Protein AF-0000000077145760 (afdb_homodimer)

Organism: Bacillus cereus (strain ATCC 14579 / DSM 31 / CCUG 7414 / JCM 2152 / NBRC 15305 / NCIMB 9373 / NCTC 2599 / NRRL B-3711) (NCBI:txid226900)

Solvent-accessible surface area (backbone atoms only — not comparable to full-atom values): 31202 Å² total; per-residue (Å²): 108,42,80,25,25,24,35,54,22,40,29,47,29,52,50,52,47,39,70,75,32,86,46,41,29,39,34,20,52,48,27,14,87,69,0,26,94,83,40,43,35,53,60,45,19,82,73,65,30,62,89,35,19,26,61,45,71,98,39,53,44,56,54,32,48,49,41,54,54,41,20,72,70,71,30,30,26,34,39,40,44,79,29,44,41,52,43,36,54,24,30,36,37,49,62,68,37,38,23,36,34,30,68,76,50,72,60,75,40,53,22,23,30,24,42,33,22,34,22,38,60,86,72,66,55,61,91,54,41,28,40,59,59,64,31,59,56,42,37,34,42,53,42,32,28,35,26,37,68,44,22,49,46,31,18,16,38,48,39,36,32,56,70,31,57,46,25,22,41,38,41,41,40,55,57,50,34,70,69,52,68,33,74,27,74,68,79,88,61,70,38,69,82,37,44,53,43,75,80,34,85,48,55,51,29,26,37,40,19,38,24,68,40,36,56,28,48,51,52,26,33,59,59,35,43,76,75,71,43,38,39,17,34,36,29,32,36,13,73,18,52,62,30,57,68,62,54,50,55,42,37,60,63,24,18,21,42,36,35,41,40,68,20,27,63,70,26,40,57,55,32,51,53,45,32,52,38,37,68,74,41,52,87,46,43,72,29,60,60,41,77,45,42,12,62,74,52,66,81,61,56,56,89,47,36,77,77,46,44,61,45,30,68,58,51,43,54,49,51,51,50,43,71,70,92,106,41,80,25,25,24,35,54,23,39,30,47,27,51,50,52,47,42,71,73,32,87,45,40,30,38,32,20,54,48,27,14,87,70,0,25,94,82,40,44,35,52,60,46,18,80,73,65,30,62,90,34,21,27,61,46,70,100,38,52,43,55,54,31,48,49,41,55,55,41,19,73,72,70,29,31,28,34,39,40,44,82,28,43,42,52,43,37,54,24,30,36,36,49,62,67,36,39,22,36,33,30,71,75,50,73,60,75,40,54,23,23,31,24,40,32,23,33,20,38,62,87,72,67,54,63,92,54,42,28,42,56,59,63,32,58,54,42,37,35,43,53,42,32,29,35,27,37,68,44,22,48,48,31,18,17,39,48,39,37,33,56,70,32,56,45,25,22,40,39,41,39,38,54,58,49,33,72,68,52,69,32,73,27,72,69,80,88,60,69,37,70,83,39,46,53,43,76,79,34,82,47,55,50,30,27,38,40,19,38,24,69,40,36,56,29,48,52,52,26,32,59,59,35,44,77,74,72,42,38,41,15,35,35,30,33,37,14,75,18,52,63,31,56,67,61,54,50,55,43,36,62,64,24,19,21,42,36,36,40,41,69,20,28,62,70,27,42,58,56,30,52,54,46,30,52,39,36,68,75,40,52,86,44,43,71,30,61,61,40,76,46,41,13,62,73,52,64,82,62,56,55,88,46,37,76,76,44,45,61,46,29,67,57,49,44,54,51,51,49,52,42,71,69,91

Secondary structure (DSSP, 8-state):
-EEE-HHHHHHHHHHHHHHH-TTEEEEETT-SSS--TT-TTTTHHHHH-TTTEEE--S-HHHHHHHHHHHHHTT-EEEEE-SSGGGGGGTHIIIIIIGGGHHHHTTTS-----EEEEEE-SSS---TTSS---HHHHHTSTT-EEE---SHHHHHHHHHHHHH-SS-EEEEEEGGGSSS--EEE-SS-----TT--EEEE--SSEEEEE-THHHHHHHHHHHHHHTTT--EEEEE-SEEES--HHHHHHHHHHHS-EEEEEEEETTSSSHHHHHHHHHHHHGGG-SSPPEEEEE-SSSPPPGGGHHHHS--HHHHHHHHHHHHT-/-EEE-HHHHHHHHHHHHHHH-TTEEEEETT-SSS--TT-TTTTHHHHH-TTTEEE--S-HHHHHHHHHHHHHTT-EEEEE-SSGGGGGGTHIIIIIIGGGHHHHTTTS-----EEEEEE-SSS---TTSS---HHHHHTSTT-EEE---SHHHHHHHHHHHHH-SS-EEEEEEGGGSSS--EEE-SS-----TT--EEEE--SSEEEEE-THHHHHHHHHHHHHHTTT--EEEEE-SEEES--HHHHHHHHHHHS-EEEEEEEETTSSSHHHHHHHHHHHHGGG-SSPPEEEEE-SSSPPPGGGHHHHS--HHHHHHHHHHHHT-

Radius of gyration: 24.62 Å; Cα contacts (8 Å, |Δi|>4): 1654; chains: 2; bounding box: 56×68×52 Å

Foldseek 3Di:
DDWDFLLRLLLQLLQQVCVVDVQEAEEEACCADNNAPLNSNHPVCVVNHCVRYHYDPPQLCVQLVVLLVSQQVPGQYEYEDNACLCVVRNVCSQQVGQLCPCVVVVNPGFRLYEYEHEEADDPQDDASRHADAQQVNLVRHQEWEFFAAGSQLSSQAVNVSSVDRTYYYYYYYPCRRGVGIDDHDRHDHHDDGQDKDFPFDWAAEEEEEEHNVLVLQVVLQVVCVVVVHTYTYIYQRILPPGNLVVLQVNCLRHLHYEYEDAHAPVGDRRVVSLVSCVVRPPVSHPFRYHYHYFHPDRQDGSVCNVVRGDGSVSVNVRSVVSNVD/DDWDFLLRLLLQLLVQVCVVDVLEAEEEACCADNNAPLNSNHPVCVVNHCVRYHYDPPQLCVQLVVLLVSQQVPGQYEYEDNACLCVVRNCCSQQVGQLCPCVVVVNPGFRNYEYEHEEADDPQDDASRHADAQQVNLVRHQEWEFFAAGSQLSSQAVNVSSPDRTYYYYYYYPCRRGVGIDDHDRHDHHDDGQDKDFPFDFAAEEEEEEYNVLVLQVVLQVVCVVVVHTYTYIYQRILPPGNLVVLQVNCLRHLHYEYEDAHAPVGDRRVVSLVSCVVRPPVSHPFRYHYHYFHPDRQDGSVCNVVRGDGSVSVNVRSVVSNVD

Structure (mmCIF, N/CA/C/O backbone):
data_AF-0000000077145760-model_v1
#
loop_
_entity.id
_entity.type
_entity.pdbx_description
1 polymer 'Pyruvate dehydrogenase E1 component beta subunit'
#
loop_
_atom_site.group_PDB
_atom_site.id
_atom_site.type_symbol
_atom_site.label_atom_id
_atom_site.label_alt_id
_atom_site.label_comp_id
_atom_site.label_asym_id
_atom_site.label_entity_id
_atom_site.label_seq_id
_atom_site.pdbx_PDB_ins_code
_atom_site.Cartn_x
_atom_site.Cartn_y
_atom_site.Cartn_z
_atom_site.occupancy
_atom_site.B_iso_or_equiv
_atom_site.auth_seq_id
_atom_site.auth_comp_id
_atom_site.auth_asym_id
_atom_site.auth_atom_id
_atom_site.pdbx_PDB_model_num
ATOM 1 N N . MET A 1 1 ? -1.389 34.188 20.297 1 87.06 1 MET A N 1
ATOM 2 C CA . MET A 1 1 ? -1.578 33.438 19.047 1 87.06 1 MET A CA 1
ATOM 3 C C . MET A 1 1 ? -1.08 34.25 17.859 1 87.06 1 MET A C 1
ATOM 5 O O . MET A 1 1 ? -1.128 35.469 17.859 1 87.06 1 MET A O 1
ATOM 9 N N . ALA A 1 2 ? -0.425 33.625 17.047 1 91.88 2 ALA A N 1
ATOM 10 C CA . ALA A 1 2 ? 0.147 34.281 15.883 1 91.88 2 ALA A CA 1
ATOM 11 C C . ALA A 1 2 ? -0.49 33.781 14.594 1 91.88 2 ALA A C 1
ATOM 13 O O . ALA A 1 2 ? -0.958 32.625 14.531 1 91.88 2 ALA A O 1
ATOM 14 N N . GLN A 1 3 ? -0.621 34.625 13.664 1 97 3 GLN A N 1
ATOM 15 C CA . GLN A 1 3 ? -1.021 34.219 12.32 1 97 3 GLN A CA 1
ATOM 16 C C . GLN A 1 3 ? 0.14 33.562 11.57 1 97 3 GLN A C 1
ATOM 18 O O . GLN A 1 3 ? 1.167 34.188 11.336 1 97 3 GLN A O 1
ATOM 23 N N . MET A 1 4 ? -0.047 32.281 11.211 1 97.88 4 MET A N 1
ATOM 24 C CA . MET A 1 4 ? 1.034 31.547 10.562 1 97.88 4 MET A CA 1
ATOM 25 C C . MET A 1 4 ? 0.525 30.812 9.328 1 97.88 4 MET A C 1
ATOM 27 O O . MET A 1 4 ? -0.613 30.344 9.312 1 97.88 4 MET A O 1
ATOM 31 N N . THR A 1 5 ? 1.319 30.781 8.336 1 98.31 5 THR A N 1
ATOM 32 C CA . THR A 1 5 ? 1.124 29.781 7.293 1 98.31 5 THR A CA 1
ATOM 33 C C . THR A 1 5 ? 1.493 28.391 7.801 1 98.31 5 THR A C 1
ATOM 35 O O . THR A 1 5 ? 2.053 28.25 8.891 1 98.31 5 THR A O 1
ATOM 38 N N . MET A 1 6 ? 1.133 27.391 7.082 1 98.5 6 MET A N 1
ATOM 39 C CA . MET A 1 6 ? 1.461 26.031 7.512 1 98.5 6 MET A CA 1
ATOM 40 C C . MET A 1 6 ? 2.971 25.844 7.617 1 98.5 6 MET A C 1
ATOM 42 O O . MET A 1 6 ? 3.459 25.219 8.555 1 98.5 6 MET A O 1
ATOM 46 N N . ILE A 1 7 ? 3.729 26.438 6.645 1 98.38 7 ILE A N 1
ATOM 47 C CA . ILE A 1 7 ? 5.18 26.281 6.656 1 98.38 7 ILE A CA 1
ATOM 48 C C . ILE A 1 7 ? 5.766 26.969 7.887 1 98.38 7 ILE A C 1
ATOM 50 O O . ILE A 1 7 ? 6.688 26.438 8.516 1 98.38 7 ILE A O 1
ATOM 54 N N . GLN A 1 8 ? 5.246 28.094 8.227 1 98 8 GLN A N 1
ATOM 55 C CA . GLN A 1 8 ? 5.707 28.812 9.414 1 98 8 GLN A CA 1
ATOM 56 C C . GLN A 1 8 ? 5.371 28.031 10.688 1 98 8 GLN A C 1
ATOM 58 O O . GLN A 1 8 ? 6.156 28.016 11.633 1 98 8 GLN A O 1
ATOM 63 N N . ALA A 1 9 ? 4.16 27.438 10.719 1 98.5 9 ALA A N 1
ATOM 64 C CA . ALA A 1 9 ? 3.75 26.625 11.859 1 98.5 9 ALA A CA 1
ATOM 65 C C . ALA A 1 9 ? 4.676 25.422 12.039 1 98.5 9 ALA A C 1
ATOM 67 O O . ALA A 1 9 ? 5.02 25.062 13.172 1 98.5 9 ALA A O 1
ATOM 68 N N . ILE A 1 10 ? 5.078 24.828 10.977 1 98.69 10 ILE A N 1
ATOM 69 C CA . ILE A 1 10 ? 5.996 23.688 10.992 1 98.69 10 ILE A CA 1
ATOM 70 C C . ILE A 1 10 ? 7.352 24.141 11.531 1 98.69 10 ILE A C 1
ATOM 72 O O . ILE A 1 10 ? 7.93 23.484 12.406 1 98.69 10 ILE A O 1
ATOM 76 N N . THR A 1 11 ? 7.844 25.266 11.023 1 98.38 11 THR A N 1
ATOM 77 C CA . THR A 1 11 ? 9.102 25.812 11.516 1 98.38 11 THR A CA 1
ATOM 78 C C . THR A 1 11 ? 9.023 26.062 13.023 1 98.38 11 THR A C 1
ATOM 80 O O . THR A 1 11 ? 9.961 25.734 13.758 1 98.38 11 THR A O 1
ATOM 83 N N . ASP A 1 12 ? 7.969 26.625 13.383 1 98.31 12 ASP A N 1
ATOM 84 C CA . ASP A 1 12 ? 7.789 26.953 14.797 1 98.31 12 ASP A CA 1
ATOM 85 C C . ASP A 1 12 ? 7.727 25.688 15.648 1 98.31 12 ASP A C 1
ATOM 87 O O . ASP A 1 12 ? 8.242 25.656 16.766 1 98.31 12 ASP A O 1
ATOM 91 N N . ALA A 1 13 ? 7.031 24.641 15.188 1 98.69 13 ALA A N 1
ATOM 92 C CA . ALA A 1 13 ? 6.992 23.359 15.898 1 98.69 13 ALA A CA 1
ATOM 93 C C . ALA A 1 13 ? 8.398 22.812 16.094 1 98.69 13 ALA A C 1
ATOM 95 O O . ALA A 1 13 ? 8.734 22.359 17.203 1 98.69 13 ALA A O 1
ATOM 96 N N . LEU A 1 14 ? 9.188 22.812 15.047 1 98.69 14 LEU A N 1
ATOM 97 C CA . LEU A 1 14 ? 10.57 22.344 15.133 1 98.69 14 LEU A CA 1
ATOM 98 C C . LEU A 1 14 ? 11.352 23.156 16.156 1 98.69 14 LEU A C 1
ATOM 100 O O . LEU A 1 14 ? 12.055 22.578 17 1 98.69 14 LEU A O 1
ATOM 104 N N . ARG A 1 15 ? 11.203 24.469 16.094 1 98.19 15 ARG A N 1
ATOM 105 C CA . ARG A 1 15 ? 11.891 25.359 17.016 1 98.19 15 ARG A CA 1
ATOM 106 C C . ARG A 1 15 ? 11.523 25.016 18.469 1 98.19 15 ARG A C 1
ATOM 108 O O . ARG A 1 15 ? 12.398 24.906 19.328 1 98.19 15 ARG A O 1
ATOM 115 N N . VAL A 1 16 ? 10.266 24.891 18.703 1 98.06 16 VAL A N 1
ATOM 116 C CA . VAL A 1 16 ? 9.758 24.594 20.047 1 98.06 16 VAL A CA 1
ATOM 117 C C . VAL A 1 16 ? 10.391 23.297 20.562 1 98.06 16 VAL A C 1
ATOM 119 O O . VAL A 1 16 ? 10.898 23.266 21.688 1 98.06 16 VAL A O 1
ATOM 122 N N . GLU A 1 17 ? 10.406 22.25 19.734 1 98.5 17 GLU A N 1
ATOM 123 C CA . GLU A 1 17 ? 10.906 20.953 20.188 1 98.5 17 GLU A CA 1
ATOM 124 C C . GLU A 1 17 ? 12.422 20.969 20.328 1 98.5 17 GLU A C 1
ATOM 126 O O . GLU A 1 17 ? 12.977 20.312 21.234 1 98.5 17 GLU A O 1
ATOM 131 N N . MET A 1 18 ? 13.086 21.688 19.469 1 98.5 18 MET A N 1
ATOM 132 C CA . MET A 1 18 ? 14.539 21.781 19.562 1 98.5 18 MET A CA 1
ATOM 133 C C . MET A 1 18 ? 14.945 22.562 20.812 1 98.5 18 MET A C 1
ATOM 135 O O . MET A 1 18 ? 15.992 22.281 21.406 1 98.5 18 MET A O 1
ATOM 139 N N . LYS A 1 19 ? 14.141 23.516 21.219 1 98.06 19 LYS A N 1
ATOM 140 C CA . LYS A 1 19 ? 14.383 24.219 22.469 1 98.06 19 LYS A CA 1
ATOM 141 C C . LYS A 1 19 ? 14.133 23.328 23.672 1 98.06 19 LYS A C 1
ATOM 143 O O . LYS A 1 19 ? 14.883 23.359 24.656 1 98.06 19 LYS A O 1
ATOM 148 N N . ASN A 1 20 ? 13.195 22.562 23.578 1 97.62 20 ASN A N 1
ATOM 149 C CA . ASN A 1 20 ? 12.734 21.75 24.703 1 97.62 20 ASN A CA 1
ATOM 150 C C . ASN A 1 20 ? 13.641 20.531 24.922 1 97.62 20 ASN A C 1
ATOM 152 O O . ASN A 1 20 ? 13.742 20.031 26.031 1 97.62 20 ASN A O 1
ATOM 156 N N . ASP A 1 21 ? 14.219 20.047 23.891 1 98.12 21 ASP A N 1
ATOM 157 C CA . ASP A 1 21 ? 14.977 18.797 23.938 1 98.12 21 ASP A CA 1
ATOM 158 C C . ASP A 1 21 ? 16.25 18.891 23.109 1 98.12 21 ASP A C 1
ATOM 160 O O . ASP A 1 21 ? 16.219 18.922 21.891 1 98.12 21 ASP A O 1
ATOM 164 N N 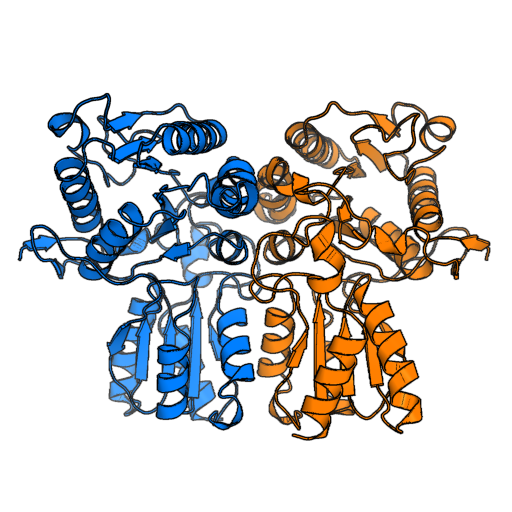. PRO A 1 22 ? 17.375 18.906 23.781 1 98.12 22 PRO A N 1
ATOM 165 C CA . PRO A 1 22 ? 18.641 19.047 23.062 1 98.12 22 PRO A CA 1
ATOM 166 C C . PRO A 1 22 ? 18.953 17.844 22.172 1 98.12 22 PRO A C 1
ATOM 168 O O . PRO A 1 22 ? 19.875 17.891 21.344 1 98.12 22 PRO A O 1
ATOM 171 N N . ASN A 1 23 ? 18.219 16.781 22.266 1 98.25 23 ASN A N 1
ATOM 172 C CA . ASN A 1 23 ? 18.469 15.578 21.469 1 98.25 23 ASN A CA 1
ATOM 173 C C . ASN A 1 23 ? 17.719 15.602 20.156 1 98.25 23 ASN A C 1
ATOM 175 O O . ASN A 1 23 ? 17.891 14.727 19.312 1 98.25 23 ASN A O 1
ATOM 179 N N . VAL A 1 24 ? 16.859 16.562 19.922 1 98.81 24 VAL A N 1
ATOM 180 C CA . VAL A 1 24 ? 16.141 16.703 18.656 1 98.81 24 VAL A CA 1
ATOM 181 C C . VAL A 1 24 ? 17.094 17.25 17.594 1 98.81 24 VAL A C 1
ATOM 183 O O . VAL A 1 24 ? 17.641 18.344 17.75 1 98.81 24 VAL A O 1
ATOM 186 N N . LEU A 1 25 ? 17.328 16.484 16.531 1 98.75 25 LEU A N 1
ATOM 187 C CA . LEU A 1 25 ? 18.203 16.859 15.43 1 98.75 25 LEU A CA 1
ATOM 188 C C . LEU 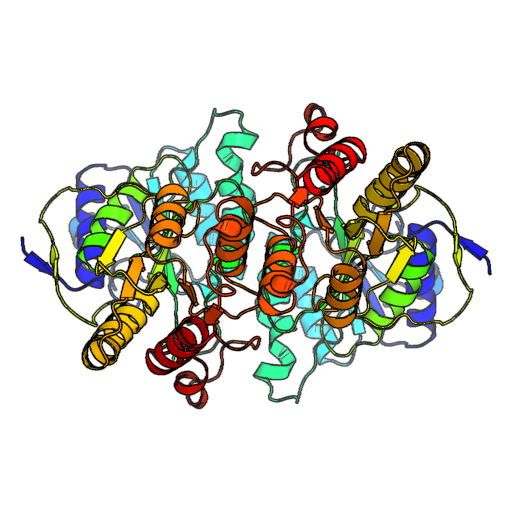A 1 25 ? 17.438 16.938 14.117 1 98.75 25 LEU A C 1
ATOM 190 O O . LEU A 1 25 ? 16.688 16.016 13.789 1 98.75 25 LEU A O 1
ATOM 194 N N . VAL A 1 26 ? 17.656 18 13.406 1 98.75 26 VAL A N 1
ATOM 195 C CA . VAL A 1 26 ? 17.031 18.188 12.094 1 98.75 26 VAL A CA 1
ATOM 196 C C . VAL A 1 26 ? 18.094 18.078 11.008 1 98.75 26 VAL A C 1
ATOM 198 O O . VAL A 1 26 ? 19.156 18.719 11.094 1 98.75 26 VAL A O 1
ATOM 201 N N . PHE A 1 27 ? 17.859 17.219 10.008 1 98.44 27 PHE A N 1
ATOM 202 C CA . PHE A 1 27 ? 18.859 17.125 8.938 1 98.44 27 PHE A CA 1
ATOM 203 C C . PHE A 1 27 ? 18.203 16.688 7.633 1 98.44 27 PHE A C 1
ATOM 205 O O . PHE A 1 27 ? 17.125 16.094 7.648 1 98.44 27 PHE A O 1
ATOM 212 N N . GLY A 1 28 ? 18.734 16.891 6.523 1 97.56 28 GLY A N 1
ATOM 213 C CA . GLY A 1 28 ? 18.281 16.609 5.172 1 97.56 28 GLY A CA 1
ATOM 214 C C . GLY A 1 28 ? 18.969 17.453 4.125 1 97.56 28 GLY A C 1
ATOM 215 O O . GLY A 1 28 ? 19.938 18.172 4.426 1 97.56 28 GLY A O 1
ATOM 216 N N . GLU A 1 29 ? 18.5 17.359 2.932 1 96.38 29 GLU A N 1
ATOM 217 C CA . GLU A 1 29 ? 19.109 18.109 1.83 1 96.38 29 GLU A CA 1
ATOM 218 C C . GLU A 1 29 ? 18.719 19.578 1.894 1 96.38 29 GLU A C 1
ATOM 220 O O . GLU A 1 29 ? 17.531 19.922 1.823 1 96.38 29 GLU A O 1
ATOM 225 N N . ASP A 1 30 ? 19.688 20.422 2.07 1 95.88 30 ASP A N 1
ATOM 226 C CA . ASP A 1 30 ? 19.562 21.875 2.043 1 95.88 30 ASP A CA 1
ATOM 227 C C . ASP A 1 30 ? 18.75 22.391 3.236 1 95.88 30 ASP A C 1
ATOM 229 O O . ASP A 1 30 ? 18.141 23.453 3.172 1 95.88 30 ASP A O 1
ATOM 233 N N . VAL A 1 31 ? 18.75 21.688 4.367 1 96.62 31 VAL A N 1
ATOM 234 C CA . VAL A 1 31 ? 17.906 22.078 5.488 1 96.62 31 VAL A CA 1
ATOM 235 C C . VAL A 1 31 ? 18.656 23.047 6.395 1 96.62 31 VAL A C 1
ATOM 237 O O . VAL A 1 31 ? 18.062 23.688 7.258 1 96.62 31 VAL A O 1
ATOM 240 N N . GLY A 1 32 ? 19.953 23.172 6.254 1 96.69 32 GLY A N 1
ATOM 241 C CA . GLY A 1 32 ? 20.781 24 7.125 1 96.69 32 GLY A CA 1
ATOM 242 C C . GLY A 1 32 ? 20.625 25.484 6.867 1 96.69 32 GLY A C 1
ATOM 243 O O . GLY A 1 32 ? 19.625 26.078 7.289 1 96.69 32 GLY A O 1
ATOM 244 N N . VAL A 1 33 ? 21.531 26.031 6.098 1 95.88 33 VAL A N 1
ATOM 245 C CA . VAL A 1 33 ? 21.547 27.469 5.887 1 95.88 33 VAL A CA 1
ATOM 246 C C . VAL A 1 33 ? 20.359 27.891 5.02 1 95.88 33 VAL A C 1
ATOM 248 O O . VAL A 1 33 ? 19.703 28.891 5.305 1 95.88 33 VAL A O 1
ATOM 251 N N . ASN A 1 34 ? 20.109 27.094 4.047 1 95.94 34 ASN A N 1
ATOM 252 C CA . ASN A 1 34 ? 19.047 27.422 3.102 1 95.94 34 ASN A CA 1
ATOM 253 C C . ASN A 1 34 ? 17.656 27.312 3.744 1 95.94 34 ASN A C 1
ATOM 255 O O . ASN A 1 34 ? 16.719 27.984 3.328 1 95.94 34 ASN A O 1
ATOM 259 N N . GLY A 1 35 ? 17.578 26.391 4.754 1 96.25 35 GLY A N 1
ATOM 260 C CA . GLY A 1 35 ? 16.312 26.203 5.445 1 96.25 35 GLY A CA 1
ATOM 261 C C . GLY A 1 35 ? 15.383 25.234 4.738 1 96.25 35 GLY A C 1
ATOM 262 O O . GLY A 1 35 ? 14.164 25.281 4.93 1 96.25 35 GLY A O 1
ATOM 263 N N . GLY A 1 36 ? 15.898 24.422 3.797 1 94.31 36 GLY A N 1
ATOM 264 C CA . GLY A 1 36 ? 15.094 23.5 3.021 1 94.31 36 GLY A CA 1
ATOM 265 C C . GLY A 1 36 ? 14.57 24.094 1.729 1 94.31 36 GLY A C 1
ATOM 266 O O . GLY A 1 36 ? 14.555 25.312 1.569 1 94.31 36 GLY A O 1
ATOM 267 N N . VAL A 1 37 ? 14.07 23.25 0.874 1 92.31 37 VAL A N 1
ATOM 268 C CA . VAL A 1 37 ? 13.617 23.688 -0.442 1 92.31 37 VAL A CA 1
ATOM 269 C C . VAL A 1 37 ? 12.383 24.578 -0.295 1 92.31 37 VAL A C 1
ATOM 271 O O . VAL A 1 37 ? 12.18 25.516 -1.072 1 92.31 37 VAL A O 1
ATOM 274 N N . PHE A 1 38 ? 11.633 24.344 0.743 1 95.25 38 PHE A N 1
ATOM 275 C CA . PHE A 1 38 ? 10.43 25.141 0.966 1 95.25 38 PHE A CA 1
ATOM 276 C C . PHE A 1 38 ? 10.602 26.031 2.189 1 95.25 38 PHE A C 1
ATOM 278 O O . PHE A 1 38 ? 9.633 26.641 2.662 1 95.25 38 PHE A O 1
ATOM 285 N N . ARG A 1 39 ? 11.781 25.969 2.789 1 96.75 39 ARG A N 1
ATOM 286 C CA . ARG A 1 39 ? 12.172 26.859 3.871 1 96.75 39 ARG A CA 1
ATOM 287 C C . ARG A 1 39 ? 11.484 26.484 5.18 1 96.75 39 ARG A C 1
ATOM 289 O O . ARG A 1 39 ? 11.203 27.328 6.016 1 96.75 39 ARG A O 1
ATOM 296 N N . ALA A 1 40 ? 11.172 25.219 5.309 1 97.44 40 ALA A N 1
ATOM 297 C CA . ALA A 1 40 ? 10.523 24.703 6.516 1 97.44 40 ALA A CA 1
ATOM 298 C C . ALA A 1 40 ? 11.461 24.812 7.723 1 97.44 40 ALA A C 1
ATOM 300 O O . ALA A 1 40 ? 11 24.812 8.867 1 97.44 40 ALA A O 1
ATOM 301 N N . THR A 1 41 ? 12.766 24.922 7.531 1 98.38 41 THR A N 1
ATOM 302 C CA . THR A 1 41 ? 13.734 24.953 8.625 1 98.38 41 THR A CA 1
ATOM 303 C C . THR A 1 41 ? 14.492 26.266 8.648 1 98.38 41 THR A C 1
ATOM 305 O O . THR A 1 41 ? 15.57 26.359 9.242 1 98.38 41 THR A O 1
ATOM 308 N N . GLU A 1 42 ? 13.953 27.234 8.031 1 97.44 42 GLU A N 1
ATOM 309 C CA . GLU A 1 42 ? 14.586 28.547 7.922 1 97.44 42 GLU A CA 1
ATOM 310 C C . GLU A 1 42 ? 14.938 29.109 9.297 1 97.44 42 GLU A C 1
ATOM 312 O O . GLU A 1 42 ? 14.086 29.156 10.188 1 97.44 42 GLU A O 1
ATOM 317 N N . GLY A 1 43 ? 16.156 29.5 9.352 1 97.88 43 GLY A N 1
ATOM 318 C CA . GLY A 1 43 ? 16.609 30.188 10.547 1 97.88 43 GLY A CA 1
ATOM 319 C C . GLY A 1 43 ? 16.984 29.266 11.68 1 97.88 43 GLY A C 1
ATOM 320 O O . GLY A 1 43 ? 17.594 29.688 12.664 1 97.88 43 GLY A O 1
ATOM 321 N N . LEU A 1 44 ? 16.688 28.016 11.594 1 98.56 44 LEU A N 1
ATOM 322 C CA . LEU A 1 44 ? 16.891 27.094 12.711 1 98.56 44 LEU A CA 1
ATOM 323 C C . LEU A 1 44 ? 18.375 26.828 12.938 1 98.56 44 LEU A C 1
ATOM 325 O O . LEU A 1 44 ? 18.828 26.766 14.078 1 98.56 44 LEU A O 1
ATOM 329 N N . GLN A 1 45 ? 19.078 26.672 11.836 1 98.44 45 GLN A N 1
ATOM 330 C CA . GLN A 1 45 ? 20.516 26.422 12.016 1 98.44 45 GLN A CA 1
ATOM 331 C C . GLN A 1 45 ? 21.203 27.609 12.68 1 98.44 45 GLN A C 1
ATOM 333 O O . GLN A 1 45 ? 22.109 27.438 13.492 1 98.44 45 GLN A O 1
ATOM 338 N N . ALA A 1 46 ? 20.844 28.812 12.297 1 98.19 46 ALA A N 1
ATOM 339 C CA . ALA A 1 46 ? 21.391 30.016 12.922 1 98.19 46 ALA A CA 1
ATOM 340 C C . ALA A 1 46 ? 21.109 30.016 14.422 1 98.19 46 ALA A C 1
ATOM 342 O O . ALA A 1 46 ? 21.953 30.469 15.211 1 98.19 46 ALA A O 1
ATOM 343 N N . GLU A 1 47 ? 20 29.531 14.773 1 98.31 47 GLU A N 1
ATOM 344 C CA . GLU A 1 47 ? 19.562 29.578 16.156 1 98.31 47 GLU A CA 1
ATOM 345 C C . GLU A 1 47 ? 20.172 28.438 16.969 1 98.31 47 GLU A C 1
ATOM 347 O O . GLU A 1 47 ? 20.578 28.609 18.125 1 98.31 47 GLU A O 1
ATOM 352 N N . PHE A 1 48 ? 20.328 27.266 16.391 1 98.5 48 PHE A N 1
ATOM 353 C CA . PHE A 1 48 ? 20.656 26.078 17.188 1 98.5 48 PHE A CA 1
ATOM 354 C C . PHE A 1 48 ? 22.031 25.547 16.812 1 98.5 48 PHE A C 1
ATOM 356 O O . PHE A 1 48 ? 22.578 24.703 17.516 1 98.5 48 PHE A O 1
ATOM 363 N N . GLY A 1 49 ? 22.562 25.969 15.648 1 98.06 49 GLY A N 1
ATOM 364 C CA . GLY A 1 49 ? 23.891 25.562 15.242 1 98.06 49 GLY A CA 1
ATOM 365 C C . GLY A 1 49 ? 23.906 24.438 14.234 1 98.06 49 GLY A C 1
ATOM 366 O O . GLY A 1 49 ? 22.891 23.75 14.047 1 98.06 49 GLY A O 1
ATOM 367 N N . GLU A 1 50 ? 25.031 24.141 13.648 1 97.12 50 GLU A N 1
ATOM 368 C CA . GLU A 1 50 ? 25.203 23.203 12.555 1 97.12 50 GLU A CA 1
ATOM 369 C C . GLU A 1 50 ? 25.125 21.75 13.039 1 97.12 50 GLU A C 1
ATOM 371 O O . GLU A 1 50 ? 24.797 20.844 12.273 1 97.12 50 GLU A O 1
ATOM 376 N N . ASP A 1 51 ? 25.359 21.609 14.297 1 97.12 51 ASP A N 1
ATOM 377 C CA . ASP A 1 51 ? 25.344 20.25 14.836 1 97.12 51 ASP A CA 1
ATOM 378 C C . ASP A 1 51 ? 23.906 19.766 15.062 1 97.12 51 ASP A C 1
ATOM 380 O O . ASP A 1 51 ? 23.656 18.562 15.109 1 97.12 51 ASP A O 1
ATOM 384 N N . ARG A 1 52 ? 22.969 20.688 15.188 1 98.19 52 ARG A N 1
ATOM 385 C CA . ARG A 1 52 ? 21.594 20.359 15.484 1 98.19 52 ARG A CA 1
ATOM 386 C C . ARG A 1 52 ? 20.719 20.422 14.227 1 98.19 52 ARG A C 1
ATOM 388 O O . ARG A 1 52 ? 19.656 19.828 14.172 1 98.19 52 ARG A O 1
ATOM 395 N N . VAL A 1 53 ? 21.156 21.266 13.328 1 98.5 53 VAL A N 1
ATOM 396 C CA . VAL A 1 53 ? 20.516 21.406 12.023 1 98.5 53 VAL A CA 1
ATOM 397 C C . VAL A 1 53 ? 21.562 21.234 10.914 1 98.5 53 VAL A C 1
ATOM 399 O O . VAL A 1 53 ? 22.344 22.156 10.648 1 98.5 53 VAL A O 1
ATOM 402 N N . MET A 1 54 ? 21.531 20.094 10.156 1 96.81 54 MET A N 1
ATOM 403 C CA . MET A 1 54 ? 22.656 19.688 9.312 1 96.81 54 MET A CA 1
ATOM 404 C C . MET A 1 54 ? 22.203 19.453 7.879 1 96.81 54 MET A C 1
ATOM 406 O O . MET A 1 54 ? 21.172 18.812 7.648 1 96.81 54 MET A O 1
ATOM 410 N N . ASP A 1 55 ? 22.969 19.891 6.965 1 96.69 55 ASP A N 1
ATOM 411 C CA . ASP A 1 55 ? 22.812 19.469 5.574 1 96.69 55 ASP A CA 1
ATOM 412 C C . ASP A 1 55 ? 23.375 18.078 5.352 1 96.69 55 ASP A C 1
ATOM 414 O O . ASP A 1 55 ? 24.422 17.719 5.914 1 96.69 55 ASP A O 1
ATOM 418 N N . THR A 1 56 ? 22.688 17.344 4.562 1 95.12 56 THR A N 1
ATOM 419 C CA . THR A 1 56 ? 23.172 16.016 4.184 1 95.12 56 THR A CA 1
ATOM 420 C C . THR A 1 56 ? 23.531 15.977 2.701 1 95.12 56 THR A C 1
ATOM 422 O O . THR A 1 56 ? 23.156 16.875 1.94 1 95.12 56 THR A O 1
ATOM 425 N N . PRO A 1 57 ? 24.344 14.953 2.316 1 91.31 57 PRO A N 1
ATOM 426 C CA . PRO A 1 57 ? 24.469 14.719 0.876 1 91.31 57 PRO A CA 1
ATOM 427 C C . PRO A 1 57 ? 23.141 14.336 0.224 1 91.31 57 PRO A C 1
ATOM 429 O O . PRO A 1 57 ? 22.172 14.047 0.923 1 91.31 57 PRO A O 1
ATOM 432 N N . LEU A 1 58 ? 23.188 14.398 -1.091 1 88.06 58 LEU A N 1
ATOM 433 C CA . LEU A 1 58 ? 22.031 13.961 -1.87 1 88.06 58 LEU A CA 1
ATOM 434 C C . LEU A 1 58 ? 21.938 12.438 -1.897 1 88.06 58 LEU A C 1
ATOM 436 O O . LEU A 1 58 ? 22.25 11.812 -2.912 1 88.06 58 LEU A O 1
ATOM 440 N N . ALA A 1 59 ? 21.609 11.859 -0.841 1 90.31 59 ALA A N 1
ATOM 441 C CA . ALA A 1 59 ? 21.516 10.414 -0.648 1 90.31 59 ALA A CA 1
ATOM 442 C C . ALA A 1 59 ? 20.469 10.062 0.403 1 90.31 59 ALA A C 1
ATOM 444 O O . ALA A 1 59 ? 20.781 9.969 1.594 1 90.31 59 ALA A O 1
ATOM 445 N N . GLU A 1 60 ? 19.344 9.805 -0.076 1 91.88 60 GLU A N 1
ATOM 446 C CA . GLU A 1 60 ? 18.234 9.539 0.836 1 91.88 60 GLU A CA 1
ATOM 447 C C . GLU A 1 60 ? 18.516 8.312 1.706 1 91.88 60 GLU A C 1
ATOM 449 O O . GLU A 1 60 ? 18.141 8.281 2.881 1 91.88 60 GLU A O 1
ATOM 454 N N . SER A 1 61 ? 19.141 7.301 1.087 1 92.5 61 SER A N 1
ATOM 455 C CA . SER A 1 61 ? 19.5 6.125 1.869 1 92.5 61 SER A CA 1
ATOM 456 C C . SER A 1 61 ? 20.438 6.488 3.018 1 92.5 61 SER A C 1
ATOM 458 O O . SER A 1 61 ? 20.328 5.926 4.109 1 92.5 61 SER A O 1
ATOM 460 N N . GLY A 1 62 ? 21.328 7.414 2.756 1 94.69 62 GLY A N 1
ATOM 461 C CA . GLY A 1 62 ? 22.203 7.902 3.812 1 94.69 62 GLY A CA 1
ATOM 462 C C . GLY A 1 62 ? 21.469 8.633 4.914 1 94.69 62 GLY A C 1
ATOM 463 O O . GLY A 1 62 ? 21.766 8.461 6.094 1 94.69 62 GLY A O 1
ATOM 464 N N . ILE A 1 63 ? 20.469 9.445 4.551 1 97.25 63 ILE A N 1
ATOM 465 C CA . ILE A 1 63 ? 19.641 10.164 5.512 1 97.25 63 ILE A CA 1
ATOM 466 C C . ILE A 1 63 ? 18.922 9.18 6.422 1 97.25 63 ILE A C 1
ATOM 468 O O . ILE A 1 63 ? 18.922 9.336 7.645 1 97.25 63 ILE A O 1
ATOM 472 N N . GLY A 1 64 ? 18.328 8.164 5.809 1 97.5 64 GLY A N 1
ATOM 473 C CA . GLY A 1 64 ? 17.625 7.137 6.578 1 97.5 64 GLY A CA 1
ATOM 474 C C . GLY A 1 64 ? 18.547 6.379 7.523 1 97.5 64 GLY A C 1
ATOM 475 O O . GLY A 1 64 ? 18.203 6.164 8.688 1 97.5 64 GLY A O 1
ATOM 476 N N . GLY A 1 65 ? 19.703 5.957 6.941 1 97.25 65 GLY A N 1
ATOM 477 C CA . GLY A 1 65 ? 20.672 5.262 7.785 1 97.25 65 GLY A CA 1
ATOM 478 C C . GLY A 1 65 ? 21.125 6.09 8.969 1 97.25 65 GLY A C 1
ATOM 479 O O . GLY A 1 65 ? 21.25 5.574 10.086 1 97.25 65 GLY A O 1
ATOM 480 N N . LEU A 1 66 ? 21.406 7.332 8.727 1 97.81 66 LEU A N 1
ATOM 481 C CA . LEU A 1 66 ? 21.812 8.242 9.789 1 97.81 66 LEU A CA 1
ATOM 482 C C . LEU A 1 66 ? 20.719 8.344 10.852 1 97.81 66 LEU A C 1
ATOM 484 O O . LEU A 1 66 ? 21 8.32 12.055 1 97.81 66 LEU A O 1
ATOM 488 N N . ALA A 1 67 ? 19.469 8.445 10.477 1 98.44 67 ALA A N 1
ATOM 489 C CA . ALA A 1 67 ? 18.344 8.539 11.398 1 98.44 67 ALA A CA 1
ATOM 490 C C . ALA A 1 67 ? 18.266 7.305 12.297 1 98.44 67 ALA A C 1
ATOM 492 O O . ALA A 1 67 ? 18.078 7.426 13.508 1 98.44 67 ALA A O 1
ATOM 493 N N . VAL A 1 68 ? 18.438 6.141 11.711 1 98 68 VAL A N 1
ATOM 494 C CA . VAL A 1 68 ? 18.406 4.891 12.461 1 98 68 VAL A CA 1
ATOM 495 C C . VAL A 1 68 ? 19.516 4.891 13.508 1 98 68 VAL A C 1
ATOM 497 O O . VAL A 1 68 ? 19.266 4.621 14.688 1 98 68 VAL A O 1
ATOM 500 N N . GLY A 1 69 ? 20.734 5.207 13.07 1 97.75 69 GLY A N 1
ATOM 501 C CA . GLY A 1 69 ? 21.875 5.215 13.969 1 97.75 69 GLY A CA 1
ATOM 502 C C . GLY A 1 69 ? 21.719 6.191 15.125 1 97.75 69 GLY A C 1
ATOM 503 O O . GLY A 1 69 ? 21.969 5.844 16.281 1 97.75 69 GLY A O 1
ATOM 504 N N . LEU A 1 70 ? 21.312 7.387 14.828 1 97.94 70 LEU A N 1
ATOM 505 C CA . LEU A 1 70 ? 21.156 8.422 15.844 1 97.94 70 LEU A CA 1
ATOM 506 C C . LEU A 1 70 ? 20.078 8.031 16.859 1 97.94 70 LEU A C 1
ATOM 508 O O . LEU A 1 70 ? 20.234 8.258 18.062 1 97.94 70 LEU A O 1
ATOM 512 N N . ALA A 1 71 ? 18.969 7.48 16.375 1 97.56 71 ALA A N 1
ATOM 513 C CA . ALA A 1 71 ? 17.891 7.047 17.266 1 97.56 71 ALA A CA 1
ATOM 514 C C . ALA A 1 71 ? 18.406 6.039 18.281 1 97.56 71 ALA A C 1
ATOM 516 O O . ALA A 1 71 ? 18.031 6.098 19.469 1 97.56 71 ALA A O 1
ATOM 517 N N . LEU A 1 72 ? 19.25 5.188 17.891 1 96.38 72 LEU A N 1
ATOM 518 C CA . LEU A 1 72 ? 19.781 4.145 18.766 1 96.38 72 LEU A CA 1
ATOM 519 C C . LEU A 1 72 ? 20.75 4.727 19.781 1 96.38 72 LEU A C 1
ATOM 521 O O . LEU A 1 72 ? 21.078 4.074 20.781 1 96.38 72 LEU A O 1
ATOM 525 N N . GLU A 1 73 ? 21.219 5.875 19.5 1 96.75 73 GLU A N 1
ATOM 526 C CA . GLU A 1 73 ? 22.188 6.508 20.406 1 96.75 73 GLU A CA 1
ATOM 527 C C . GLU A 1 73 ? 21.5 7.539 21.297 1 96.75 73 GLU A C 1
ATOM 529 O O . GLU A 1 73 ? 22.172 8.398 21.891 1 96.75 73 GLU A O 1
ATOM 534 N N . GLY A 1 74 ? 20.203 7.57 21.281 1 96.31 74 GLY A N 1
ATOM 535 C CA . GLY A 1 74 ? 19.469 8.352 22.266 1 96.31 74 GLY A CA 1
ATOM 536 C C . GLY A 1 74 ? 18.984 9.68 21.734 1 96.31 74 GLY A C 1
ATOM 537 O O . GLY A 1 74 ? 18.359 10.461 22.469 1 96.31 74 GLY A O 1
ATOM 538 N N . PHE A 1 75 ? 19.234 9.922 20.469 1 98.25 75 PHE A N 1
ATOM 539 C CA . PHE A 1 75 ? 18.766 11.164 19.859 1 98.25 75 PHE A CA 1
ATOM 540 C C . PHE A 1 75 ? 17.328 11.016 19.359 1 98.25 75 PHE A C 1
ATOM 542 O O . PHE A 1 75 ? 16.781 9.906 19.344 1 98.25 75 PHE A O 1
ATOM 549 N N . ARG A 1 76 ? 16.719 12.102 19.016 1 98.62 76 ARG A N 1
ATOM 550 C CA . ARG A 1 76 ? 15.406 12.172 18.391 1 98.62 76 ARG A CA 1
ATOM 551 C C . ARG A 1 76 ? 15.484 12.836 17.031 1 98.62 76 ARG A C 1
ATOM 553 O O . ARG A 1 76 ? 15.227 14.039 16.891 1 98.62 76 ARG A O 1
ATOM 560 N N . PRO A 1 77 ? 15.852 12.031 16.047 1 98.81 77 PRO A N 1
ATOM 561 C CA . PRO A 1 77 ? 16.078 12.578 14.703 1 98.81 77 PRO A CA 1
ATOM 562 C C . PRO A 1 77 ? 14.797 13.047 14.023 1 98.81 77 PRO A C 1
ATOM 564 O O . PRO A 1 77 ? 13.758 12.398 14.164 1 98.81 77 PRO A O 1
ATOM 567 N N . VAL A 1 78 ? 14.883 14.109 13.328 1 98.88 78 VAL A N 1
ATOM 568 C CA . VAL A 1 78 ? 13.828 14.617 12.453 1 98.88 78 VAL A CA 1
ATOM 569 C C . VAL A 1 78 ? 14.383 14.82 11.047 1 98.88 78 VAL A C 1
ATOM 571 O O . VAL A 1 78 ? 14.547 15.953 10.594 1 98.88 78 VAL A O 1
ATOM 574 N N . PRO A 1 79 ? 14.633 13.695 10.344 1 98.75 79 PRO A N 1
ATOM 575 C CA . PRO A 1 79 ? 15.125 13.805 8.961 1 98.75 79 PRO A CA 1
ATOM 576 C C . PRO A 1 79 ? 14.062 14.344 8.008 1 98.75 79 PRO A C 1
ATOM 578 O O . PRO A 1 79 ? 12.867 14.125 8.219 1 98.75 79 PRO A O 1
ATOM 581 N N . GLU A 1 80 ? 14.523 15.055 7.035 1 98.38 80 GLU A N 1
ATOM 582 C CA . GLU A 1 80 ? 13.672 15.508 5.938 1 98.38 80 GLU A CA 1
ATOM 583 C C . GLU A 1 80 ? 14.031 14.805 4.633 1 98.38 80 GLU A C 1
ATOM 585 O O . GLU A 1 80 ? 15.18 14.836 4.195 1 98.38 80 GLU A O 1
ATOM 590 N N . ILE A 1 81 ? 13.07 14.078 4.066 1 98 81 ILE A N 1
ATOM 591 C CA . ILE A 1 81 ? 13.164 13.648 2.674 1 98 81 ILE A CA 1
ATOM 592 C C . ILE A 1 81 ? 12.594 14.734 1.764 1 98 81 ILE A C 1
ATOM 594 O O . ILE A 1 81 ? 11.414 15.078 1.864 1 98 81 ILE A O 1
ATOM 598 N N . GLN A 1 82 ? 13.375 15.266 0.914 1 96.69 82 GLN A N 1
ATOM 599 C CA . GLN A 1 82 ? 13.109 16.531 0.242 1 96.69 82 GLN A CA 1
ATOM 600 C C . GLN A 1 82 ? 11.773 16.5 -0.49 1 96.69 82 GLN A C 1
ATOM 602 O O . GLN A 1 82 ? 11.039 17.484 -0.504 1 96.69 82 GLN A O 1
ATOM 607 N N . PHE A 1 83 ? 11.508 15.391 -1.181 1 96.62 83 PHE A N 1
ATOM 608 C CA . PHE A 1 83 ? 10.211 15.07 -1.764 1 96.62 83 PHE A CA 1
ATOM 609 C C . PHE A 1 83 ? 9.82 13.633 -1.471 1 96.62 83 PHE A C 1
ATOM 611 O O . PHE A 1 83 ? 10.656 12.727 -1.548 1 96.62 83 PHE A O 1
ATOM 618 N N . PHE A 1 84 ? 8.555 13.484 -1.191 1 97.62 84 PHE A N 1
ATOM 619 C CA . PHE A 1 84 ? 8.172 12.164 -0.712 1 97.62 84 PHE A CA 1
ATOM 620 C C . PHE A 1 84 ? 8.305 11.125 -1.817 1 97.62 84 PHE A C 1
ATOM 622 O O . PHE A 1 84 ? 8.414 9.93 -1.542 1 97.62 84 PHE A O 1
ATOM 629 N N . GLY A 1 85 ? 8.359 11.539 -3.074 1 95.62 85 GLY A N 1
ATOM 630 C CA . GLY A 1 85 ? 8.664 10.625 -4.164 1 95.62 85 GLY A CA 1
ATOM 631 C C . GLY A 1 85 ? 9.984 9.914 -3.994 1 95.62 85 GLY A C 1
ATOM 632 O O . GLY A 1 85 ? 10.195 8.836 -4.555 1 95.62 85 GLY A O 1
ATOM 633 N N . PHE A 1 86 ? 10.875 10.484 -3.18 1 96.81 86 PHE A N 1
ATOM 634 C CA . PHE A 1 86 ? 12.195 9.914 -2.975 1 96.81 86 PHE A CA 1
ATOM 635 C C . PHE A 1 86 ? 12.164 8.844 -1.893 1 96.81 86 PHE A C 1
ATOM 637 O O . PHE A 1 86 ? 13.195 8.258 -1.552 1 96.81 86 PHE A O 1
ATOM 644 N N . VAL A 1 87 ? 10.969 8.539 -1.428 1 97 87 VAL A N 1
ATOM 645 C CA . VAL A 1 87 ? 10.82 7.543 -0.37 1 97 87 VAL A CA 1
ATOM 646 C C . VAL A 1 87 ? 11.312 6.184 -0.865 1 97 87 VAL A C 1
ATOM 648 O O . VAL A 1 87 ? 11.805 5.371 -0.079 1 97 87 VAL A O 1
ATOM 651 N N . TYR A 1 88 ? 11.258 5.934 -2.164 1 96.75 88 TYR A N 1
ATOM 652 C CA . TYR A 1 88 ? 11.711 4.668 -2.738 1 96.75 88 TYR A CA 1
ATOM 653 C C . TYR A 1 88 ? 13.164 4.398 -2.379 1 96.75 88 TYR A C 1
ATOM 655 O O . TYR A 1 88 ? 13.57 3.24 -2.236 1 96.75 88 TYR A O 1
ATOM 663 N N . GLU A 1 89 ? 13.938 5.438 -2.109 1 96.06 89 GLU A N 1
ATOM 664 C CA . GLU A 1 89 ? 15.367 5.32 -1.839 1 96.06 89 GLU A CA 1
ATOM 665 C C . GLU A 1 89 ? 15.633 5.109 -0.351 1 96.06 89 GLU A C 1
ATOM 667 O O . GLU A 1 89 ? 16.75 4.797 0.046 1 96.06 89 GLU A O 1
ATOM 672 N N . VAL A 1 90 ? 14.609 5.262 0.464 1 97.19 90 VAL A N 1
ATOM 673 C CA . VAL A 1 90 ? 14.844 5.219 1.903 1 97.19 90 VAL A CA 1
ATOM 674 C C . VAL A 1 90 ? 13.883 4.219 2.551 1 97.19 90 VAL A C 1
ATOM 676 O O . VAL A 1 90 ? 13.805 4.137 3.779 1 97.19 90 VAL A O 1
ATOM 679 N N . MET A 1 91 ? 13.266 3.379 1.786 1 97.12 91 MET A N 1
ATOM 680 C CA . MET A 1 91 ? 12.266 2.443 2.291 1 97.12 91 MET A CA 1
ATOM 681 C C . MET A 1 91 ? 12.898 1.431 3.24 1 97.12 91 MET A C 1
ATOM 683 O O . MET A 1 91 ? 12.266 1.005 4.211 1 97.12 91 MET A O 1
ATOM 687 N N . ASP A 1 92 ? 14.102 0.988 2.947 1 96.5 92 ASP A N 1
ATOM 688 C CA . ASP A 1 92 ? 14.758 0.028 3.828 1 96.5 92 ASP A CA 1
ATOM 689 C C . ASP A 1 92 ? 14.898 0.587 5.242 1 96.5 92 ASP A C 1
ATOM 691 O O . ASP A 1 92 ? 14.578 -0.091 6.219 1 96.5 92 ASP A O 1
ATOM 695 N N . SER A 1 93 ? 15.344 1.846 5.355 1 97.88 93 SER A N 1
ATOM 696 C CA . SER A 1 93 ? 15.492 2.471 6.664 1 97.88 93 SER A CA 1
ATOM 697 C C . SER A 1 93 ? 14.148 2.631 7.359 1 97.88 93 SER A C 1
ATOM 699 O O . SER A 1 93 ? 14.016 2.338 8.547 1 97.88 93 SER A O 1
ATOM 701 N N . ILE A 1 94 ? 13.141 3.008 6.617 1 98.19 94 ILE A N 1
ATOM 702 C CA . ILE A 1 94 ? 11.836 3.344 7.18 1 98.19 94 ILE A CA 1
ATOM 703 C C . ILE A 1 94 ? 11.086 2.066 7.547 1 98.19 94 ILE A C 1
ATOM 705 O O . ILE A 1 94 ? 10.758 1.845 8.711 1 98.19 94 ILE A O 1
ATOM 709 N N . SER A 1 95 ? 10.961 1.201 6.547 1 97.56 95 SER A N 1
ATOM 710 C CA . SER A 1 95 ? 10.094 0.041 6.715 1 97.56 95 SER A CA 1
ATOM 711 C C . SER A 1 95 ? 10.883 -1.178 7.184 1 97.56 95 SER A C 1
ATOM 713 O O . SER A 1 95 ? 10.359 -2.018 7.918 1 97.56 95 SER A O 1
ATOM 715 N N . GLY A 1 96 ? 12.086 -1.293 6.758 1 96.31 96 GLY A N 1
ATOM 716 C CA . GLY A 1 96 ? 12.898 -2.453 7.09 1 96.31 96 GLY A CA 1
ATOM 717 C C . GLY A 1 96 ? 13.578 -2.34 8.445 1 96.31 96 GLY A C 1
ATOM 718 O O . GLY A 1 96 ? 13.93 -3.35 9.055 1 96.31 96 GLY A O 1
ATOM 719 N N . GLN A 1 97 ? 13.789 -1.075 8.906 1 97.31 97 GLN A N 1
ATOM 720 C CA . GLN A 1 97 ? 14.539 -0.888 10.141 1 97.31 97 GLN A CA 1
ATOM 721 C C . GLN A 1 97 ? 13.703 -0.169 11.195 1 97.31 97 GLN A C 1
ATOM 723 O O . GLN A 1 97 ? 13.195 -0.796 12.133 1 97.31 97 GLN A O 1
ATOM 728 N N . LEU A 1 98 ? 13.336 1.066 11 1 98.31 98 LEU A N 1
ATOM 729 C CA . LEU A 1 98 ? 12.68 1.883 12.016 1 98.31 98 LEU A CA 1
ATOM 730 C C . LEU A 1 98 ? 11.359 1.249 12.445 1 98.31 98 LEU A C 1
ATOM 732 O O . LEU A 1 98 ? 11.078 1.15 13.648 1 98.31 98 LEU A O 1
ATOM 736 N N . ALA A 1 99 ? 10.617 0.809 11.5 1 97.81 99 ALA A N 1
ATOM 737 C CA . ALA A 1 99 ? 9.281 0.28 11.773 1 97.81 99 ALA A CA 1
ATOM 738 C C . ALA A 1 99 ? 9.352 -0.97 12.641 1 97.81 99 ALA A C 1
ATOM 740 O O . ALA A 1 99 ? 8.375 -1.328 13.305 1 97.81 99 ALA A O 1
ATOM 741 N N . ARG A 1 100 ? 10.445 -1.604 12.648 1 96.69 100 ARG A N 1
ATOM 742 C CA . ARG A 1 100 ? 10.555 -2.932 13.242 1 96.69 100 ARG A CA 1
ATOM 743 C C . ARG A 1 100 ? 11.375 -2.895 14.523 1 96.69 100 ARG A C 1
ATOM 745 O O . ARG A 1 100 ? 11.453 -3.891 15.25 1 96.69 100 ARG A O 1
ATOM 752 N N . MET A 1 101 ? 11.961 -1.791 14.875 1 96.31 101 MET A N 1
ATOM 753 C CA . MET A 1 101 ? 12.984 -1.691 15.906 1 96.31 101 MET A CA 1
ATOM 754 C C . MET A 1 101 ? 12.445 -2.15 17.25 1 96.31 101 MET A C 1
ATOM 756 O O . MET A 1 101 ? 13.062 -2.977 17.938 1 96.31 101 MET A O 1
ATOM 760 N N . ARG A 1 102 ? 11.273 -1.658 17.625 1 94.44 102 ARG A N 1
ATOM 761 C CA . ARG A 1 102 ? 10.703 -2.008 18.922 1 94.44 102 ARG A CA 1
ATOM 762 C C . ARG A 1 102 ? 10.352 -3.492 18.984 1 94.44 102 ARG A C 1
ATOM 764 O O . ARG A 1 102 ? 10.656 -4.164 19.969 1 94.44 102 ARG A O 1
ATOM 771 N N . TYR A 1 103 ? 9.766 -3.984 17.969 1 91.88 103 TYR A N 1
ATOM 772 C CA . TYR A 1 103 ? 9.367 -5.387 17.906 1 91.88 103 TYR A CA 1
ATOM 773 C C . TYR A 1 103 ? 10.586 -6.301 17.875 1 91.88 103 TYR A C 1
ATOM 775 O O . TYR A 1 103 ? 10.672 -7.254 18.656 1 91.88 103 TYR A O 1
ATOM 783 N N . ARG A 1 104 ? 11.523 -5.957 17.047 1 91.12 104 ARG A N 1
ATOM 784 C CA . ARG A 1 104 ? 12.719 -6.766 16.828 1 91.12 104 ARG A CA 1
ATOM 785 C C . ARG A 1 104 ? 13.539 -6.879 18.109 1 91.12 104 ARG A C 1
ATOM 787 O O . ARG A 1 104 ? 14.164 -7.914 18.375 1 91.12 104 ARG A O 1
ATOM 794 N N . SER A 1 105 ? 13.477 -5.895 18.969 1 93.62 105 SER A N 1
ATOM 795 C CA . SER A 1 105 ? 14.328 -5.852 20.141 1 93.62 105 SER A CA 1
ATOM 796 C C . SER A 1 105 ? 13.562 -6.238 21.406 1 93.62 105 SER A C 1
ATOM 798 O O . SER A 1 105 ? 14.094 -6.168 22.516 1 93.62 105 SER A O 1
ATOM 800 N N . GLY A 1 106 ? 12.227 -6.512 21.188 1 91.62 106 GLY A N 1
ATOM 801 C CA . GLY A 1 106 ? 11.398 -6.836 22.344 1 91.62 106 GLY A CA 1
ATOM 802 C C . GLY A 1 106 ? 11.188 -5.652 23.281 1 91.62 106 GLY A C 1
ATOM 803 O O . GLY A 1 106 ? 11.141 -5.816 24.5 1 91.62 106 GLY A O 1
ATOM 804 N N . GLY A 1 107 ? 11.289 -4.496 22.688 1 92.62 107 GLY A N 1
ATOM 805 C CA . GLY A 1 107 ? 11.016 -3.301 23.469 1 92.62 107 GLY A CA 1
ATOM 806 C C . GLY A 1 107 ? 12.273 -2.658 24.031 1 92.62 107 GLY A C 1
ATOM 807 O O . GLY A 1 107 ? 12.211 -1.582 24.641 1 92.62 107 GLY A O 1
ATOM 808 N N . ARG A 1 108 ? 13.43 -3.271 23.781 1 94 108 ARG A N 1
ATOM 809 C CA . ARG A 1 108 ? 14.68 -2.719 24.297 1 94 108 ARG A CA 1
ATOM 810 C C . ARG A 1 108 ? 15 -1.383 23.641 1 94 108 ARG A C 1
ATOM 812 O O . ARG A 1 108 ? 15.469 -0.455 24.297 1 94 108 ARG A O 1
ATOM 819 N N . TRP A 1 109 ? 14.789 -1.335 22.312 1 95.31 109 TRP A N 1
ATOM 820 C CA . TRP A 1 109 ? 15.047 -0.112 21.562 1 95.31 109 TRP A CA 1
ATOM 821 C C . TRP A 1 109 ? 13.758 0.427 20.953 1 95.31 109 TRP A C 1
ATOM 823 O O . TRP A 1 109 ? 12.836 -0.335 20.656 1 95.31 109 TRP A O 1
ATOM 833 N N . THR A 1 110 ? 13.68 1.702 20.875 1 95.81 110 THR A N 1
ATOM 834 C CA . THR A 1 110 ? 12.617 2.389 20.156 1 95.81 110 THR A CA 1
ATOM 835 C C . THR A 1 110 ? 13.18 3.193 18.984 1 95.81 110 THR A C 1
ATOM 837 O O . THR A 1 110 ? 14.398 3.258 18.812 1 95.81 110 THR A O 1
ATOM 840 N N . ALA A 1 111 ? 12.359 3.689 18.156 1 97.56 111 ALA A N 1
ATOM 841 C CA . ALA A 1 111 ? 12.742 4.52 17.016 1 97.56 111 ALA A CA 1
ATOM 842 C C . ALA A 1 111 ? 12.016 5.863 17.047 1 97.56 111 ALA A C 1
ATOM 844 O O . ALA A 1 111 ? 11.102 6.098 16.266 1 97.56 111 ALA A O 1
ATOM 845 N N . PRO A 1 112 ? 12.453 6.734 18 1 98.5 112 PRO A N 1
ATOM 846 C CA . PRO A 1 112 ? 11.828 8.055 18.094 1 98.5 112 PRO A CA 1
ATOM 847 C C . PRO A 1 112 ? 12.234 8.977 16.938 1 98.5 112 PRO A C 1
ATOM 849 O O . PRO A 1 112 ? 12.867 10.016 17.172 1 98.5 112 PRO A O 1
ATOM 852 N N . VAL A 1 113 ? 11.875 8.641 15.742 1 98.88 113 VAL A N 1
ATOM 853 C CA . VAL A 1 113 ? 12.242 9.336 14.516 1 98.88 113 VAL A CA 1
ATOM 854 C C . VAL A 1 113 ? 10.984 9.891 13.844 1 98.88 113 VAL A C 1
ATOM 856 O O . VAL A 1 113 ? 9.984 9.188 13.695 1 98.88 113 VAL A O 1
ATOM 859 N N . THR A 1 114 ? 10.961 11.109 13.539 1 98.94 114 THR A N 1
ATOM 860 C CA . THR A 1 114 ? 9.914 11.742 12.75 1 98.94 114 THR A CA 1
ATOM 861 C C . THR A 1 114 ? 10.438 12.125 11.367 1 98.94 114 THR A C 1
ATOM 863 O O . THR A 1 114 ? 11.195 13.094 11.227 1 98.94 114 THR A O 1
ATOM 866 N N . VAL A 1 115 ? 10.078 11.344 10.375 1 98.94 115 VAL A N 1
ATOM 867 C CA . VAL A 1 115 ? 10.492 11.625 9.008 1 98.94 115 VAL A CA 1
ATOM 868 C C . VAL A 1 115 ? 9.531 12.625 8.367 1 98.94 115 VAL A C 1
ATOM 870 O O . VAL A 1 115 ? 8.344 12.336 8.203 1 98.94 115 VAL A O 1
ATOM 873 N N . ARG A 1 116 ? 10.039 13.773 8.031 1 98.81 116 ARG A N 1
ATOM 874 C CA . ARG A 1 116 ? 9.227 14.797 7.375 1 98.81 116 ARG A CA 1
ATOM 875 C C . ARG A 1 116 ? 9.445 14.781 5.867 1 98.81 116 ARG A C 1
ATOM 877 O O . ARG A 1 116 ? 10.57 14.602 5.395 1 98.81 116 ARG A O 1
ATOM 884 N N . SER A 1 117 ? 8.359 14.953 5.152 1 98.69 117 SER A N 1
ATOM 885 C CA . SER A 1 117 ? 8.516 15.094 3.705 1 98.69 117 SER A CA 1
ATOM 886 C C . SER A 1 117 ? 7.328 15.82 3.09 1 98.69 117 SER A C 1
ATOM 888 O O . SER A 1 117 ? 6.18 15.586 3.473 1 98.69 117 SER A O 1
ATOM 890 N N . PRO A 1 118 ? 7.605 16.766 2.23 1 97.88 118 PRO A N 1
ATOM 891 C CA . PRO A 1 118 ? 6.512 17.328 1.443 1 97.88 118 PRO A CA 1
ATOM 892 C C . PRO A 1 118 ? 6.023 16.391 0.343 1 97.88 118 PRO A C 1
ATOM 894 O O . PRO A 1 118 ? 6.801 15.578 -0.174 1 97.88 118 PRO A O 1
ATOM 897 N N . PHE A 1 119 ? 4.766 16.5 0.009 1 97.5 119 PHE A N 1
ATOM 898 C CA . PHE A 1 119 ? 4.168 15.703 -1.062 1 97.5 119 PHE A CA 1
ATOM 899 C C . PHE A 1 119 ? 2.941 16.406 -1.632 1 97.5 119 PHE A C 1
ATOM 901 O O . PHE A 1 119 ? 2.523 17.453 -1.121 1 97.5 119 PHE A O 1
ATOM 908 N N . GLY A 1 120 ? 2.375 15.781 -2.672 1 96 120 GLY A N 1
ATOM 909 C CA . GLY A 1 120 ? 1.104 16.234 -3.205 1 96 120 GLY A CA 1
ATOM 910 C C . GLY A 1 120 ? 1.257 17.188 -4.387 1 96 120 GLY A C 1
ATOM 911 O O . GLY A 1 120 ? 2.299 17.812 -4.547 1 96 120 GLY A O 1
ATOM 912 N N . GLY A 1 121 ? 0.157 17.203 -5.176 1 94.19 121 GLY A N 1
ATOM 913 C CA . GLY A 1 121 ? 0.174 17.953 -6.418 1 94.19 121 GLY A CA 1
ATOM 914 C C . GLY A 1 121 ? -0.437 19.344 -6.285 1 94.19 121 GLY A C 1
ATOM 915 O O . GLY A 1 121 ? -0.798 19.766 -5.184 1 94.19 121 GLY A O 1
ATOM 916 N N . GLY A 1 122 ? -0.434 20.062 -7.422 1 91.06 122 GLY A N 1
ATOM 917 C CA . GLY A 1 122 ? -1.003 21.391 -7.488 1 91.06 122 GLY A CA 1
ATOM 918 C C . GLY A 1 122 ? 0.047 22.484 -7.57 1 91.06 122 GLY A C 1
ATOM 919 O O . GLY A 1 122 ? -0.285 23.672 -7.605 1 91.06 122 GLY A O 1
ATOM 920 N N . VAL A 1 123 ? 1.305 21.969 -7.652 1 89.94 123 VAL A N 1
ATOM 921 C CA . VAL A 1 123 ? 2.377 22.969 -7.668 1 89.94 123 VAL A CA 1
ATOM 922 C C . VAL A 1 123 ? 3.24 22.766 -8.914 1 89.94 123 VAL A C 1
ATOM 924 O O . VAL A 1 123 ? 4.297 23.391 -9.047 1 89.94 123 VAL A O 1
ATOM 927 N N . HIS A 1 124 ? 2.83 21.891 -9.805 1 89.5 124 HIS A N 1
ATOM 928 C CA . HIS A 1 124 ? 3.432 21.688 -11.117 1 89.5 124 HIS A CA 1
ATOM 929 C C . HIS A 1 124 ? 4.914 21.344 -10.992 1 89.5 124 HIS A C 1
ATOM 931 O O . HIS A 1 124 ? 5.754 21.953 -11.648 1 89.5 124 HIS A O 1
ATOM 937 N N . THR A 1 125 ? 5.16 20.344 -10.219 1 86.5 125 THR A N 1
ATOM 938 C CA . THR A 1 125 ? 6.527 19.875 -10.008 1 86.5 125 THR A CA 1
ATOM 939 C C . THR A 1 125 ? 6.879 18.781 -11.008 1 86.5 125 THR A C 1
ATOM 941 O O . THR A 1 125 ? 5.992 18.203 -11.648 1 86.5 125 THR A O 1
ATOM 944 N N . PRO A 1 126 ? 8.18 18.562 -11.172 1 86.19 126 PRO A N 1
ATOM 945 C CA . PRO A 1 126 ? 8.594 17.469 -12.055 1 86.19 126 PRO A CA 1
ATOM 946 C C . PRO A 1 126 ? 8.227 16.094 -11.5 1 86.19 126 PRO A C 1
ATOM 948 O O . PRO A 1 126 ? 7.695 15.992 -10.391 1 86.19 126 PRO A O 1
ATOM 951 N N . GLU A 1 127 ? 8.531 15.102 -12.289 1 87.25 127 GLU A N 1
ATOM 952 C CA . GLU A 1 127 ? 8.242 13.711 -11.945 1 87.25 127 GLU A CA 1
ATOM 953 C C . GLU A 1 127 ? 8.836 13.344 -10.586 1 87.25 127 GLU A C 1
ATOM 955 O O . GLU A 1 127 ? 9.969 13.711 -10.281 1 87.25 127 GLU A O 1
ATOM 960 N N . LEU A 1 128 ? 8.07 12.617 -9.742 1 91.44 128 LEU A N 1
ATOM 961 C CA . LEU A 1 128 ? 8.453 12.062 -8.445 1 91.44 128 LEU A CA 1
ATOM 962 C C . LEU A 1 128 ? 8.445 13.141 -7.367 1 91.44 128 LEU A C 1
ATOM 964 O O . LEU A 1 128 ? 8.859 12.891 -6.234 1 91.44 128 LEU A O 1
ATOM 968 N N . HIS A 1 129 ? 7.918 14.297 -7.707 1 92.88 129 HIS A N 1
ATOM 969 C CA . HIS A 1 129 ? 7.973 15.383 -6.734 1 92.88 129 HIS A CA 1
ATOM 970 C C . HIS A 1 129 ? 6.602 15.648 -6.125 1 92.88 129 HIS A C 1
ATOM 972 O O . HIS A 1 129 ? 6.488 16.375 -5.133 1 92.88 129 HIS A O 1
ATOM 978 N N . ALA A 1 130 ? 5.605 15.031 -6.688 1 93.44 130 ALA A N 1
ATOM 979 C CA . ALA A 1 130 ? 4.258 15.383 -6.242 1 93.44 130 ALA A CA 1
ATOM 980 C C . ALA A 1 130 ? 3.438 14.133 -5.934 1 93.44 130 ALA A C 1
ATOM 982 O O . ALA A 1 130 ? 2.258 14.227 -5.59 1 93.44 130 ALA A O 1
ATOM 983 N N . ASP A 1 131 ? 4.027 13.031 -6 1 94.5 131 ASP A N 1
ATOM 984 C CA . ASP A 1 131 ? 3.311 11.766 -5.879 1 94.5 131 ASP A CA 1
ATOM 985 C C . ASP A 1 131 ? 2.662 11.625 -4.504 1 94.5 131 ASP A C 1
ATOM 987 O O . ASP A 1 131 ? 3.223 12.07 -3.502 1 94.5 131 ASP A O 1
ATOM 991 N N . SER A 1 132 ? 1.517 11.062 -4.508 1 96.5 132 SER A N 1
ATOM 992 C CA . SER A 1 132 ? 0.854 10.633 -3.279 1 96.5 132 SER A CA 1
ATOM 993 C C . SER A 1 132 ? 1.176 9.18 -2.953 1 96.5 132 SER A C 1
ATOM 995 O O . SER A 1 132 ? 0.546 8.266 -3.486 1 96.5 132 SER A O 1
ATOM 997 N N . LEU A 1 133 ? 2.137 8.984 -2.057 1 97.81 133 LEU A N 1
ATOM 998 C CA . LEU A 1 133 ? 2.65 7.648 -1.796 1 97.81 133 LEU A CA 1
ATOM 999 C C . LEU A 1 133 ? 2.43 7.254 -0.339 1 97.81 133 LEU A C 1
ATOM 1001 O O . LEU A 1 133 ? 3.109 6.363 0.178 1 97.81 133 LEU A O 1
ATOM 1005 N N . GLU A 1 134 ? 1.484 7.941 0.355 1 98.5 134 GLU A N 1
ATOM 1006 C CA . GLU A 1 134 ? 1.271 7.699 1.779 1 98.5 134 GLU A CA 1
ATOM 1007 C C . GLU A 1 134 ? 0.814 6.266 2.033 1 98.5 134 GLU A C 1
ATOM 1009 O O . GLU A 1 134 ? 1.091 5.695 3.092 1 98.5 134 GLU A O 1
ATOM 1014 N N . GLY A 1 135 ? 0.155 5.656 1.046 1 98.25 135 GLY A N 1
ATOM 1015 C CA . GLY A 1 135 ? -0.29 4.281 1.199 1 98.25 135 GLY A CA 1
ATOM 1016 C C . GLY A 1 135 ? 0.854 3.303 1.383 1 98.25 135 GLY A C 1
ATOM 1017 O O . GLY A 1 135 ? 0.695 2.271 2.039 1 98.25 135 GLY A O 1
ATOM 1018 N N . LEU A 1 136 ? 2.047 3.594 0.843 1 98.12 136 LEU A N 1
ATOM 1019 C CA . LEU A 1 136 ? 3.215 2.725 0.942 1 98.12 136 LEU A CA 1
ATOM 1020 C C . LEU A 1 136 ? 3.658 2.574 2.395 1 98.12 136 LEU A C 1
ATOM 1022 O O . LEU A 1 136 ? 3.965 1.468 2.842 1 98.12 136 LEU A O 1
ATOM 1026 N N . VAL A 1 137 ? 3.609 3.674 3.078 1 98.44 137 VAL A N 1
ATOM 1027 C CA . VAL A 1 137 ? 4.121 3.639 4.445 1 98.44 137 VAL A CA 1
ATOM 1028 C C . VAL A 1 137 ? 2.982 3.328 5.414 1 98.44 137 VAL A C 1
ATOM 1030 O O . VAL A 1 137 ? 3.205 2.74 6.477 1 98.44 137 VAL A O 1
ATOM 1033 N N . ALA A 1 138 ? 1.757 3.596 4.992 1 98.44 138 ALA A N 1
ATOM 1034 C CA . ALA A 1 138 ? 0.605 3.336 5.852 1 98.44 138 ALA A CA 1
ATOM 1035 C C . ALA A 1 138 ? 0.378 1.838 6.027 1 98.44 138 ALA A C 1
ATOM 1037 O O . ALA A 1 138 ? -0.173 1.4 7.039 1 98.44 138 ALA A O 1
ATOM 1038 N N . GLN A 1 139 ? 0.82 1.05 5.109 1 97.81 139 GLN A N 1
ATOM 1039 C CA . GLN A 1 139 ? 0.575 -0.387 5.188 1 97.81 139 GLN A CA 1
ATOM 1040 C C . GLN A 1 139 ? 1.683 -1.092 5.965 1 97.81 139 GLN A C 1
ATOM 1042 O O . GLN A 1 139 ? 1.684 -2.318 6.078 1 97.81 139 GLN A O 1
ATOM 1047 N N . GLN A 1 140 ? 2.652 -0.398 6.48 1 97.88 140 GLN A N 1
ATOM 1048 C CA . GLN A 1 140 ? 3.762 -0.976 7.23 1 97.88 140 GLN A CA 1
ATOM 1049 C C . GLN A 1 140 ? 3.49 -0.943 8.727 1 97.88 140 GLN A C 1
ATOM 1051 O O . GLN A 1 140 ? 3.539 0.12 9.352 1 97.88 140 GLN A O 1
ATOM 1056 N N . PRO A 1 141 ? 3.268 -2.135 9.336 1 97.12 141 PRO A N 1
ATOM 1057 C CA . PRO A 1 141 ? 3.127 -2.121 10.797 1 97.12 141 PRO A CA 1
ATOM 1058 C C . PRO A 1 141 ? 4.316 -1.471 11.5 1 97.12 141 PRO A C 1
ATOM 1060 O O . PRO A 1 141 ? 5.461 -1.671 11.086 1 97.12 141 PRO A O 1
ATOM 1063 N N . GLY A 1 142 ? 4.012 -0.732 12.492 1 97.12 142 GLY A N 1
ATOM 1064 C CA . GLY A 1 142 ? 5.059 -0.079 13.266 1 97.12 142 GLY A CA 1
ATOM 1065 C C . GLY A 1 142 ? 5.23 1.387 12.914 1 97.12 142 GLY A C 1
ATOM 1066 O O . GLY A 1 142 ? 5.918 2.123 13.625 1 97.12 142 GLY A O 1
ATOM 1067 N N . LEU A 1 143 ? 4.574 1.808 11.844 1 98.56 143 LEU A N 1
ATOM 1068 C CA . LEU A 1 143 ? 4.668 3.207 11.445 1 98.56 143 LEU A CA 1
ATOM 1069 C C . LEU A 1 143 ? 3.359 3.939 11.719 1 98.56 143 LEU A C 1
ATOM 1071 O O . LEU A 1 143 ? 2.277 3.361 11.586 1 98.56 143 LEU A O 1
ATOM 1075 N N . LYS A 1 144 ? 3.482 5.176 12.125 1 98.75 144 LYS A N 1
ATOM 1076 C CA . LYS A 1 144 ? 2.377 6.129 12.086 1 98.75 144 LYS A CA 1
ATOM 1077 C C . LYS A 1 144 ? 2.539 7.113 10.938 1 98.75 144 LYS A C 1
ATOM 1079 O O . LYS A 1 144 ? 3.662 7.477 10.578 1 98.75 144 LYS A O 1
ATOM 1084 N N . VAL A 1 145 ? 1.459 7.461 10.32 1 98.94 145 VAL A N 1
ATOM 1085 C CA . VAL A 1 145 ? 1.503 8.375 9.188 1 98.94 145 VAL A CA 1
ATOM 1086 C C . VAL A 1 145 ? 0.548 9.547 9.422 1 98.94 145 VAL A C 1
ATOM 1088 O O . VAL A 1 145 ? -0.658 9.344 9.586 1 98.94 145 VAL A O 1
ATOM 1091 N N . VAL A 1 146 ? 1.071 10.758 9.406 1 98.94 146 VAL A N 1
ATOM 1092 C CA . VAL A 1 146 ? 0.346 11.969 9.766 1 98.94 146 VAL A CA 1
ATOM 1093 C C . VAL A 1 146 ? 0.356 12.953 8.594 1 98.94 146 VAL A C 1
ATOM 1095 O O . VAL A 1 146 ? 1.402 13.195 7.992 1 98.94 146 VAL A O 1
ATOM 1098 N N . ILE A 1 147 ? -0.831 13.477 8.219 1 98.94 147 ILE A N 1
ATOM 1099 C CA . ILE A 1 147 ? -0.968 14.445 7.141 1 98.94 147 ILE A CA 1
ATOM 1100 C C . ILE A 1 147 ? -1.869 15.594 7.59 1 98.94 147 ILE A C 1
ATOM 1102 O O . ILE A 1 147 ? -3.094 15.516 7.461 1 98.94 147 ILE A O 1
ATOM 1106 N N . PRO A 1 148 ? -1.318 16.641 8.07 1 98.81 148 PRO A N 1
ATOM 1107 C CA . PRO A 1 148 ? -2.127 17.766 8.539 1 98.81 148 PRO A CA 1
ATOM 1108 C C . PRO A 1 148 ? -2.783 18.547 7.398 1 98.81 148 PRO A C 1
ATOM 1110 O O . PRO A 1 148 ? -2.305 18.5 6.262 1 98.81 148 PRO A O 1
ATOM 1113 N N . SER A 1 149 ? -3.832 19.266 7.746 1 98.81 149 SER A N 1
ATOM 1114 C CA . SER A 1 149 ? -4.531 20.031 6.719 1 98.81 149 SER A CA 1
ATOM 1115 C C . SER A 1 149 ? -4.531 21.531 7.035 1 98.81 149 SER A C 1
ATOM 1117 O O . SER A 1 149 ? -4.906 22.344 6.195 1 98.81 149 SER A O 1
ATOM 1119 N N . THR A 1 150 ? -4.102 21.969 8.242 1 98.81 150 THR A N 1
ATOM 1120 C CA . THR A 1 150 ? -4.094 23.375 8.641 1 98.81 150 THR A CA 1
ATOM 1121 C C . THR A 1 150 ? -2.805 23.719 9.383 1 98.81 150 THR A C 1
ATOM 1123 O O . THR A 1 150 ? -2.115 22.828 9.883 1 98.81 150 THR A O 1
ATOM 1126 N N . PRO A 1 151 ? -2.508 25.016 9.453 1 98.69 151 PRO A N 1
ATOM 1127 C CA . PRO A 1 151 ? -1.353 25.438 10.258 1 98.69 151 PRO A CA 1
ATOM 1128 C C . PRO A 1 151 ? -1.457 25 11.711 1 98.69 151 PRO A C 1
ATOM 1130 O O . PRO A 1 151 ? -0.48 24.5 12.289 1 98.69 151 PRO A O 1
ATOM 1133 N N . TYR A 1 152 ? -2.621 25.125 12.273 1 98.62 152 TYR A N 1
ATOM 1134 C CA . TYR A 1 152 ? -2.846 24.719 13.656 1 98.62 152 TYR A CA 1
ATOM 1135 C C . TYR A 1 152 ? -2.572 23.219 13.836 1 98.62 152 TYR A C 1
ATOM 1137 O O . TYR A 1 152 ? -1.854 22.828 14.75 1 98.62 152 TYR A O 1
ATOM 1145 N N . ASP A 1 153 ? -3.131 22.422 12.969 1 98.69 153 ASP A N 1
ATOM 1146 C CA . ASP A 1 153 ? -2.918 20.984 13.023 1 98.69 153 ASP A CA 1
ATOM 1147 C C . ASP A 1 153 ? -1.446 20.625 12.812 1 98.69 153 ASP A C 1
ATOM 1149 O O . ASP A 1 153 ? -0.909 19.75 13.484 1 98.69 153 ASP A O 1
ATOM 1153 N N . ALA A 1 154 ? -0.858 21.328 11.875 1 98.75 154 ALA A N 1
ATOM 1154 C CA . ALA A 1 154 ? 0.518 21.016 11.492 1 98.75 154 ALA A CA 1
ATOM 1155 C C . ALA A 1 154 ? 1.459 21.141 12.688 1 98.75 154 ALA A C 1
ATOM 1157 O O . ALA A 1 154 ? 2.258 20.234 12.945 1 98.75 154 ALA A O 1
ATOM 1158 N N . LYS A 1 155 ? 1.369 22.234 13.367 1 98.75 155 LYS A N 1
ATOM 1159 C CA . LYS A 1 155 ? 2.271 22.453 14.492 1 98.75 155 LYS A CA 1
ATOM 1160 C C . LYS A 1 155 ? 1.998 21.453 15.617 1 98.75 155 LYS A C 1
ATOM 1162 O O . LYS A 1 155 ? 2.912 20.766 16.078 1 98.75 155 LYS A O 1
ATOM 1167 N N . GLY A 1 156 ? 0.746 21.297 16.031 1 98.81 156 GLY A N 1
ATOM 1168 C CA . GLY A 1 156 ? 0.406 20.406 17.125 1 98.81 156 GLY A CA 1
ATOM 1169 C C . GLY A 1 156 ? 0.73 18.953 16.844 1 98.81 156 GLY A C 1
ATOM 1170 O O . GLY A 1 156 ? 1.208 18.234 17.719 1 98.81 156 GLY A O 1
ATOM 1171 N N . LEU A 1 157 ? 0.475 18.5 15.656 1 98.94 157 LEU A N 1
ATOM 1172 C CA . LEU A 1 157 ? 0.729 17.109 15.266 1 98.94 157 LEU A CA 1
ATOM 1173 C C . LEU A 1 157 ? 2.227 16.859 15.141 1 98.94 157 LEU A C 1
ATOM 1175 O O . LEU A 1 157 ? 2.699 15.758 15.461 1 98.94 157 LEU A O 1
ATOM 1179 N N . LEU A 1 158 ? 2.971 17.859 14.641 1 98.88 158 LEU A N 1
ATOM 1180 C CA . LEU A 1 158 ? 4.41 17.656 14.5 1 98.88 158 LEU A CA 1
ATOM 1181 C C . LEU A 1 158 ? 5.074 17.547 15.875 1 98.88 158 LEU A C 1
ATOM 1183 O O . LEU A 1 158 ? 5.953 16.703 16.062 1 98.88 158 LEU A O 1
ATOM 1187 N N . ILE A 1 159 ? 4.652 18.375 16.812 1 98.88 159 ILE A N 1
ATOM 1188 C CA . ILE A 1 159 ? 5.188 18.281 18.156 1 98.88 159 ILE A CA 1
ATOM 1189 C C . ILE A 1 159 ? 4.875 16.906 18.75 1 98.88 159 ILE A C 1
ATOM 1191 O O . ILE A 1 159 ? 5.758 16.25 19.312 1 98.88 159 ILE A O 1
ATOM 1195 N N . SER A 1 160 ? 3.609 16.438 18.562 1 98.94 160 SER A N 1
ATOM 1196 C CA . SER A 1 160 ? 3.246 15.109 19.031 1 98.94 160 SER A CA 1
ATOM 1197 C C . SER A 1 160 ? 4.102 14.039 18.359 1 98.94 160 SER A C 1
ATOM 1199 O O . SER A 1 160 ? 4.527 13.078 19 1 98.94 160 SER A O 1
ATOM 1201 N N . ALA A 1 161 ? 4.348 14.211 17.094 1 98.94 161 ALA A N 1
ATOM 1202 C CA . ALA A 1 161 ? 5.145 13.242 16.344 1 98.94 161 ALA A CA 1
ATOM 1203 C C . ALA A 1 161 ? 6.57 13.164 16.891 1 98.94 161 ALA A C 1
ATOM 1205 O O . ALA A 1 161 ? 7.094 12.078 17.109 1 98.94 161 ALA A O 1
ATOM 1206 N N . ILE A 1 162 ? 7.164 14.32 17.109 1 98.88 162 ILE A N 1
ATOM 1207 C CA . ILE A 1 162 ? 8.547 14.375 17.578 1 98.88 162 ILE A CA 1
ATOM 1208 C C . ILE A 1 162 ? 8.641 13.773 18.969 1 98.88 162 ILE A C 1
ATOM 1210 O O . ILE A 1 162 ? 9.633 13.125 19.312 1 98.88 162 ILE A O 1
ATOM 1214 N N . ARG A 1 163 ? 7.625 13.859 19.75 1 98.69 163 ARG A N 1
ATOM 1215 C CA . ARG A 1 163 ? 7.633 13.367 21.125 1 98.69 163 ARG A CA 1
ATOM 1216 C C . ARG A 1 163 ? 7.312 11.875 21.188 1 98.69 163 ARG A C 1
ATOM 1218 O O . ARG A 1 163 ? 7.508 11.234 22.219 1 98.69 163 ARG A O 1
ATOM 1225 N N . ASP A 1 164 ? 6.797 11.297 20.109 1 98.56 164 ASP A N 1
ATOM 1226 C CA . ASP A 1 164 ? 6.441 9.883 20.062 1 98.56 164 ASP A CA 1
ATOM 1227 C C . ASP A 1 164 ? 7.691 9.008 20.016 1 98.56 164 ASP A C 1
ATOM 1229 O O . ASP A 1 164 ? 8.656 9.328 19.328 1 98.56 164 ASP A O 1
ATOM 1233 N N . ASN A 1 165 ? 7.684 7.938 20.688 1 97.81 165 ASN A N 1
ATOM 1234 C CA . ASN A 1 165 ? 8.852 7.062 20.766 1 97.81 165 ASN A CA 1
ATOM 1235 C C . ASN A 1 165 ? 8.828 6.02 19.641 1 97.81 165 ASN A C 1
ATOM 1237 O O . ASN A 1 165 ? 9.719 5.168 19.578 1 97.81 165 ASN A O 1
ATOM 1241 N N . ASP A 1 166 ? 7.863 6 18.812 1 97.38 166 ASP A N 1
ATOM 1242 C CA . ASP A 1 166 ? 7.785 5.191 17.594 1 97.38 166 ASP A CA 1
ATOM 1243 C C . ASP A 1 166 ? 7.93 6.062 16.344 1 97.38 166 ASP A C 1
ATOM 1245 O O . ASP A 1 166 ? 7.727 7.277 16.406 1 97.38 166 ASP A O 1
ATOM 1249 N N . PRO A 1 167 ? 8.344 5.449 15.258 1 98.75 167 PRO A N 1
ATOM 1250 C CA . PRO A 1 167 ? 8.562 6.266 14.062 1 98.75 167 PRO A CA 1
ATOM 1251 C C . PRO A 1 167 ? 7.273 6.848 13.5 1 98.75 167 PRO A C 1
ATOM 1253 O O . PRO A 1 167 ? 6.258 6.148 13.422 1 98.75 167 PRO A O 1
ATOM 1256 N N . VAL A 1 168 ? 7.316 8.086 13.133 1 98.94 168 VAL A N 1
ATOM 1257 C CA . VAL A 1 168 ? 6.195 8.805 12.547 1 98.94 168 VAL A CA 1
ATOM 1258 C C . VAL A 1 168 ? 6.609 9.383 11.195 1 98.94 168 VAL A C 1
ATOM 1260 O O . VAL A 1 168 ? 7.648 10.039 11.078 1 98.94 168 VAL A O 1
ATOM 1263 N N . ILE A 1 169 ? 5.883 9 10.172 1 98.94 169 ILE A N 1
ATOM 1264 C CA . ILE A 1 169 ? 6.012 9.664 8.883 1 98.94 169 ILE A CA 1
ATOM 1265 C C . ILE A 1 169 ? 5.086 10.875 8.82 1 98.94 169 ILE A C 1
ATOM 1267 O O . ILE A 1 169 ? 3.861 10.734 8.883 1 98.94 169 ILE A O 1
ATOM 1271 N N . TYR A 1 170 ? 5.676 12.047 8.75 1 98.94 170 TYR A N 1
ATOM 1272 C CA . TYR A 1 170 ? 4.961 13.32 8.766 1 98.94 170 TYR A CA 1
ATOM 1273 C C . TYR A 1 170 ? 4.969 13.969 7.391 1 98.94 170 TYR A C 1
ATOM 1275 O O . TYR A 1 170 ? 5.98 14.539 6.969 1 98.94 170 TYR A O 1
ATOM 1283 N N . LEU A 1 171 ? 3.816 13.914 6.711 1 98.94 171 LEU A N 1
ATOM 1284 C CA . LEU A 1 171 ? 3.727 14.352 5.32 1 98.94 171 LEU A CA 1
ATOM 1285 C C . LEU A 1 171 ? 3.061 15.719 5.219 1 98.94 171 LEU A C 1
ATOM 1287 O O . LEU A 1 171 ? 1.981 15.93 5.777 1 98.94 171 LEU A O 1
ATOM 1291 N N . GLU A 1 172 ? 3.736 16.594 4.535 1 98.75 172 GLU A N 1
ATOM 1292 C CA . GLU A 1 172 ? 3.33 18 4.402 1 98.75 172 GLU A CA 1
ATOM 1293 C C . GLU A 1 172 ? 2.883 18.297 2.975 1 98.75 172 GLU A C 1
ATOM 1295 O O . GLU A 1 172 ? 3.699 18.312 2.053 1 98.75 172 GLU A O 1
ATOM 1300 N N . HIS A 1 173 ? 1.624 18.578 2.785 1 98.44 173 HIS A N 1
ATOM 1301 C CA . HIS A 1 173 ? 1.136 18.812 1.432 1 98.44 173 HIS A CA 1
ATOM 1302 C C . HIS A 1 173 ? 1.663 20.141 0.887 1 98.44 173 HIS A C 1
ATOM 1304 O O . HIS A 1 173 ? 1.441 21.188 1.485 1 98.44 173 HIS A O 1
ATOM 1310 N N . MET A 1 174 ? 2.205 20.125 -0.242 1 97.38 174 MET A N 1
ATOM 1311 C CA . MET A 1 174 ? 2.938 21.266 -0.773 1 97.38 174 MET A CA 1
ATOM 1312 C C . MET A 1 174 ? 1.991 22.438 -1.073 1 97.38 174 MET A C 1
ATOM 1314 O O . MET A 1 174 ? 2.328 23.594 -0.833 1 97.38 174 MET A O 1
ATOM 1318 N N . LYS A 1 175 ? 0.836 22.109 -1.473 1 96.31 175 LYS A N 1
ATOM 1319 C CA . LYS A 1 175 ? -0.129 23.141 -1.826 1 96.31 175 LYS A CA 1
ATOM 1320 C C . LYS A 1 175 ? -0.573 23.922 -0.592 1 96.31 175 LYS A C 1
ATOM 1322 O O . LYS A 1 175 ? -1.032 25.062 -0.704 1 96.31 175 LYS A O 1
ATOM 1327 N N . LEU A 1 176 ? -0.431 23.359 0.564 1 98 176 LEU A N 1
ATOM 1328 C CA . LEU A 1 176 ? -0.98 23.969 1.777 1 98 176 LEU A CA 1
ATOM 1329 C C . LEU A 1 176 ? 0.079 24.781 2.506 1 98 176 LEU A C 1
ATOM 1331 O O . LEU A 1 176 ? -0.232 25.5 3.463 1 98 176 LEU A O 1
ATOM 1335 N N . TYR A 1 177 ? 1.307 24.766 2.082 1 97.56 177 TYR A N 1
ATOM 1336 C CA . TYR A 1 177 ? 2.404 25.406 2.799 1 97.56 177 TYR A CA 1
ATOM 1337 C C . TYR A 1 177 ? 2.109 26.875 3.041 1 97.56 177 TYR A C 1
ATOM 1339 O O . TYR A 1 177 ? 2.365 27.391 4.129 1 97.56 177 TYR A O 1
ATOM 1347 N N . ARG A 1 178 ? 1.496 27.531 1.98 1 97.38 178 ARG A N 1
ATOM 1348 C CA . ARG A 1 178 ? 1.355 28.969 2.064 1 97.38 178 ARG A CA 1
ATOM 1349 C C . ARG A 1 178 ? -0.023 29.422 1.586 1 97.38 178 ARG A C 1
ATOM 1351 O O . ARG A 1 178 ? -0.224 30.594 1.257 1 97.38 178 ARG A O 1
ATOM 1358 N N . SER A 1 179 ? -0.88 28.5 1.528 1 96.19 179 SER A N 1
ATOM 1359 C CA . SER A 1 179 ? -2.176 28.781 0.915 1 96.19 179 SER A CA 1
ATOM 1360 C C . SER A 1 179 ? -3.016 29.703 1.783 1 96.19 179 SER A C 1
ATOM 1362 O O . SER A 1 179 ? -3.896 30.406 1.28 1 96.19 179 SER A O 1
ATOM 1364 N N . PHE A 1 180 ? -2.828 29.672 3.061 1 96.81 180 PHE A N 1
ATOM 1365 C CA . PHE A 1 180 ? -3.58 30.531 3.963 1 96.81 180 PHE A CA 1
ATOM 1366 C C . PHE A 1 180 ? -2.895 30.625 5.32 1 96.81 180 PHE A C 1
ATOM 1368 O O . PHE A 1 180 ? -1.931 29.906 5.586 1 96.81 180 PHE A O 1
ATOM 1375 N N . ARG A 1 181 ? -3.307 31.531 6.109 1 98 181 ARG A N 1
ATOM 1376 C CA . ARG A 1 181 ? -2.84 31.719 7.48 1 98 181 ARG A CA 1
ATOM 1377 C C . ARG A 1 181 ? -3.93 31.344 8.484 1 98 181 ARG A C 1
ATOM 1379 O O . ARG A 1 181 ? -5.121 31.422 8.172 1 98 181 ARG A O 1
ATOM 1386 N N . GLN A 1 182 ? -3.521 30.859 9.594 1 97.62 182 GLN A N 1
ATOM 1387 C CA . GLN A 1 182 ? -4.406 30.562 10.719 1 97.62 182 GLN A CA 1
ATOM 1388 C C . GLN A 1 182 ? -3.775 30.984 12.039 1 97.62 182 GLN A C 1
ATOM 1390 O O . GLN A 1 182 ? -2.553 31.109 12.141 1 97.62 182 GLN A O 1
ATOM 1395 N N . GLU A 1 183 ? -4.699 31.312 12.93 1 97.5 183 GLU A N 1
ATOM 1396 C CA . GLU A 1 183 ? -4.207 31.547 14.281 1 97.5 183 GLU A CA 1
ATOM 1397 C C . GLU A 1 183 ? -3.623 30.281 14.891 1 97.5 183 GLU A C 1
ATOM 1399 O O . GLU A 1 183 ? -4.301 29.25 14.953 1 97.5 183 GLU A O 1
ATOM 1404 N N . VAL A 1 184 ? -2.367 30.328 15.305 1 97.94 184 VAL A N 1
ATOM 1405 C CA . VAL A 1 184 ? -1.654 29.203 15.898 1 97.94 184 VAL A CA 1
ATOM 1406 C C . VAL A 1 184 ? -1.038 29.609 17.234 1 97.94 184 VAL A C 1
ATOM 1408 O O . VAL A 1 184 ? -0.347 30.641 17.312 1 97.94 184 VAL A O 1
ATOM 1411 N N . PRO A 1 185 ? -1.419 28.922 18.266 1 96.12 185 PRO A N 1
ATOM 1412 C CA . PRO A 1 185 ? -0.799 29.25 19.547 1 96.12 185 PRO A CA 1
ATOM 1413 C C . PRO A 1 185 ? 0.727 29.25 19.484 1 96.12 185 PRO A C 1
ATOM 1415 O O . PRO A 1 185 ? 1.32 28.406 18.812 1 96.12 185 PRO A O 1
ATOM 1418 N N . GLU A 1 186 ? 1.196 30.312 20.188 1 88.38 186 GLU A N 1
ATOM 1419 C CA . GLU A 1 186 ? 2.646 30.297 20.359 1 88.38 186 GLU A CA 1
ATOM 1420 C C . GLU A 1 186 ? 3.07 29.312 21.438 1 88.38 186 GLU A C 1
ATOM 1422 O O . GLU A 1 186 ? 2.283 28.984 22.328 1 88.38 186 GLU A O 1
ATOM 1427 N N . GLY A 1 187 ? 4.195 28.875 21.391 1 88.44 187 GLY A N 1
ATOM 1428 C CA . GLY A 1 187 ? 4.664 27.938 22.391 1 88.44 187 GLY A CA 1
ATOM 1429 C C . GLY A 1 187 ? 4.211 26.516 22.141 1 88.44 187 GLY A C 1
ATOM 1430 O O . GLY A 1 187 ? 3.986 26.125 21 1 88.44 187 GLY A O 1
ATOM 1431 N N . ASP A 1 188 ? 4.031 25.781 23.188 1 92.38 188 ASP A N 1
ATOM 1432 C CA . ASP A 1 188 ? 3.883 24.328 23.156 1 92.38 188 ASP A CA 1
ATOM 1433 C C . ASP A 1 188 ? 2.41 23.938 23.234 1 92.38 188 ASP A C 1
ATOM 1435 O O . ASP A 1 188 ? 1.671 24.422 24.094 1 92.38 188 ASP A O 1
ATOM 1439 N N . TYR A 1 189 ? 1.888 23.188 22.281 1 97.5 189 TYR A N 1
ATOM 1440 C CA . TYR A 1 189 ? 0.654 22.422 22.375 1 97.5 189 TYR A CA 1
ATOM 1441 C C . TYR A 1 189 ? 0.734 21.172 21.5 1 97.5 189 TYR A C 1
ATOM 1443 O O . TYR A 1 189 ? 1.562 21.078 20.594 1 97.5 189 TYR A O 1
ATOM 1451 N N . THR A 1 190 ? -0.087 20.25 21.859 1 98.5 190 THR A N 1
ATOM 1452 C CA . THR A 1 190 ? -0.061 19 21.125 1 98.5 190 THR A CA 1
ATOM 1453 C C . THR A 1 190 ? -1.458 18.625 20.641 1 98.5 190 THR A C 1
ATOM 1455 O O . THR A 1 190 ? -2.457 19.109 21.172 1 98.5 190 THR A O 1
ATOM 1458 N N . ILE A 1 191 ? -1.508 17.969 19.562 1 98.69 191 ILE A N 1
ATOM 1459 C CA . ILE A 1 191 ? -2.686 17.266 19.062 1 98.69 191 ILE A CA 1
ATOM 1460 C C . ILE A 1 191 ? -2.42 15.766 19.031 1 98.69 191 ILE A C 1
ATOM 1462 O O . ILE A 1 191 ? -1.364 15.32 18.562 1 98.69 191 ILE A O 1
ATOM 1466 N N . ASP A 1 192 ? -3.344 14.984 19.547 1 98.62 192 ASP A N 1
ATOM 1467 C CA . ASP A 1 192 ? -3.146 13.539 19.641 1 98.62 192 ASP A CA 1
ATOM 1468 C C . ASP A 1 192 ? -3.047 12.914 18.25 1 98.62 192 ASP A C 1
ATOM 1470 O O . ASP A 1 192 ? -3.865 13.203 17.375 1 98.62 192 ASP A O 1
ATOM 1474 N N . LEU A 1 193 ? -2.023 12.078 18.094 1 98.75 193 LEU A N 1
ATOM 1475 C CA . LEU A 1 193 ? -1.951 11.281 16.875 1 98.75 193 LEU A CA 1
ATOM 1476 C C . LEU A 1 193 ? -3.066 10.242 16.844 1 98.75 193 LEU A C 1
ATOM 1478 O O . LEU A 1 193 ? -3.469 9.719 17.875 1 98.75 193 LEU A O 1
ATOM 1482 N N . GLY A 1 194 ? -3.59 9.977 15.695 1 98.62 194 GLY A N 1
ATOM 1483 C CA . GLY A 1 194 ? -4.629 8.969 15.547 1 98.62 194 GLY A CA 1
ATOM 1484 C C . GLY A 1 194 ? -6.016 9.484 15.875 1 98.62 194 GLY A C 1
ATOM 1485 O O . GLY A 1 194 ? -6.945 8.703 16.078 1 98.62 194 GLY A O 1
ATOM 1486 N N . LYS A 1 195 ? -6.094 10.773 15.961 1 98.81 195 LYS A N 1
ATOM 1487 C CA . LYS A 1 195 ? -7.391 11.391 16.219 1 98.81 195 LYS A CA 1
ATOM 1488 C C . LYS A 1 195 ? -7.797 12.32 15.07 1 98.81 195 LYS A C 1
ATOM 1490 O O . LYS A 1 195 ? -7.047 13.227 14.703 1 98.81 195 LYS A O 1
ATOM 1495 N N . ALA A 1 196 ? -8.945 12.055 14.516 1 98.88 196 ALA A N 1
ATOM 1496 C CA . ALA A 1 196 ? -9.492 12.883 13.438 1 98.88 196 ALA A CA 1
ATOM 1497 C C . ALA A 1 196 ? -10.164 14.133 14 1 98.88 196 ALA A C 1
ATOM 1499 O O . ALA A 1 196 ? -10.281 14.297 15.211 1 98.88 196 ALA A O 1
ATOM 1500 N N . ASP A 1 197 ? -10.469 15.07 13.109 1 98.81 197 ASP A N 1
ATOM 1501 C CA . ASP A 1 197 ? -11.125 16.328 13.469 1 98.81 197 ASP A CA 1
ATOM 1502 C C . ASP A 1 197 ? -12.32 16.594 12.562 1 98.81 197 ASP A C 1
ATOM 1504 O O . ASP A 1 197 ? -12.219 16.484 11.336 1 98.81 197 ASP A O 1
ATOM 1508 N N . ILE A 1 198 ? -13.461 16.859 13.164 1 98.88 198 ILE A N 1
ATOM 1509 C CA . ILE A 1 198 ? -14.594 17.328 12.375 1 98.88 198 ILE A CA 1
ATOM 1510 C C . ILE A 1 198 ? -14.422 18.797 12.031 1 98.88 198 ILE A C 1
ATOM 1512 O O . ILE A 1 198 ? -14.648 19.672 12.867 1 98.88 198 ILE A O 1
ATOM 1516 N N . LYS A 1 199 ? -14.055 19.094 10.805 1 98.81 199 LYS A N 1
ATOM 1517 C CA . LYS A 1 199 ? -13.742 20.469 10.391 1 98.81 199 LYS A CA 1
ATOM 1518 C C . LYS A 1 199 ? -15.023 21.25 10.109 1 98.81 199 LYS A C 1
ATOM 1520 O O . LYS A 1 199 ? -15.016 22.484 10.125 1 98.81 199 LYS A O 1
ATOM 1525 N N . ARG A 1 200 ? -16.078 20.547 9.797 1 98.75 200 ARG A N 1
ATOM 1526 C CA . ARG A 1 200 ? -17.406 21.094 9.539 1 98.75 200 ARG A CA 1
ATOM 1527 C C . ARG A 1 200 ? -18.484 20.109 9.93 1 98.75 200 ARG A C 1
ATOM 1529 O O . ARG A 1 200 ? -18.5 18.969 9.438 1 98.75 200 ARG A O 1
ATOM 1536 N N . GLU A 1 201 ? -19.344 20.516 10.781 1 98.75 201 GLU A N 1
ATOM 1537 C CA . GLU A 1 201 ? -20.484 19.672 11.156 1 98.75 201 GLU A CA 1
ATOM 1538 C C . GLU A 1 201 ? -21.516 19.594 10.031 1 98.75 201 GLU A C 1
ATOM 1540 O O . GLU A 1 201 ? -21.719 20.578 9.312 1 98.75 201 GLU A O 1
ATOM 1545 N N . GLY A 1 202 ? -22.078 18.469 9.836 1 98.75 202 GLY A N 1
ATOM 1546 C CA . GLY A 1 202 ? -23.125 18.281 8.859 1 98.75 202 GLY A CA 1
ATOM 1547 C C . GLY A 1 202 ? -24 17.062 9.156 1 98.75 202 GLY A C 1
ATOM 1548 O O . GLY A 1 202 ? -23.719 16.297 10.078 1 98.75 202 GLY A O 1
ATOM 1549 N N . THR A 1 203 ? -25.109 16.922 8.328 1 98.62 203 THR A N 1
ATOM 1550 C CA . THR A 1 203 ? -26.094 15.906 8.688 1 98.62 203 THR A CA 1
ATOM 1551 C C . THR A 1 203 ? -26.391 15 7.496 1 98.62 203 THR A C 1
ATOM 1553 O O . THR A 1 203 ? -27 13.938 7.652 1 98.62 203 THR A O 1
ATOM 1556 N N . ASP A 1 204 ? -26.062 15.383 6.324 1 98.88 204 ASP A N 1
ATOM 1557 C CA . ASP A 1 204 ? -26.578 14.664 5.16 1 98.88 204 ASP A CA 1
ATOM 1558 C C . ASP A 1 204 ? -25.547 13.68 4.625 1 98.88 204 ASP A C 1
ATOM 1560 O O . ASP A 1 204 ? -25.891 12.57 4.223 1 98.88 204 ASP A O 1
ATOM 1564 N N . VAL A 1 205 ? -24.297 14.094 4.516 1 98.94 205 VAL A N 1
ATOM 1565 C CA . VAL A 1 205 ? -23.219 13.289 3.936 1 98.94 205 VAL A CA 1
ATOM 1566 C C . VAL A 1 205 ? -21.922 13.516 4.703 1 98.94 205 VAL A C 1
ATOM 1568 O O . VAL A 1 205 ? -21.578 14.656 5.012 1 98.94 205 VAL A O 1
ATOM 1571 N N . SER A 1 206 ? -21.219 12.492 5.09 1 98.94 206 SER A N 1
ATOM 1572 C CA . SER A 1 206 ? -19.875 12.562 5.621 1 98.94 206 SER A CA 1
ATOM 1573 C C . SER A 1 206 ? -18.828 12.531 4.5 1 98.94 206 SER A C 1
ATOM 1575 O O . SER A 1 206 ? -18.812 11.594 3.699 1 98.94 206 SER A O 1
ATOM 1577 N N . VAL A 1 207 ? -18.062 13.555 4.387 1 99 207 VAL A N 1
ATOM 1578 C CA . VAL A 1 207 ? -16.891 13.57 3.498 1 99 207 VAL A CA 1
ATOM 1579 C C . VAL A 1 207 ? -15.617 13.375 4.312 1 99 207 VAL A C 1
ATOM 1581 O O . VAL A 1 207 ? -15.258 14.227 5.125 1 99 207 VAL A O 1
ATOM 1584 N N . ILE A 1 208 ? -14.977 12.266 4.145 1 99 208 ILE A N 1
ATOM 1585 C CA . ILE A 1 208 ? -13.773 11.906 4.879 1 99 208 ILE A CA 1
ATOM 1586 C C . ILE A 1 208 ? -12.547 12.164 4.008 1 99 208 ILE A C 1
ATOM 1588 O O . ILE A 1 208 ? -12.43 11.617 2.908 1 99 208 ILE A O 1
ATOM 1592 N N . ALA A 1 209 ? -11.656 13 4.449 1 98.94 209 ALA A N 1
ATOM 1593 C CA . ALA A 1 209 ? -10.508 13.43 3.648 1 98.94 209 ALA A CA 1
ATOM 1594 C C . ALA A 1 209 ? -9.289 13.664 4.527 1 98.94 209 ALA A C 1
ATOM 1596 O O . ALA A 1 209 ? -9.312 13.398 5.73 1 98.94 209 ALA A O 1
ATOM 1597 N N . TYR A 1 210 ? -8.18 14.031 3.971 1 98.81 210 TYR A N 1
ATOM 1598 C CA . TYR A 1 210 ? -6.941 14.422 4.629 1 98.81 210 TYR A CA 1
ATOM 1599 C C . TYR A 1 210 ? -6.113 15.344 3.736 1 98.81 210 TYR A C 1
ATOM 1601 O O . TYR A 1 210 ? -6.332 15.398 2.525 1 98.81 210 TYR A O 1
ATOM 1609 N N . GLY A 1 211 ? -5.227 16.047 4.359 1 98.44 211 GLY A N 1
ATOM 1610 C CA . GLY A 1 211 ? -4.352 16.938 3.604 1 98.44 211 GLY A CA 1
ATOM 1611 C C . GLY A 1 211 ? -5.109 17.984 2.807 1 98.44 211 GLY A C 1
ATOM 1612 O O . GLY A 1 211 ? -6.035 18.609 3.322 1 98.44 211 GLY A O 1
ATOM 1613 N N . ALA A 1 212 ? -4.738 18.219 1.592 1 98.38 212 ALA A N 1
ATOM 1614 C CA . ALA A 1 212 ? -5.32 19.266 0.748 1 98.38 212 ALA A CA 1
ATOM 1615 C C . ALA A 1 212 ? -6.773 18.938 0.405 1 98.38 212 ALA A C 1
ATOM 1617 O O . ALA A 1 212 ? -7.574 19.859 0.172 1 98.38 212 ALA A O 1
ATOM 1618 N N . MET A 1 213 ? -7.145 17.703 0.426 1 98.75 213 MET A N 1
ATOM 1619 C CA . MET A 1 213 ? -8.492 17.281 0.039 1 98.75 213 MET A CA 1
ATOM 1620 C C . MET A 1 213 ? -9.516 17.719 1.082 1 98.75 213 MET A C 1
ATOM 1622 O O . MET A 1 213 ? -10.711 17.766 0.799 1 98.75 213 MET A O 1
ATOM 1626 N N . VAL A 1 214 ? -9.016 18.016 2.332 1 98.88 214 VAL A N 1
ATOM 1627 C CA . VAL A 1 214 ? -9.922 18.578 3.336 1 98.88 214 VAL A CA 1
ATOM 1628 C C . VAL A 1 214 ? -10.469 19.922 2.846 1 98.88 214 VAL A C 1
ATOM 1630 O O . VAL A 1 214 ? -11.664 20.188 2.973 1 98.88 214 VAL A O 1
ATOM 1633 N N . HIS A 1 215 ? -9.633 20.719 2.26 1 98.75 215 HIS A N 1
ATOM 1634 C CA . HIS A 1 215 ? -10.047 22.031 1.786 1 98.75 215 HIS A CA 1
ATOM 1635 C C . HIS A 1 215 ? -10.938 21.922 0.552 1 98.75 215 HIS A C 1
ATOM 1637 O O . HIS A 1 215 ? -11.867 22.719 0.375 1 98.75 215 HIS A O 1
ATOM 1643 N N . ALA A 1 216 ? -10.641 20.938 -0.338 1 98.69 216 ALA A N 1
ATOM 1644 C CA . ALA A 1 216 ? -11.562 20.656 -1.438 1 98.69 216 ALA A CA 1
ATOM 1645 C C . ALA A 1 216 ? -12.938 20.281 -0.917 1 98.69 216 ALA A C 1
ATOM 1647 O O . ALA A 1 216 ? -13.961 20.688 -1.474 1 98.69 216 ALA A O 1
ATOM 1648 N N . ALA A 1 217 ? -12.961 19.516 0.138 1 98.94 217 ALA A N 1
ATOM 1649 C CA . ALA A 1 217 ? -14.219 19.078 0.752 1 98.94 217 ALA A CA 1
ATOM 1650 C C . ALA A 1 217 ? -14.969 20.266 1.356 1 98.94 217 ALA A C 1
ATOM 1652 O O . ALA A 1 217 ? -16.188 20.359 1.226 1 98.94 217 ALA A O 1
ATOM 1653 N N . LEU A 1 218 ? -14.234 21.141 2.045 1 98.88 218 LEU A N 1
ATOM 1654 C CA . LEU A 1 218 ? -14.852 22.328 2.643 1 98.88 218 LEU A CA 1
ATOM 1655 C C . LEU A 1 218 ? -15.445 23.234 1.57 1 98.88 218 LEU A C 1
ATOM 1657 O O . LEU A 1 218 ? -16.531 23.781 1.747 1 98.88 218 LEU A O 1
ATOM 1661 N N . LYS A 1 219 ? -14.734 23.375 0.458 1 98.81 219 LYS A N 1
ATOM 1662 C CA . LYS A 1 219 ? -15.25 24.156 -0.657 1 98.81 219 LYS A CA 1
ATOM 1663 C C . LYS A 1 219 ? -16.531 23.547 -1.22 1 98.81 219 LYS A C 1
ATOM 1665 O O . LYS A 1 219 ? -17.5 24.25 -1.506 1 98.81 219 LYS A O 1
ATOM 1670 N N . ALA A 1 220 ? -16.5 22.234 -1.404 1 98.88 220 ALA A N 1
ATOM 1671 C CA . ALA A 1 220 ? -17.688 21.531 -1.857 1 98.88 220 ALA A CA 1
ATOM 1672 C C . ALA A 1 220 ? -18.859 21.734 -0.887 1 98.88 220 ALA A C 1
ATOM 1674 O O . ALA A 1 220 ? -20 21.922 -1.308 1 98.88 220 ALA A O 1
ATOM 1675 N N . ALA A 1 221 ? -18.531 21.719 0.401 1 98.88 221 ALA A N 1
ATOM 1676 C CA . ALA A 1 221 ? -19.562 21.906 1.432 1 98.88 221 ALA A CA 1
ATOM 1677 C C . ALA A 1 221 ? -20.203 23.281 1.308 1 98.88 221 ALA A C 1
ATOM 1679 O O . ALA A 1 221 ? -21.422 23.406 1.423 1 98.88 221 ALA A O 1
ATOM 1680 N N . GLU A 1 222 ? -19.391 24.281 1.082 1 98.56 222 GLU A N 1
ATOM 1681 C CA . GLU A 1 222 ? -19.906 25.641 0.908 1 98.56 222 GLU A CA 1
ATOM 1682 C C . GLU A 1 222 ? -20.844 25.719 -0.296 1 98.56 222 GLU A C 1
ATOM 1684 O O . GLU A 1 222 ? -21.906 26.328 -0.217 1 98.56 222 GLU A O 1
ATOM 1689 N N . GLU A 1 223 ? -20.406 25.109 -1.338 1 98.5 223 GLU A N 1
ATOM 1690 C CA . GLU A 1 223 ? -21.203 25.141 -2.559 1 98.5 223 GLU A CA 1
ATOM 1691 C C . GLU A 1 223 ? -22.531 24.406 -2.361 1 98.5 223 GLU A C 1
ATOM 1693 O O . GLU A 1 223 ? -23.594 24.922 -2.732 1 98.5 223 GLU A O 1
ATOM 1698 N N . LEU A 1 224 ? -22.547 23.297 -1.759 1 98.69 224 LEU A N 1
ATOM 1699 C CA . LEU A 1 224 ? -23.719 22.438 -1.643 1 98.69 224 LEU A CA 1
ATOM 1700 C C . LEU A 1 224 ? -24.656 22.953 -0.571 1 98.69 224 LEU A C 1
ATOM 1702 O O . LEU A 1 224 ? -25.844 22.609 -0.557 1 98.69 224 LEU A O 1
ATOM 1706 N N . GLU A 1 225 ? -24.109 23.734 0.368 1 98.12 225 GLU A N 1
ATOM 1707 C CA . GLU A 1 225 ? -24.969 24.344 1.382 1 98.12 225 GLU A CA 1
ATOM 1708 C C . GLU A 1 225 ? -26.047 25.203 0.742 1 98.12 225 GLU A C 1
ATOM 1710 O O . GLU A 1 225 ? -27.172 25.266 1.248 1 98.12 225 GLU A O 1
ATOM 1715 N N . LYS A 1 226 ? -25.703 25.781 -0.353 1 97.69 226 LYS A N 1
ATOM 1716 C CA . LYS A 1 226 ? -26.641 26.625 -1.087 1 97.69 226 LYS A CA 1
ATOM 1717 C C . LYS A 1 226 ? -27.781 25.781 -1.653 1 97.69 226 LYS A C 1
ATOM 1719 O O . LYS A 1 226 ? -28.859 26.312 -1.945 1 97.69 226 LYS A O 1
ATOM 1724 N N . GLU A 1 227 ? -27.547 24.562 -1.834 1 97.44 227 GLU A N 1
ATOM 1725 C CA . GLU A 1 227 ? -28.562 23.641 -2.354 1 97.44 227 GLU A CA 1
ATOM 1726 C C . GLU A 1 227 ? -29.266 22.906 -1.222 1 97.44 227 GLU A C 1
ATOM 1728 O O . GLU A 1 227 ? -30.047 21.984 -1.469 1 97.44 227 GLU A O 1
ATOM 1733 N N . GLY A 1 228 ? -28.922 23.234 0.001 1 98.12 228 GLY A N 1
ATOM 1734 C CA . GLY A 1 228 ? -29.578 22.641 1.161 1 98.12 228 GLY A CA 1
ATOM 1735 C C . GLY A 1 228 ? -28.969 21.328 1.593 1 98.12 228 GLY A C 1
ATOM 1736 O O . GLY A 1 228 ? -29.594 20.562 2.332 1 98.12 228 GLY A O 1
ATOM 1737 N N . ILE A 1 229 ? -27.844 21 1.092 1 98.69 229 ILE A N 1
ATOM 1738 C CA . ILE A 1 229 ? -27.156 19.766 1.473 1 98.69 229 ILE A CA 1
ATOM 1739 C C . ILE A 1 229 ? -26.078 20.078 2.506 1 98.69 229 ILE A C 1
ATOM 1741 O O . ILE A 1 229 ? -25.188 20.906 2.258 1 98.69 229 ILE A O 1
ATOM 1745 N N . SER A 1 230 ? -26.172 19.438 3.643 1 98.81 230 SER A N 1
ATOM 1746 C CA . SER A 1 230 ? -25.281 19.688 4.766 1 98.81 230 SER A CA 1
ATOM 1747 C C . SER A 1 230 ? -24.188 18.609 4.848 1 98.81 230 SER A C 1
ATOM 1749 O O . SER A 1 230 ? -24.453 17.5 5.285 1 98.81 230 SER A O 1
ATOM 1751 N N . LEU A 1 231 ? -22.969 18.969 4.512 1 98.88 231 LEU A N 1
ATOM 1752 C CA . LEU A 1 231 ? -21.859 18.031 4.539 1 98.88 231 LEU A CA 1
ATOM 1753 C C . LEU A 1 231 ? -21.141 18.078 5.883 1 98.88 231 LEU A C 1
ATOM 1755 O O . LEU A 1 231 ? -20.891 19.156 6.418 1 98.88 231 LEU A O 1
ATOM 1759 N N . GLU A 1 232 ? -20.922 17 6.473 1 98.94 232 GLU A N 1
ATOM 1760 C CA . GLU A 1 232 ? -19.922 16.859 7.535 1 98.94 232 GLU A CA 1
ATOM 1761 C C . GLU A 1 232 ? -18.547 16.547 6.969 1 98.94 232 GLU A C 1
ATOM 1763 O O . GLU A 1 232 ? -18.391 15.617 6.188 1 98.94 232 GLU A O 1
ATOM 1768 N N . VAL A 1 233 ? -17.531 17.344 7.277 1 98.94 233 VAL A N 1
ATOM 1769 C CA . VAL A 1 233 ? -16.188 17.141 6.754 1 98.94 233 VAL A CA 1
ATOM 1770 C C . VAL A 1 233 ? -15.281 16.594 7.855 1 98.94 233 VAL A C 1
ATOM 1772 O O . VAL A 1 233 ? -15.016 17.281 8.852 1 98.94 233 VAL A O 1
ATOM 1775 N N . VAL A 1 234 ? -14.844 15.367 7.691 1 98.94 234 VAL A N 1
ATOM 1776 C CA . VAL A 1 234 ? -13.953 14.695 8.625 1 98.94 234 VAL A CA 1
ATOM 1777 C C . VAL A 1 234 ? -12.516 14.773 8.117 1 98.94 234 VAL A C 1
ATOM 1779 O O . VAL A 1 234 ? -12.195 14.242 7.055 1 98.94 234 VAL A O 1
ATOM 1782 N N . ASP A 1 235 ? -11.695 15.453 8.836 1 98.94 235 ASP A N 1
ATOM 1783 C CA . ASP A 1 235 ? -10.258 15.469 8.602 1 98.94 235 ASP A CA 1
ATOM 1784 C C . ASP A 1 235 ? -9.555 14.367 9.383 1 98.94 235 ASP A C 1
ATOM 1786 O O . ASP A 1 235 ? -9.461 14.43 10.609 1 98.94 235 ASP A O 1
ATOM 1790 N N . LEU A 1 236 ? -9.023 13.43 8.664 1 98.94 236 LEU A N 1
ATOM 1791 C CA . LEU A 1 236 ? -8.422 12.289 9.336 1 98.94 236 LEU A CA 1
ATOM 1792 C C . LEU A 1 236 ? -7.227 12.719 10.18 1 98.94 236 LEU A C 1
ATOM 1794 O O . LEU A 1 236 ? -6.988 12.164 11.258 1 98.94 236 LEU A O 1
ATOM 1798 N N . ARG A 1 237 ? -6.395 13.656 9.68 1 98.88 237 ARG A N 1
ATOM 1799 C CA . ARG A 1 237 ? -5.168 14.156 10.289 1 98.88 237 ARG A CA 1
ATOM 1800 C C . ARG A 1 237 ? -4.094 13.07 10.32 1 98.88 237 ARG A C 1
ATOM 1802 O O . ARG A 1 237 ? -2.936 13.328 9.984 1 98.88 237 ARG A O 1
ATOM 1809 N N . THR A 1 238 ? -4.387 11.914 10.852 1 98.88 238 THR A N 1
ATOM 1810 C CA . THR A 1 238 ? -3.58 10.703 10.852 1 98.88 238 THR A CA 1
ATOM 1811 C C . THR A 1 238 ? -4.223 9.625 9.977 1 98.88 238 THR A C 1
ATOM 1813 O O . THR A 1 238 ? -5.375 9.25 10.195 1 98.88 238 THR A O 1
ATOM 1816 N N . VAL A 1 239 ? -3.412 9.125 8.961 1 98.81 239 VAL A N 1
ATOM 1817 C CA . VAL A 1 239 ? -4.004 8.164 8.039 1 98.81 239 VAL A CA 1
ATOM 1818 C C . VAL A 1 239 ? -3.598 6.75 8.43 1 98.81 239 VAL A C 1
ATOM 1820 O O . VAL A 1 239 ? -4.125 5.773 7.895 1 98.81 239 VAL A O 1
ATOM 1823 N N . GLN A 1 240 ? -2.672 6.656 9.367 1 98.69 240 GLN A N 1
ATOM 1824 C CA . GLN A 1 240 ? -2.342 5.402 10.039 1 98.69 240 GLN A CA 1
ATOM 1825 C C . GLN A 1 240 ? -1.804 5.656 11.445 1 98.69 240 GLN A C 1
ATOM 1827 O O . GLN A 1 240 ? -0.763 6.293 11.609 1 98.69 240 GLN A O 1
ATOM 1832 N N . PRO A 1 241 ? -2.441 5.289 12.516 1 98.31 241 PRO A N 1
ATOM 1833 C CA . PRO A 1 241 ? -3.709 4.555 12.5 1 98.31 241 PRO A CA 1
ATOM 1834 C C . PRO A 1 241 ? -4.91 5.457 12.242 1 98.31 241 PRO A C 1
ATOM 1836 O O . PRO A 1 241 ? -4.879 6.645 12.57 1 98.31 241 PRO A O 1
ATOM 1839 N N . LEU A 1 242 ? -5.953 4.871 11.711 1 98.62 242 LEU A N 1
ATOM 1840 C CA . LEU A 1 242 ? -7.215 5.574 11.508 1 98.62 242 LEU A CA 1
ATOM 1841 C C . LEU A 1 242 ? -7.957 5.754 12.82 1 98.62 242 LEU A C 1
ATOM 1843 O O . LEU A 1 242 ? -7.969 4.848 13.664 1 98.62 242 LEU A O 1
ATOM 1847 N N . ASP A 1 243 ? -8.547 6.879 12.977 1 98.81 243 ASP A N 1
ATOM 1848 C CA . ASP A 1 243 ? -9.492 7.094 14.07 1 98.81 243 ASP A CA 1
ATOM 1849 C C . ASP A 1 243 ? -10.844 6.453 13.766 1 98.81 243 ASP A C 1
ATOM 1851 O O . ASP A 1 243 ? -11.805 7.145 13.43 1 98.81 243 ASP A O 1
ATOM 1855 N N . ILE A 1 244 ? -10.953 5.242 13.984 1 98.62 244 ILE A N 1
ATOM 1856 C CA . ILE A 1 244 ? -12.109 4.445 13.602 1 98.62 244 ILE A CA 1
ATOM 1857 C C . ILE A 1 244 ? -13.352 4.965 14.32 1 98.62 244 ILE A C 1
ATOM 1859 O O . ILE A 1 244 ? -14.422 5.09 13.711 1 98.62 244 ILE A O 1
ATOM 1863 N N . GLU A 1 245 ? -13.219 5.297 15.539 1 98.75 245 GLU A N 1
ATOM 1864 C CA . GLU A 1 245 ? -14.352 5.758 16.328 1 98.75 245 GLU A CA 1
ATOM 1865 C C . GLU A 1 245 ? -14.992 6.992 15.711 1 98.75 245 GLU A C 1
ATOM 1867 O O . GLU A 1 245 ? -16.203 7.035 15.523 1 98.75 245 GLU A O 1
ATOM 1872 N N . THR A 1 246 ? -14.195 7.973 15.344 1 98.88 246 THR A N 1
ATOM 1873 C CA . THR A 1 246 ? -14.711 9.203 14.758 1 98.88 246 THR A CA 1
ATOM 1874 C C . THR A 1 246 ? -15.336 8.922 13.391 1 98.88 246 THR A C 1
ATOM 1876 O O . THR A 1 246 ? -16.406 9.445 13.07 1 98.88 246 THR A O 1
ATOM 1879 N N . ILE A 1 247 ? -14.688 8.109 12.602 1 98.88 247 ILE A N 1
ATOM 1880 C CA . ILE A 1 247 ? -15.188 7.762 11.273 1 98.88 247 ILE A CA 1
ATOM 1881 C C . ILE A 1 247 ? -16.562 7.121 11.398 1 98.88 247 ILE A C 1
ATOM 1883 O O . ILE A 1 247 ? -17.531 7.559 10.75 1 98.88 247 ILE A O 1
ATOM 1887 N N . ILE A 1 248 ? -16.688 6.113 12.297 1 98.88 248 ILE A N 1
ATOM 1888 C CA . ILE A 1 248 ? -17.922 5.344 12.414 1 98.88 248 ILE A CA 1
ATOM 1889 C C . ILE A 1 248 ? -19.031 6.234 12.992 1 98.88 248 ILE A C 1
ATOM 1891 O O . ILE A 1 248 ? -20.172 6.191 12.523 1 98.88 248 ILE A O 1
ATOM 1895 N N . ALA A 1 249 ? -18.672 7.09 13.961 1 98.88 249 ALA A N 1
ATOM 1896 C CA . ALA A 1 249 ? -19.656 8.016 14.523 1 98.88 249 ALA A CA 1
ATOM 1897 C C . ALA A 1 249 ? -20.219 8.938 13.445 1 98.88 249 ALA A C 1
ATOM 1899 O O . ALA A 1 249 ? -21.422 9.211 13.406 1 98.88 249 ALA A O 1
ATOM 1900 N N . SER A 1 250 ? -19.375 9.406 12.586 1 98.88 250 SER A N 1
ATOM 1901 C CA . SER A 1 250 ? -19.797 10.289 11.508 1 98.88 250 SER A CA 1
ATOM 1902 C C . SER A 1 250 ? -20.703 9.555 10.516 1 98.88 250 SER A C 1
ATOM 1904 O O . SER A 1 250 ? -21.719 10.094 10.078 1 98.88 250 SER A O 1
ATOM 1906 N N . VAL A 1 251 ? -20.297 8.367 10.148 1 98.81 251 VAL A N 1
ATOM 1907 C CA . VAL A 1 251 ? -21.062 7.547 9.211 1 98.81 251 VAL A CA 1
ATOM 1908 C C . VAL A 1 251 ? -22.453 7.262 9.773 1 98.81 251 VAL A C 1
ATOM 1910 O O . VAL A 1 251 ? -23.453 7.352 9.062 1 98.81 251 VAL A O 1
ATOM 1913 N N . GLU A 1 252 ? -22.516 6.926 11.078 1 98.75 252 GLU A N 1
ATOM 1914 C CA . GLU A 1 252 ? -23.781 6.625 11.719 1 98.75 252 GLU A CA 1
ATOM 1915 C C . GLU A 1 252 ? -24.703 7.852 11.75 1 98.75 252 GLU A C 1
ATOM 1917 O O . GLU A 1 252 ? -25.922 7.73 11.656 1 98.75 252 GLU A O 1
ATOM 1922 N N . LYS A 1 253 ? -24.078 8.984 11.797 1 98.75 253 LYS A N 1
ATOM 1923 C CA . LYS A 1 253 ? -24.812 10.234 11.852 1 98.75 253 LYS A CA 1
ATOM 1924 C C . LYS A 1 253 ? -25.438 10.578 10.5 1 98.75 253 LYS A C 1
ATOM 1926 O O . LYS A 1 253 ? -26.594 10.961 10.422 1 98.75 253 LYS A O 1
ATOM 1931 N N . THR A 1 254 ? -24.734 10.398 9.398 1 98.69 254 THR A N 1
ATOM 1932 C CA . THR A 1 254 ? -25.156 10.945 8.109 1 98.69 254 THR A CA 1
ATOM 1933 C C . THR A 1 254 ? -25.734 9.852 7.223 1 98.69 254 THR A C 1
ATOM 1935 O O . THR A 1 254 ? -26.562 10.117 6.352 1 98.69 254 THR A O 1
ATOM 1938 N N . GLY A 1 255 ? -25.172 8.641 7.375 1 98.62 255 GLY A N 1
ATOM 1939 C CA . GLY A 1 255 ? -25.641 7.492 6.609 1 98.62 255 GLY A CA 1
ATOM 1940 C C . GLY A 1 255 ? -25.141 7.496 5.172 1 98.62 255 GLY A C 1
ATOM 1941 O O . GLY A 1 255 ? -25.391 6.547 4.426 1 98.62 255 GLY A O 1
ATOM 1942 N N . ARG A 1 256 ? -24.594 8.555 4.656 1 98.88 256 ARG A N 1
ATOM 1943 C CA . ARG A 1 256 ? -24 8.695 3.332 1 98.88 256 ARG A CA 1
ATOM 1944 C C . ARG A 1 256 ? -22.531 9.141 3.43 1 98.88 256 ARG A C 1
ATOM 1946 O O . ARG A 1 256 ? -22.203 10.016 4.238 1 98.88 256 ARG A O 1
ATOM 1953 N N . VAL A 1 257 ? -21.641 8.484 2.629 1 98.94 257 VAL A N 1
ATOM 1954 C CA . VAL A 1 257 ? -20.219 8.727 2.842 1 98.94 257 VAL A CA 1
ATOM 1955 C C . VAL A 1 257 ? -19.516 8.891 1.497 1 98.94 257 VAL A C 1
ATOM 1957 O O . VAL A 1 257 ? -19.766 8.125 0.562 1 98.94 257 VAL A O 1
ATOM 1960 N N . VAL A 1 258 ? -18.688 9.883 1.379 1 98.94 258 VAL A N 1
ATOM 1961 C CA . VAL A 1 258 ? -17.719 10.07 0.315 1 98.94 258 VAL A CA 1
ATOM 1962 C C . VAL A 1 258 ? -16.312 10.117 0.908 1 98.94 258 VAL A C 1
ATOM 1964 O O . VAL A 1 258 ? -16.047 10.867 1.851 1 98.94 258 VAL A O 1
ATOM 1967 N N . VAL A 1 259 ? -15.414 9.297 0.49 1 98.94 259 VAL A N 1
ATOM 1968 C C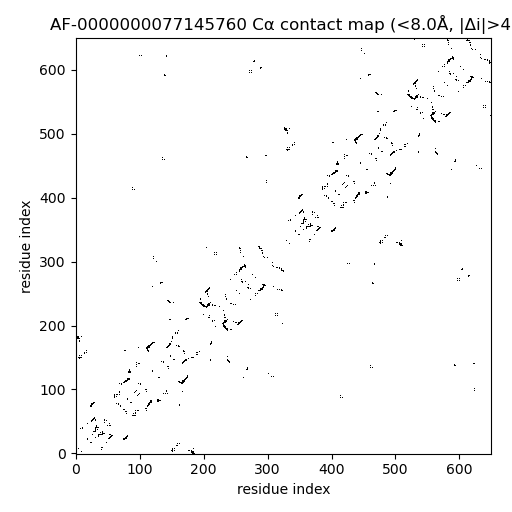A . VAL A 1 259 ? -14.023 9.305 0.918 1 98.94 259 VAL A CA 1
ATOM 1969 C C . VAL A 1 259 ? -13.148 9.914 -0.177 1 98.94 259 VAL A C 1
ATOM 1971 O O . VAL A 1 259 ? -13.227 9.5 -1.339 1 98.94 259 VAL A O 1
ATOM 1974 N N . VAL A 1 260 ? -12.312 10.875 0.185 1 98.94 260 VAL A N 1
ATOM 1975 C CA . VAL A 1 260 ? -11.57 11.656 -0.799 1 98.94 260 VAL A CA 1
ATOM 1976 C C . VAL A 1 260 ? -10.07 11.523 -0.542 1 98.94 260 VAL A C 1
ATOM 1978 O O . VAL A 1 260 ? -9.617 11.664 0.595 1 98.94 260 VAL A O 1
ATOM 1981 N N . GLN A 1 261 ? -9.344 11.25 -1.572 1 98.81 261 GLN A N 1
ATOM 1982 C CA . GLN A 1 261 ? -7.891 11.273 -1.517 1 98.81 261 GLN A CA 1
ATOM 1983 C C . GLN A 1 261 ? -7.297 11.797 -2.82 1 98.81 261 GLN A C 1
ATOM 1985 O O . GLN A 1 261 ? -7.926 11.711 -3.875 1 98.81 261 GLN A O 1
ATOM 1990 N N . GLU A 1 262 ? -6.09 12.344 -2.695 1 98.12 262 GLU A N 1
ATOM 1991 C CA . GLU A 1 262 ? -5.352 12.742 -3.891 1 98.12 262 GLU A CA 1
ATOM 1992 C C . GLU A 1 262 ? -4.707 11.531 -4.562 1 98.12 262 GLU A C 1
ATOM 1994 O O . GLU A 1 262 ? -4.566 11.5 -5.789 1 98.12 262 GLU A O 1
ATOM 1999 N N . ALA A 1 263 ? -4.355 10.508 -3.805 1 98.12 263 ALA A N 1
ATOM 2000 C CA . ALA A 1 263 ? -3.74 9.281 -4.32 1 98.12 263 ALA A CA 1
ATOM 2001 C C . ALA A 1 263 ? -4.652 8.594 -5.332 1 98.12 263 ALA A C 1
ATOM 2003 O O . ALA A 1 263 ? -5.859 8.836 -5.355 1 98.12 263 ALA A O 1
ATOM 2004 N N . GLN A 1 264 ? -4.098 7.785 -6.141 1 98 264 GLN A N 1
ATOM 2005 C CA . GLN A 1 264 ? -4.84 6.984 -7.109 1 98 264 GLN A CA 1
ATOM 2006 C C . GLN A 1 264 ? -5.848 6.074 -6.41 1 98 264 GLN A C 1
ATOM 2008 O O . GLN A 1 264 ? -5.684 5.75 -5.234 1 98 264 GLN A O 1
ATOM 2013 N N . LYS A 1 265 ? -6.824 5.68 -7.152 1 97.75 265 LYS A N 1
ATOM 2014 C CA . LYS A 1 265 ? -7.852 4.809 -6.594 1 97.75 265 LYS A CA 1
ATOM 2015 C C . LYS A 1 265 ? -7.254 3.484 -6.121 1 97.75 265 LYS A C 1
ATOM 2017 O O . LYS A 1 265 ? -7.645 2.957 -5.078 1 97.75 265 LYS A O 1
ATOM 2022 N N . GLN A 1 266 ? -6.281 2.904 -6.801 1 97.62 266 GLN A N 1
ATOM 2023 C CA . GLN A 1 266 ? -5.672 1.624 -6.461 1 97.62 266 GLN A CA 1
ATOM 2024 C C . GLN A 1 266 ? -4.676 1.777 -5.316 1 97.62 266 GLN A C 1
ATOM 2026 O O . GLN A 1 266 ? -4.102 0.791 -4.852 1 97.62 266 GLN A O 1
ATOM 2031 N N . ALA A 1 267 ? -4.41 3.014 -4.855 1 97.69 267 ALA A N 1
ATOM 2032 C CA . ALA A 1 267 ? -3.422 3.314 -3.822 1 97.69 267 ALA A CA 1
ATOM 2033 C C . ALA A 1 267 ? -4.051 4.102 -2.676 1 97.69 267 ALA A C 1
ATOM 2035 O O . ALA A 1 267 ? -5.273 4.141 -2.541 1 97.69 267 ALA A O 1
ATOM 2036 N N . GLY A 1 268 ? -3.314 4.605 -1.844 1 97.31 268 GLY A N 1
ATOM 2037 C CA . GLY A 1 268 ? -3.793 5.473 -0.78 1 97.31 268 GLY A CA 1
ATOM 2038 C C . GLY A 1 268 ? -4.488 4.719 0.339 1 97.31 268 GLY A C 1
ATOM 2039 O O . GLY A 1 268 ? -4.164 3.562 0.61 1 97.31 268 GLY A O 1
ATOM 2040 N N . ILE A 1 269 ? -5.41 5.469 1.021 1 97.75 269 ILE A N 1
ATOM 2041 C CA . ILE A 1 269 ? -5.961 4.938 2.264 1 97.75 269 ILE A CA 1
ATOM 2042 C C . ILE A 1 269 ? -7.465 4.73 2.115 1 97.75 269 ILE A C 1
ATOM 2044 O O . ILE A 1 269 ? -8.094 4.094 2.965 1 97.75 269 ILE A O 1
ATOM 2048 N N . ALA A 1 270 ? -8.07 5.195 1.06 1 98.75 270 ALA A N 1
ATOM 2049 C CA . ALA A 1 270 ? -9.523 5.242 0.914 1 98.75 270 ALA A CA 1
ATOM 2050 C C . ALA A 1 270 ? -10.125 3.842 1 1 98.75 270 ALA A C 1
ATOM 2052 O O . ALA A 1 270 ? -11.164 3.646 1.631 1 98.75 270 ALA A O 1
ATOM 2053 N N . ALA A 1 271 ? -9.484 2.857 0.359 1 98.62 271 ALA A N 1
ATOM 2054 C CA . ALA A 1 271 ? -9.992 1.49 0.407 1 98.62 271 ALA A CA 1
ATOM 2055 C C . ALA A 1 271 ? -10.039 0.973 1.842 1 98.62 271 ALA A C 1
ATOM 2057 O O . ALA A 1 271 ? -10.969 0.261 2.221 1 98.62 271 ALA A O 1
ATOM 2058 N N . ASN A 1 272 ? -9.047 1.311 2.631 1 98.69 272 ASN A N 1
ATOM 2059 C CA . ASN A 1 272 ? -9.023 0.901 4.031 1 98.69 272 ASN A CA 1
ATOM 2060 C C . ASN A 1 272 ? -10.172 1.525 4.816 1 98.69 272 ASN A C 1
ATOM 2062 O O . ASN A 1 272 ? -10.781 0.869 5.664 1 98.69 272 ASN A O 1
ATOM 2066 N N . VAL A 1 273 ? -10.422 2.811 4.527 1 98.88 273 VAL A N 1
ATOM 2067 C CA . VAL A 1 273 ? -11.539 3.48 5.18 1 98.88 273 VAL A CA 1
ATOM 2068 C C . VAL A 1 273 ? -12.844 2.771 4.824 1 98.88 273 VAL A C 1
ATOM 2070 O O . VAL A 1 273 ? -13.656 2.475 5.699 1 98.88 273 VAL A O 1
ATOM 2073 N N . VAL A 1 274 ? -13.039 2.465 3.547 1 98.88 274 VAL A N 1
ATOM 2074 C CA . VAL A 1 274 ? -14.234 1.771 3.074 1 98.88 274 VAL A CA 1
ATOM 2075 C C . VAL A 1 274 ? -14.352 0.418 3.773 1 98.88 274 VAL A C 1
ATOM 2077 O O . VAL A 1 274 ? -15.438 0.033 4.211 1 98.88 274 VAL A O 1
ATOM 2080 N N . ALA A 1 275 ? -13.242 -0.3 3.896 1 98.69 275 ALA A N 1
ATOM 2081 C CA . ALA A 1 275 ? -13.25 -1.62 4.52 1 98.69 275 ALA A CA 1
ATOM 2082 C C . ALA A 1 275 ? -13.633 -1.528 5.992 1 98.69 275 ALA A C 1
ATOM 2084 O O . ALA A 1 275 ? -14.375 -2.373 6.5 1 98.69 275 ALA A O 1
ATOM 2085 N N . GLU A 1 276 ? -13.125 -0.52 6.668 1 98.62 276 GLU A N 1
ATOM 2086 C CA . GLU A 1 276 ? -13.477 -0.336 8.07 1 98.62 276 GLU A CA 1
ATOM 2087 C C . GLU A 1 276 ? -14.961 -0.01 8.234 1 98.62 276 GLU A C 1
ATOM 2089 O O . GLU A 1 276 ? -15.602 -0.475 9.18 1 98.62 276 GLU A O 1
ATOM 2094 N N . ILE A 1 277 ? -15.469 0.792 7.344 1 98.81 277 ILE A N 1
ATOM 2095 C CA . ILE A 1 277 ? -16.891 1.102 7.371 1 98.81 277 ILE A CA 1
ATOM 2096 C C . ILE A 1 277 ? -17.703 -0.166 7.109 1 98.81 277 ILE A C 1
ATOM 2098 O O . ILE A 1 277 ? -18.703 -0.417 7.773 1 98.81 277 ILE A O 1
ATOM 2102 N N . ASN A 1 278 ? -17.25 -0.993 6.133 1 98.44 278 ASN A N 1
ATOM 2103 C CA . ASN A 1 278 ? -17.859 -2.293 5.879 1 98.44 278 ASN A CA 1
ATOM 2104 C C . ASN A 1 278 ? -17.906 -3.148 7.141 1 98.44 278 ASN A C 1
ATOM 2106 O O . ASN A 1 278 ? -18.938 -3.752 7.457 1 98.44 278 ASN A O 1
ATOM 2110 N N . ASP A 1 279 ? -16.875 -3.131 7.887 1 97.62 279 ASP A N 1
ATOM 2111 C CA . ASP A 1 279 ? -16.734 -3.979 9.07 1 97.62 279 ASP A CA 1
ATOM 2112 C C . ASP A 1 279 ? -17.703 -3.539 10.172 1 97.62 279 ASP A C 1
ATOM 2114 O O . ASP A 1 279 ? -18.172 -4.363 10.961 1 97.62 279 ASP A O 1
ATOM 2118 N N . ARG A 1 280 ? -18.031 -2.184 10.195 1 98.12 280 ARG A N 1
ATOM 2119 C CA . ARG A 1 280 ? -18.531 -1.688 11.477 1 98.12 280 ARG A CA 1
ATOM 2120 C C . ARG A 1 280 ? -19.844 -0.928 11.297 1 98.12 280 ARG A C 1
ATOM 2122 O O . ARG A 1 280 ? -20.609 -0.763 12.25 1 98.12 280 ARG A O 1
ATOM 2129 N N . ALA A 1 281 ? -20.062 -0.508 9.984 1 98.06 281 ALA A N 1
ATOM 2130 C CA . ALA A 1 281 ? -21.188 0.428 9.875 1 98.06 281 ALA A CA 1
ATOM 2131 C C . ALA A 1 281 ? -21.922 0.243 8.555 1 98.06 281 ALA A C 1
ATOM 2133 O O . ALA A 1 281 ? -22.594 1.166 8.07 1 98.06 281 ALA A O 1
ATOM 2134 N N . ILE A 1 282 ? -21.734 -0.883 7.938 1 97.38 282 ILE A N 1
ATOM 2135 C CA . ILE A 1 282 ? -22.328 -1.094 6.625 1 97.38 282 ILE A CA 1
ATOM 2136 C C . ILE A 1 282 ? -23.844 -0.984 6.719 1 97.38 282 ILE A C 1
ATOM 2138 O O . ILE A 1 282 ? -24.5 -0.498 5.793 1 97.38 282 ILE A O 1
ATOM 2142 N N . LEU A 1 283 ? -24.438 -1.335 7.828 1 97.31 283 LEU A N 1
ATOM 2143 C CA . LEU A 1 283 ? -25.891 -1.336 7.984 1 97.31 283 LEU A CA 1
ATOM 2144 C C . LEU A 1 283 ? -26.422 0.081 8.188 1 97.31 283 LEU A C 1
ATOM 2146 O O . LEU A 1 283 ? -27.625 0.323 8.078 1 97.31 283 LEU A O 1
ATOM 2150 N N . ASN A 1 284 ? -25.562 1.026 8.5 1 98.12 284 ASN A N 1
ATOM 2151 C CA . ASN A 1 284 ? -25.938 2.422 8.68 1 98.12 284 ASN A CA 1
ATOM 2152 C C . ASN A 1 284 ? -25.953 3.176 7.352 1 98.12 284 ASN A C 1
ATOM 2154 O O . ASN A 1 284 ? -26.469 4.293 7.27 1 98.12 284 ASN A O 1
ATOM 2158 N N . LEU A 1 285 ? -25.453 2.523 6.297 1 98.44 285 LEU A N 1
ATOM 2159 C CA . LEU A 1 285 ? -25.297 3.215 5.023 1 98.44 285 LEU A CA 1
ATOM 2160 C C . LEU A 1 285 ? -26.609 3.291 4.27 1 98.44 285 LEU A C 1
ATOM 2162 O O . LEU A 1 285 ? -27.344 2.299 4.176 1 98.44 285 LEU A O 1
ATOM 2166 N N . GLU A 1 286 ? -26.891 4.406 3.789 1 98.25 286 GLU A N 1
ATOM 2167 C CA . GLU A 1 286 ? -28.047 4.617 2.924 1 98.25 286 GLU A CA 1
ATOM 2168 C C . GLU A 1 286 ? -27.656 4.492 1.451 1 98.25 286 GLU A C 1
ATOM 2170 O O . GLU A 1 286 ? -28.531 4.383 0.585 1 98.25 286 GLU A O 1
ATOM 2175 N N . ALA A 1 287 ? -26.469 4.539 1.14 1 98.31 287 ALA A N 1
ATOM 2176 C CA . ALA A 1 287 ? -25.875 4.391 -0.185 1 98.31 287 ALA A CA 1
ATOM 2177 C C . ALA A 1 287 ? -24.469 3.811 -0.092 1 98.31 287 ALA A C 1
ATOM 2179 O O . ALA A 1 287 ? -23.812 3.895 0.956 1 98.31 287 ALA A O 1
ATOM 2180 N N . PRO A 1 288 ? -23.984 3.113 -1.199 1 98.5 288 PRO A N 1
ATOM 2181 C CA . PRO A 1 288 ? -22.578 2.697 -1.188 1 98.5 288 PRO A CA 1
ATOM 2182 C C . PRO A 1 288 ? -21.609 3.865 -0.967 1 98.5 288 PRO A C 1
ATOM 2184 O O . PRO A 1 288 ? -21.859 4.969 -1.457 1 98.5 288 PRO A O 1
ATOM 2187 N N . VAL A 1 289 ? -20.562 3.623 -0.192 1 98.88 289 VAL A N 1
ATOM 2188 C CA . VAL A 1 289 ? -19.516 4.637 -0.035 1 98.88 289 VAL A CA 1
ATOM 2189 C C . VAL A 1 289 ? -18.906 4.973 -1.396 1 98.88 289 VAL A C 1
ATOM 2191 O O . VAL A 1 289 ? -18.609 4.07 -2.18 1 98.88 289 VAL A O 1
ATOM 2194 N N . VAL A 1 290 ? -18.797 6.211 -1.721 1 98.88 290 VAL A N 1
ATOM 2195 C CA . VAL A 1 290 ? -18.203 6.625 -2.982 1 98.88 290 VAL A CA 1
ATOM 2196 C C . VAL A 1 290 ? -16.781 7.141 -2.734 1 98.88 290 VAL A C 1
ATOM 2198 O O . VAL A 1 290 ? -16.562 7.934 -1.815 1 98.88 290 VAL A O 1
ATOM 2201 N N . ARG A 1 291 ? -15.859 6.719 -3.561 1 98.75 291 ARG A N 1
ATOM 2202 C CA . ARG A 1 291 ? -14.484 7.188 -3.463 1 98.75 291 ARG A CA 1
ATOM 2203 C C . ARG A 1 291 ? -14.18 8.219 -4.543 1 98.75 291 ARG A C 1
ATOM 2205 O O . ARG A 1 291 ? -14.484 8.008 -5.719 1 98.75 291 ARG A O 1
ATOM 2212 N N . VAL A 1 292 ? -13.641 9.297 -4.137 1 98.88 292 VAL A N 1
ATOM 2213 C CA . VAL A 1 292 ? -13.078 10.289 -5.043 1 98.88 292 VAL A CA 1
ATOM 2214 C C . VAL A 1 292 ? -11.547 10.227 -4.992 1 98.88 292 VAL A C 1
ATOM 2216 O O . VAL A 1 292 ? -10.945 10.469 -3.943 1 98.88 292 VAL A O 1
ATOM 2219 N N . ALA A 1 293 ? -10.93 9.875 -6.039 1 98.56 293 ALA A N 1
ATOM 2220 C CA . ALA A 1 293 ? -9.484 9.656 -6.109 1 98.56 293 ALA A CA 1
ATOM 2221 C C . ALA A 1 293 ? -8.938 10.031 -7.484 1 98.56 293 ALA A C 1
ATOM 2223 O O . ALA A 1 293 ? -9.711 10.25 -8.422 1 98.56 293 ALA A O 1
ATOM 2224 N N . ALA A 1 294 ? -7.637 10.133 -7.594 1 97.81 294 ALA A N 1
ATOM 2225 C CA . ALA A 1 294 ? -6.992 10.32 -8.891 1 97.81 294 ALA A CA 1
ATOM 2226 C C . ALA A 1 294 ? -7.066 9.055 -9.734 1 97.81 294 ALA A C 1
ATOM 2228 O O . ALA A 1 294 ? -7.34 7.969 -9.211 1 97.81 294 ALA A O 1
ATOM 2229 N N . ALA A 1 295 ? -6.844 9.227 -11.023 1 95.81 295 ALA A N 1
ATOM 2230 C CA . ALA A 1 295 ? -6.824 8.086 -11.938 1 95.81 295 ALA A CA 1
ATOM 2231 C C . ALA A 1 295 ? -5.648 7.16 -11.641 1 95.81 295 ALA A C 1
ATOM 2233 O O . ALA A 1 295 ? -4.621 7.602 -11.125 1 95.81 295 ALA A O 1
ATOM 2234 N N . ASP A 1 296 ? -5.746 5.891 -11.969 1 95.69 296 ASP A N 1
ATOM 2235 C CA . ASP A 1 296 ? -4.723 4.887 -11.711 1 95.69 296 ASP A CA 1
ATOM 2236 C C . ASP A 1 296 ? -3.621 4.938 -12.766 1 95.69 296 ASP A C 1
ATOM 2238 O O . ASP A 1 296 ? -3.389 3.955 -13.477 1 95.69 296 ASP A O 1
ATOM 2242 N N . THR A 1 297 ? -2.992 6.062 -12.914 1 94.56 297 THR A N 1
ATOM 2243 C CA . THR A 1 297 ? -1.799 6.281 -13.719 1 94.56 297 THR A CA 1
ATOM 2244 C C . THR A 1 297 ? -0.689 6.914 -12.883 1 94.56 297 THR A C 1
ATOM 2246 O O . THR A 1 297 ? -0.925 7.344 -11.758 1 94.56 297 THR A O 1
ATOM 2249 N N . VAL A 1 298 ? 0.464 6.871 -13.422 1 92.62 298 VAL A N 1
ATOM 2250 C CA . VAL A 1 298 ? 1.536 7.648 -12.805 1 92.62 298 VAL A CA 1
ATOM 2251 C C . VAL A 1 298 ? 1.139 9.125 -12.75 1 92.62 298 VAL A C 1
ATOM 2253 O O . VAL A 1 298 ? 0.342 9.586 -13.57 1 92.62 298 VAL A O 1
ATOM 2256 N N . PHE A 1 299 ? 1.654 9.766 -11.727 1 92.5 299 PHE A N 1
ATOM 2257 C CA . PHE A 1 299 ? 1.391 11.195 -11.641 1 92.5 299 PHE A CA 1
ATOM 2258 C C . PHE A 1 299 ? 1.685 11.883 -12.969 1 92.5 299 PHE A C 1
ATOM 2260 O O . PHE A 1 299 ? 2.729 11.641 -13.578 1 92.5 29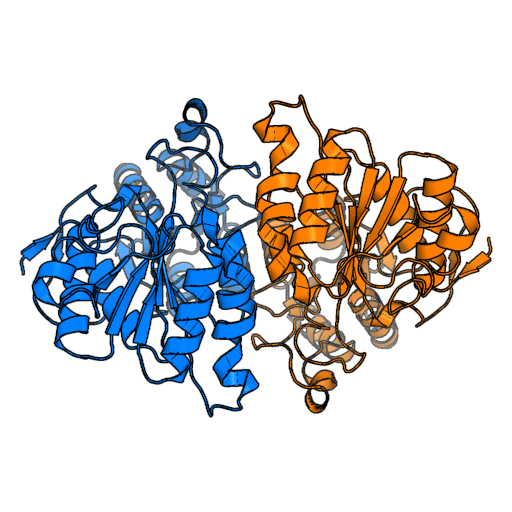9 PHE A O 1
ATOM 2267 N N . PRO A 1 300 ? 0.799 12.68 -13.359 1 89.62 300 PRO A N 1
ATOM 2268 C CA . PRO A 1 300 ? 0.918 13.219 -14.719 1 89.62 300 PRO A CA 1
ATOM 2269 C C . PRO A 1 300 ? 1.935 14.352 -14.82 1 89.62 300 PRO A C 1
ATOM 2271 O O . PRO A 1 300 ? 2.375 14.883 -13.797 1 89.62 300 PRO A O 1
ATOM 2274 N N . PHE A 1 301 ? 2.178 14.727 -16.031 1 87.56 301 PHE A N 1
ATOM 2275 C CA . PHE A 1 301 ? 2.961 15.93 -16.297 1 87.56 301 PHE A CA 1
ATOM 2276 C C . PHE A 1 301 ? 2.17 17.188 -15.945 1 87.56 301 PHE A C 1
ATOM 2278 O O . PHE A 1 301 ? 0.943 17.141 -15.828 1 87.56 301 PHE A O 1
ATOM 2285 N N . SER A 1 302 ? 2.877 18.234 -15.859 1 87.75 302 SER A N 1
ATOM 2286 C CA . SER A 1 302 ? 2.346 19.484 -15.336 1 87.75 302 SER A CA 1
ATOM 2287 C C . SER A 1 302 ? 1.097 19.922 -16.094 1 87.75 302 SER A C 1
ATOM 2289 O O . SER A 1 302 ? 0.14 20.422 -15.5 1 87.75 302 SER A O 1
ATOM 2291 N N . GLN A 1 303 ? 1.016 19.672 -17.344 1 88.19 303 GLN A N 1
ATOM 2292 C CA . GLN A 1 303 ? -0.081 20.156 -18.172 1 88.19 303 GLN A CA 1
ATOM 2293 C C . GLN A 1 303 ? -1.383 19.438 -17.844 1 88.19 303 GLN A C 1
ATOM 2295 O O . GLN A 1 303 ? -2.469 20 -18 1 88.19 303 GLN A O 1
ATOM 2300 N N . ALA A 1 304 ? -1.243 18.203 -17.375 1 90.81 304 ALA A N 1
ATOM 2301 C CA . ALA A 1 304 ? -2.438 17.406 -17.125 1 90.81 304 ALA A CA 1
ATOM 2302 C C . ALA A 1 304 ? -2.76 17.344 -15.633 1 90.81 304 ALA A C 1
ATOM 2304 O O . ALA A 1 304 ? -3.734 16.719 -15.227 1 90.81 304 ALA A O 1
ATOM 2305 N N . GLU A 1 305 ? -1.998 18.031 -14.852 1 92.5 305 GLU A N 1
ATOM 2306 C CA . GLU A 1 305 ? -2.098 17.922 -13.398 1 92.5 305 GLU A CA 1
ATOM 2307 C C . GLU A 1 305 ? -3.475 18.344 -12.906 1 92.5 305 GLU A C 1
ATOM 2309 O O . GLU A 1 305 ? -4.074 17.688 -12.062 1 92.5 305 GLU A O 1
ATOM 2314 N N . SER A 1 306 ? -4.004 19.422 -13.469 1 91.06 306 SER A N 1
ATOM 2315 C CA . SER A 1 306 ? -5.266 19.969 -12.984 1 91.06 306 SER A CA 1
ATOM 2316 C C . SER A 1 306 ? -6.43 19.031 -13.289 1 91.06 306 SER A C 1
ATOM 2318 O O . SER A 1 306 ? -7.402 18.969 -12.531 1 91.06 306 SER A O 1
ATOM 2320 N N . VAL A 1 307 ? -6.297 18.297 -14.344 1 93.38 307 VAL A N 1
ATOM 2321 C CA . VAL A 1 307 ? -7.352 17.359 -14.719 1 93.38 307 VAL A CA 1
ATOM 2322 C C . VAL A 1 307 ? -7.176 16.047 -13.961 1 93.38 307 VAL A C 1
ATOM 2324 O O . VAL A 1 307 ? -8.148 15.352 -13.68 1 93.38 307 VAL A O 1
ATOM 2327 N N . TRP A 1 308 ? -5.992 15.773 -13.586 1 94.88 308 TRP A N 1
ATOM 2328 C CA . TRP A 1 308 ? -5.664 14.523 -12.922 1 94.88 308 TRP A CA 1
ATOM 2329 C C . TRP A 1 308 ? -6.027 14.586 -11.438 1 94.88 308 TRP A C 1
ATOM 2331 O O . TRP A 1 308 ? -6.543 13.609 -10.875 1 94.88 308 TRP A O 1
ATOM 2341 N N . LEU A 1 309 ? -5.883 15.711 -10.828 1 96.88 309 LEU A N 1
ATOM 2342 C CA . LEU A 1 309 ? -6.113 15.875 -9.398 1 96.88 309 LEU A CA 1
ATOM 2343 C C . LEU A 1 309 ? -7.605 15.984 -9.094 1 96.88 309 LEU A C 1
ATOM 2345 O O . LEU A 1 309 ? -8.32 16.75 -9.75 1 96.88 309 LEU A O 1
ATOM 2349 N N . PRO A 1 310 ? -8.094 15.242 -8.086 1 98.19 310 PRO A N 1
ATOM 2350 C CA . PRO A 1 310 ? -9.461 15.492 -7.621 1 98.19 310 PRO A CA 1
ATOM 2351 C C . PRO A 1 310 ? -9.664 16.922 -7.125 1 98.19 310 PRO A C 1
ATOM 2353 O O . PRO A 1 310 ? -8.719 17.547 -6.625 1 98.19 310 PRO A O 1
ATOM 2356 N N . ASN A 1 311 ? -10.836 17.406 -7.297 1 97.75 311 ASN A N 1
ATOM 2357 C CA . ASN A 1 311 ? -11.172 18.766 -6.844 1 97.75 311 ASN A CA 1
ATOM 2358 C C . ASN A 1 311 ? -12.594 18.828 -6.285 1 97.75 311 ASN A C 1
ATOM 2360 O O . ASN A 1 311 ? -13.266 17.797 -6.172 1 97.75 311 ASN A O 1
ATOM 2364 N N . HIS A 1 312 ? -13 20.047 -5.844 1 98.5 312 HIS A N 1
ATOM 2365 C CA . HIS A 1 312 ? -14.273 20.203 -5.156 1 98.5 312 HIS A CA 1
ATOM 2366 C C . HIS A 1 312 ? -15.438 19.812 -6.066 1 98.5 312 HIS A C 1
ATOM 2368 O O . HIS A 1 312 ? -16.469 19.344 -5.59 1 98.5 312 HIS A O 1
ATOM 2374 N N . LYS A 1 313 ? -15.312 19.984 -7.422 1 98.62 313 LYS A N 1
ATOM 2375 C CA . LYS A 1 313 ? -16.375 19.609 -8.344 1 98.62 313 LYS A CA 1
ATOM 2376 C C . LYS A 1 313 ? -16.594 18.094 -8.352 1 98.62 313 LYS A C 1
ATOM 2378 O O . LYS A 1 313 ? -17.719 17.625 -8.422 1 98.62 313 LYS A O 1
ATOM 2383 N N . ASP A 1 314 ? -15.492 17.359 -8.289 1 98.81 314 ASP A N 1
ATOM 2384 C CA . ASP A 1 314 ? -15.586 15.914 -8.195 1 98.81 314 ASP A CA 1
ATOM 2385 C C . ASP A 1 314 ? -16.312 15.484 -6.93 1 98.81 314 ASP A C 1
ATOM 2387 O O . ASP A 1 314 ? -17.094 14.523 -6.945 1 98.81 314 ASP A O 1
ATOM 2391 N N . ILE A 1 315 ? -16 16.172 -5.82 1 98.94 315 ILE A N 1
ATOM 2392 C CA . ILE A 1 315 ? -16.641 15.867 -4.543 1 98.94 315 ILE A CA 1
ATOM 2393 C C . ILE A 1 315 ? -18.141 16.172 -4.629 1 98.94 315 ILE A C 1
ATOM 2395 O O . ILE A 1 315 ? -18.969 15.375 -4.172 1 98.94 315 ILE A O 1
ATOM 2399 N N . VAL A 1 316 ? -18.453 17.297 -5.234 1 98.94 316 VAL A N 1
ATOM 2400 C CA . VAL A 1 316 ? -19.859 17.656 -5.414 1 98.94 316 VAL A CA 1
ATOM 2401 C C . VAL A 1 316 ? -20.578 16.562 -6.203 1 98.94 316 VAL A C 1
ATOM 2403 O O . VAL A 1 316 ? -21.672 16.141 -5.836 1 98.94 316 VAL A O 1
ATOM 2406 N N . GLU A 1 317 ? -20.016 16.141 -7.285 1 98.81 317 GLU A N 1
ATOM 2407 C CA . GLU A 1 317 ? -20.594 15.07 -8.102 1 98.81 317 GLU A CA 1
ATOM 2408 C C . GLU A 1 317 ? -20.797 13.797 -7.281 1 98.81 317 GLU A C 1
ATOM 2410 O O . GLU A 1 317 ? -21.844 13.148 -7.379 1 98.81 317 GLU A O 1
ATOM 2415 N N . ALA A 1 318 ? -19.812 13.445 -6.477 1 98.88 318 ALA A N 1
ATOM 2416 C CA . ALA A 1 318 ? -19.891 12.25 -5.641 1 98.88 318 ALA A CA 1
ATOM 2417 C C . ALA A 1 318 ? -21 12.383 -4.602 1 98.88 318 ALA A C 1
ATOM 2419 O O . ALA A 1 318 ? -21.734 11.43 -4.344 1 98.88 318 ALA A O 1
ATOM 2420 N N . VAL A 1 319 ? -21.047 13.531 -3.984 1 98.88 319 VAL A N 1
ATOM 2421 C CA . VAL A 1 319 ? -22.094 13.789 -2.99 1 98.88 319 VAL A CA 1
ATOM 2422 C C . VAL A 1 319 ? -23.469 13.656 -3.633 1 98.88 319 VAL A C 1
ATOM 2424 O O . VAL A 1 319 ? -24.359 13.039 -3.066 1 98.88 319 VAL A O 1
ATOM 2427 N N . ASN A 1 320 ? -23.609 14.227 -4.828 1 98.75 320 ASN A N 1
ATOM 2428 C CA . ASN A 1 320 ? -24.875 14.102 -5.531 1 98.75 320 ASN A CA 1
ATOM 2429 C C . ASN A 1 320 ? -25.219 12.641 -5.816 1 98.75 320 ASN A C 1
ATOM 2431 O O . ASN A 1 320 ? -26.391 12.242 -5.719 1 98.75 320 ASN A O 1
ATOM 2435 N N . LYS A 1 321 ? -24.281 11.875 -6.137 1 98.56 321 LYS A N 1
ATOM 2436 C CA . LYS A 1 321 ? -24.484 10.453 -6.398 1 98.56 321 LYS A CA 1
ATOM 2437 C C . LYS A 1 321 ? -25.047 9.742 -5.168 1 98.56 321 LYS A C 1
ATOM 2439 O O . LYS A 1 321 ? -25.984 8.961 -5.27 1 98.56 321 LYS A O 1
ATOM 2444 N N . VAL A 1 322 ? -24.453 10 -3.959 1 98.56 322 VAL A N 1
ATOM 2445 C CA . VAL A 1 322 ? -24.906 9.289 -2.766 1 98.56 322 VAL A CA 1
ATOM 2446 C C . VAL A 1 322 ? -26.25 9.852 -2.305 1 98.56 322 VAL A C 1
ATOM 2448 O O . VAL A 1 322 ? -27.078 9.117 -1.747 1 98.56 322 VAL A O 1
ATOM 2451 N N . MET A 1 323 ? -26.516 11.102 -2.555 1 98.31 323 MET A N 1
ATOM 2452 C CA . MET A 1 323 ? -27.781 11.727 -2.16 1 98.31 323 MET A CA 1
ATOM 2453 C C . MET A 1 323 ? -28.922 11.211 -3.016 1 98.31 323 MET A C 1
ATOM 2455 O O . MET A 1 323 ? -30.062 11.102 -2.539 1 98.31 323 MET A O 1
ATOM 2459 N N . ASN A 1 324 ? -28.641 10.844 -4.262 1 97.5 324 ASN A N 1
ATOM 2460 C CA . ASN A 1 324 ? -29.688 10.461 -5.211 1 97.5 324 ASN A CA 1
ATOM 2461 C C . ASN A 1 324 ? -29.766 8.945 -5.371 1 97.5 324 ASN A C 1
ATOM 2463 O O . ASN A 1 324 ? -30.469 8.453 -6.25 1 97.5 324 ASN A O 1
ATOM 2467 N N . PHE A 1 325 ? -29.094 8.32 -4.586 1 96.19 325 PHE A N 1
ATOM 2468 C CA . PHE A 1 325 ? -29.094 6.867 -4.68 1 96.19 325 PHE A CA 1
ATOM 2469 C C . PHE A 1 325 ? -30.469 6.301 -4.328 1 96.19 325 PHE A C 1
ATOM 2471 O O . PHE A 1 325 ? -31.062 6.699 -3.328 1 96.19 325 PHE A O 1
ATOM 2478 N N . MET B 1 1 ? 1.673 -34.438 -20.281 1 86.94 1 MET B N 1
ATOM 2479 C CA . MET B 1 1 ? 1.618 -33.688 -19.031 1 86.94 1 MET B CA 1
ATOM 2480 C C . MET B 1 1 ? 2.504 -34.312 -17.969 1 86.94 1 MET B C 1
ATOM 2482 O O . MET B 1 1 ? 2.688 -35.531 -17.953 1 86.94 1 MET B O 1
ATOM 2486 N N . ALA B 1 2 ? 3.195 -33.594 -17.328 1 91.81 2 ALA B N 1
ATOM 2487 C CA . ALA B 1 2 ? 4.125 -34.062 -16.312 1 91.81 2 ALA B CA 1
ATOM 2488 C C . ALA B 1 2 ? 3.67 -33.688 -14.914 1 91.81 2 ALA B C 1
ATOM 2490 O O . ALA B 1 2 ? 3 -32.656 -14.734 1 91.81 2 ALA B O 1
ATOM 2491 N N . GLN B 1 3 ? 3.898 -34.5 -13.992 1 97 3 GLN B N 1
ATOM 2492 C CA . GLN B 1 3 ? 3.705 -34.156 -12.586 1 97 3 GLN B CA 1
ATOM 2493 C C . GLN B 1 3 ? 4.832 -33.25 -12.078 1 97 3 GLN B C 1
ATOM 2495 O O . GLN B 1 3 ? 5.996 -33.656 -12.07 1 97 3 GLN B O 1
ATOM 2500 N N . MET B 1 4 ? 4.457 -32.031 -11.672 1 97.81 4 MET B N 1
ATOM 2501 C CA . MET B 1 4 ? 5.469 -31.078 -11.242 1 97.81 4 MET B CA 1
ATOM 2502 C C . MET B 1 4 ? 5.078 -30.438 -9.914 1 97.81 4 MET B C 1
ATOM 2504 O O . MET B 1 4 ? 3.895 -30.219 -9.648 1 97.81 4 MET B O 1
ATOM 2508 N N . THR B 1 5 ? 6.031 -30.219 -9.102 1 98.31 5 THR B N 1
ATOM 2509 C CA . THR B 1 5 ? 5.848 -29.25 -8.023 1 98.31 5 THR B CA 1
ATOM 2510 C C . THR B 1 5 ? 5.805 -27.828 -8.562 1 98.31 5 THR B C 1
ATOM 2512 O O . THR B 1 5 ? 6.086 -27.594 -9.742 1 98.31 5 THR B O 1
ATOM 2515 N N . MET B 1 6 ? 5.395 -26.906 -7.766 1 98.5 6 MET B N 1
ATOM 2516 C CA . MET B 1 6 ? 5.336 -25.531 -8.227 1 98.5 6 MET B CA 1
ATOM 2517 C C . MET B 1 6 ? 6.719 -25.031 -8.633 1 98.5 6 MET B C 1
ATOM 2519 O O . MET B 1 6 ? 6.859 -24.328 -9.641 1 98.5 6 MET B O 1
ATOM 2523 N N . ILE B 1 7 ? 7.766 -25.422 -7.848 1 98.38 7 ILE B N 1
ATOM 2524 C CA . ILE B 1 7 ? 9.117 -24.969 -8.156 1 98.38 7 ILE B CA 1
ATOM 2525 C C . ILE B 1 7 ? 9.57 -25.547 -9.492 1 98.38 7 ILE B C 1
ATOM 2527 O O . ILE B 1 7 ? 10.211 -24.859 -10.289 1 98.38 7 ILE B O 1
ATOM 2531 N N . GLN B 1 8 ? 9.242 -26.766 -9.75 1 98 8 GLN B N 1
ATOM 2532 C CA . GLN B 1 8 ? 9.594 -27.391 -11.023 1 98 8 GLN B CA 1
ATOM 2533 C C . GLN B 1 8 ? 8.844 -26.734 -12.18 1 98 8 GLN B C 1
ATOM 2535 O O . GLN B 1 8 ? 9.406 -26.578 -13.266 1 98 8 GLN B O 1
ATOM 2540 N N . ALA B 1 9 ? 7.559 -26.406 -11.953 1 98.5 9 ALA B N 1
ATOM 2541 C CA . ALA B 1 9 ? 6.766 -25.719 -12.969 1 98.5 9 ALA B CA 1
ATOM 2542 C C . ALA B 1 9 ? 7.363 -24.359 -13.305 1 98.5 9 ALA B C 1
ATOM 2544 O O . ALA B 1 9 ? 7.383 -23.953 -14.469 1 98.5 9 ALA B O 1
ATOM 2545 N N . ILE B 1 10 ? 7.836 -23.672 -12.336 1 98.69 10 ILE B N 1
ATOM 2546 C CA . ILE B 1 10 ? 8.477 -22.375 -12.516 1 98.69 10 ILE B CA 1
ATOM 2547 C C . ILE B 1 10 ? 9.758 -22.531 -13.328 1 98.69 10 ILE B C 1
ATOM 2549 O O . ILE B 1 10 ? 9.992 -21.797 -14.281 1 98.69 10 ILE B O 1
ATOM 2553 N N . THR B 1 11 ? 10.562 -23.516 -12.961 1 98.38 11 THR B N 1
ATOM 2554 C CA . THR B 1 11 ? 11.781 -23.812 -13.711 1 98.38 11 THR B CA 1
ATOM 2555 C C . THR B 1 11 ? 11.453 -24.094 -15.172 1 98.38 11 THR B C 1
ATOM 2557 O O . THR B 1 11 ? 12.133 -23.594 -16.078 1 98.38 11 THR B O 1
ATOM 2560 N N . ASP B 1 12 ? 10.484 -24.875 -15.328 1 98.31 12 ASP B N 1
ATOM 2561 C CA . ASP B 1 12 ? 10.094 -25.25 -16.672 1 98.31 12 ASP B CA 1
ATOM 2562 C C . ASP B 1 12 ? 9.594 -24.047 -17.469 1 98.31 12 ASP B C 1
ATOM 2564 O O . ASP B 1 12 ? 9.852 -23.938 -18.672 1 98.31 12 ASP B O 1
ATOM 2568 N N . ALA B 1 13 ? 8.805 -23.172 -16.859 1 98.69 13 ALA B N 1
ATOM 2569 C CA . ALA B 1 13 ? 8.359 -21.938 -17.516 1 98.69 13 ALA B CA 1
ATOM 2570 C C . ALA B 1 13 ? 9.547 -21.109 -17.984 1 98.69 13 ALA B C 1
ATOM 2572 O O . ALA B 1 13 ? 9.555 -20.609 -19.109 1 98.69 13 ALA B O 1
ATOM 2573 N N . LEU B 1 14 ? 10.516 -20.922 -17.109 1 98.69 14 LEU B N 1
ATOM 2574 C CA . LEU B 1 14 ? 11.719 -20.172 -17.469 1 98.69 14 LEU B CA 1
ATOM 2575 C C . LEU B 1 14 ? 12.43 -20.828 -18.656 1 98.69 14 LEU B C 1
ATOM 2577 O O . LEU B 1 14 ? 12.812 -20.141 -19.609 1 98.69 14 LEU B O 1
ATOM 2581 N N . ARG B 1 15 ? 12.578 -22.141 -18.578 1 98.19 15 ARG B N 1
ATOM 2582 C CA . ARG B 1 15 ? 13.227 -22.891 -19.656 1 98.19 15 ARG B CA 1
ATOM 2583 C C . ARG B 1 15 ? 12.516 -22.672 -20.984 1 98.19 15 ARG B C 1
ATOM 2585 O O . ARG B 1 15 ? 13.156 -22.391 -22 1 98.19 15 ARG B O 1
ATOM 2592 N N . VAL B 1 16 ? 11.234 -22.797 -20.953 1 98.06 16 VAL B N 1
ATOM 2593 C CA . VAL B 1 16 ? 10.422 -22.641 -22.156 1 98.06 16 VAL B CA 1
ATOM 2594 C C . VAL B 1 16 ? 10.648 -21.266 -22.766 1 98.06 16 VAL B C 1
ATOM 2596 O O . VAL B 1 16 ? 10.898 -21.141 -23.969 1 98.06 16 VAL B O 1
ATOM 2599 N N . GLU B 1 17 ? 10.602 -20.203 -21.938 1 98.5 17 GLU B N 1
ATOM 2600 C CA . GLU B 1 17 ? 10.727 -18.844 -22.453 1 98.5 17 GLU B CA 1
ATOM 2601 C C . GLU B 1 17 ? 12.148 -18.547 -22.906 1 98.5 17 GLU B C 1
ATOM 2603 O O . GLU B 1 17 ? 12.359 -17.828 -23.875 1 98.5 17 GLU B O 1
ATOM 2608 N N . MET B 1 18 ? 13.109 -19.109 -22.203 1 98.5 18 MET B N 1
ATOM 2609 C CA . MET B 1 18 ? 14.5 -18.906 -22.594 1 98.5 18 MET B CA 1
ATOM 2610 C C . MET B 1 18 ? 14.805 -19.594 -23.922 1 98.5 18 MET B C 1
ATOM 2612 O O . MET B 1 18 ? 15.625 -19.125 -24.703 1 98.5 18 MET B O 1
ATOM 2616 N N . LYS B 1 19 ? 14.156 -20.703 -24.172 1 98.06 19 LYS B N 1
ATOM 2617 C CA . LYS B 1 19 ? 14.289 -21.375 -25.469 1 98.06 19 LYS B CA 1
ATOM 2618 C C . LYS B 1 19 ? 13.617 -20.578 -26.578 1 98.06 19 LYS B C 1
ATOM 2620 O O . LYS B 1 19 ? 14.141 -20.484 -27.688 1 98.06 19 LYS B O 1
ATOM 2625 N N . ASN B 1 20 ? 12.57 -20.031 -26.266 1 97.62 20 ASN B N 1
ATOM 2626 C CA . ASN B 1 20 ? 11.734 -19.359 -27.25 1 97.62 20 ASN B CA 1
ATOM 2627 C C . ASN B 1 20 ? 12.297 -18 -27.625 1 97.62 20 ASN B C 1
ATOM 2629 O O . ASN B 1 20 ? 12.062 -17.5 -28.734 1 97.62 20 ASN B O 1
ATOM 2633 N N . ASP B 1 21 ? 12.961 -17.359 -26.734 1 98.12 21 ASP B N 1
ATOM 2634 C CA . ASP B 1 21 ? 13.406 -15.977 -26.906 1 98.12 21 ASP B CA 1
ATOM 2635 C C . ASP B 1 21 ? 14.82 -15.781 -26.359 1 98.12 21 ASP B C 1
ATOM 2637 O O . ASP B 1 21 ? 15.023 -15.781 -25.141 1 98.12 21 ASP B O 1
ATOM 2641 N N . PRO B 1 22 ? 15.758 -15.578 -27.234 1 98.12 22 PRO B N 1
ATOM 2642 C CA . PRO B 1 22 ? 17.141 -15.43 -26.781 1 98.12 22 PRO B CA 1
ATOM 2643 C C . PRO B 1 22 ? 17.359 -14.164 -25.953 1 98.12 22 PRO B C 1
ATOM 2645 O O . PRO B 1 22 ? 18.422 -14.008 -25.328 1 98.12 22 PRO B O 1
ATOM 2648 N N . ASN B 1 23 ? 16.422 -13.281 -25.875 1 98.19 23 ASN B N 1
ATOM 2649 C CA . ASN B 1 23 ? 16.562 -12.039 -25.125 1 98.19 23 ASN B CA 1
ATOM 2650 C C . ASN B 1 23 ? 16.125 -12.195 -23.688 1 98.19 23 ASN B C 1
ATOM 2652 O O . ASN B 1 23 ? 16.281 -11.273 -22.875 1 98.19 23 ASN B O 1
ATOM 2656 N N . VAL B 1 24 ? 15.547 -13.312 -23.297 1 98.81 24 VAL B N 1
ATOM 2657 C CA . VAL B 1 24 ? 15.156 -13.57 -21.922 1 98.81 24 VAL B CA 1
ATOM 2658 C C . VAL B 1 24 ? 16.391 -13.891 -21.078 1 98.81 24 VAL B C 1
ATOM 2660 O O . VAL B 1 24 ? 17.109 -14.844 -21.375 1 98.81 24 VAL B O 1
ATOM 2663 N N . LEU B 1 25 ? 16.672 -13.07 -20.078 1 98.75 25 LEU B N 1
ATOM 2664 C CA . LEU B 1 25 ? 17.812 -13.234 -19.188 1 98.75 25 LEU B CA 1
ATOM 2665 C C . LEU B 1 25 ? 17.359 -13.438 -17.75 1 98.75 25 LEU B C 1
ATOM 2667 O O . LEU B 1 25 ? 16.516 -12.688 -17.25 1 98.75 25 LEU B O 1
ATOM 2671 N N . VAL B 1 26 ? 17.938 -14.422 -17.125 1 98.75 26 VAL B N 1
ATOM 2672 C CA . VAL B 1 26 ? 17.641 -14.703 -15.719 1 98.75 26 VAL B CA 1
ATOM 2673 C C . VAL B 1 26 ? 18.859 -14.359 -14.867 1 98.75 26 VAL B C 1
ATOM 2675 O O . VAL B 1 26 ? 19.984 -14.773 -15.18 1 98.75 26 VAL B O 1
ATOM 2678 N N . PHE B 1 27 ? 18.672 -13.531 -13.82 1 98.44 27 PHE B N 1
ATOM 2679 C CA . PHE B 1 27 ? 19.812 -13.211 -12.977 1 98.44 27 PHE B CA 1
ATOM 2680 C C . PHE B 1 27 ? 19.359 -12.883 -11.555 1 98.44 27 PHE B C 1
ATOM 2682 O O . PHE B 1 27 ? 18.188 -12.523 -11.336 1 98.44 27 PHE B O 1
ATOM 2689 N N . GLY B 1 28 ? 20.141 -12.953 -10.594 1 97.5 28 GLY B N 1
ATOM 2690 C CA . GLY B 1 28 ? 19.922 -12.758 -9.172 1 97.5 28 GLY B CA 1
ATOM 2691 C C . GLY B 1 28 ? 20.969 -13.414 -8.305 1 97.5 28 GLY B C 1
ATOM 2692 O O . GLY B 1 28 ? 21.969 -13.914 -8.812 1 97.5 28 GLY B O 1
ATOM 2693 N N . GLU B 1 29 ? 20.75 -13.383 -7.039 1 96.31 29 GLU B N 1
ATOM 2694 C CA . GLU B 1 29 ? 21.703 -13.969 -6.102 1 96.31 29 GLU B CA 1
ATOM 2695 C C . GLU B 1 29 ? 21.625 -15.492 -6.117 1 96.31 29 GLU B C 1
ATOM 2697 O O . GLU B 1 29 ? 20.578 -16.078 -5.812 1 96.31 29 GLU B O 1
ATOM 2702 N N . ASP B 1 30 ? 22.703 -16.125 -6.508 1 95.81 30 ASP B N 1
ATOM 2703 C CA . ASP B 1 30 ? 22.891 -17.578 -6.488 1 95.81 30 ASP B CA 1
ATOM 2704 C C . ASP B 1 30 ? 21.984 -18.266 -7.504 1 95.81 30 ASP B C 1
ATOM 2706 O O . ASP B 1 30 ? 21.641 -19.438 -7.34 1 95.81 30 ASP B O 1
ATOM 2710 N N . VAL B 1 31 ? 21.594 -17.594 -8.586 1 96.62 31 VAL B N 1
ATOM 2711 C CA . VAL B 1 31 ? 20.641 -18.188 -9.516 1 96.62 31 VAL B CA 1
ATOM 2712 C C . VAL B 1 31 ? 21.375 -19 -10.578 1 96.62 31 VAL B C 1
ATOM 2714 O O . VAL B 1 31 ? 20.75 -19.766 -11.312 1 96.62 31 VAL B O 1
ATOM 2717 N N . GLY B 1 32 ? 22.688 -18.844 -10.703 1 96.62 32 GLY B N 1
ATOM 2718 C CA . GLY B 1 32 ? 23.469 -19.5 -11.742 1 96.62 32 GLY B CA 1
ATOM 2719 C C . GLY B 1 32 ? 23.656 -20.984 -11.484 1 96.62 32 GLY B C 1
ATOM 2720 O O . GLY B 1 32 ? 22.75 -21.781 -11.711 1 96.62 32 GLY B O 1
ATOM 2721 N N . VAL B 1 33 ? 24.797 -21.312 -10.938 1 95.94 33 VAL B N 1
ATOM 2722 C CA . VAL B 1 33 ? 25.156 -22.719 -10.766 1 95.94 33 VAL B CA 1
ATOM 2723 C C . VAL B 1 33 ? 24.297 -23.359 -9.688 1 95.94 33 VAL B C 1
ATOM 2725 O O . VAL B 1 33 ? 23.797 -24.469 -9.852 1 95.94 33 VAL B O 1
ATOM 2728 N N . ASN B 1 34 ? 24.078 -22.609 -8.656 1 95.94 34 ASN B N 1
ATOM 2729 C CA . ASN B 1 34 ? 23.328 -23.141 -7.523 1 95.94 34 ASN B CA 1
ATOM 2730 C C . ASN B 1 34 ? 21.859 -23.328 -7.871 1 95.94 34 ASN B C 1
ATOM 2732 O O . ASN B 1 34 ? 21.188 -24.188 -7.293 1 95.94 34 ASN B O 1
ATOM 2736 N N . GLY B 1 35 ? 21.359 -22.453 -8.82 1 96.25 35 GLY B N 1
ATOM 2737 C CA . GLY B 1 35 ? 19.969 -22.562 -9.234 1 96.25 35 GLY B CA 1
ATOM 2738 C C . GLY B 1 35 ? 19.031 -21.781 -8.328 1 96.25 35 GLY B C 1
ATOM 2739 O O . GLY B 1 35 ? 17.844 -22.094 -8.266 1 96.25 35 GLY B O 1
ATOM 2740 N N . GLY B 1 36 ? 19.547 -20.859 -7.508 1 94.31 36 GLY B N 1
ATOM 2741 C CA . GLY B 1 36 ? 18.734 -20.109 -6.562 1 94.31 36 GLY B CA 1
ATOM 2742 C C . GLY B 1 36 ? 18.625 -20.781 -5.203 1 94.31 36 GLY B C 1
ATOM 2743 O O . GLY B 1 36 ? 18.906 -21.969 -5.07 1 94.31 36 GLY B O 1
ATOM 2744 N N . VAL B 1 37 ? 18.141 -20.031 -4.25 1 92.31 37 VAL B N 1
ATOM 2745 C CA . VAL B 1 37 ? 18.078 -20.531 -2.879 1 92.31 37 VAL B CA 1
ATOM 2746 C C . VAL B 1 37 ? 17.047 -21.656 -2.789 1 92.31 37 VAL B C 1
ATOM 2748 O O . VAL B 1 37 ? 17.203 -22.594 -2.01 1 92.31 37 VAL B O 1
ATOM 2751 N N . PHE B 1 38 ? 16.078 -21.609 -3.645 1 95.19 38 PHE B N 1
ATOM 2752 C CA . PHE B 1 38 ? 15.047 -22.641 -3.639 1 95.19 38 PHE B CA 1
ATOM 2753 C C . PHE B 1 38 ? 15.148 -23.516 -4.891 1 95.19 38 PHE B C 1
ATOM 2755 O O . PHE B 1 38 ? 14.25 -24.312 -5.168 1 95.19 38 PHE B O 1
ATOM 2762 N N . ARG B 1 39 ? 16.141 -23.203 -5.715 1 96.69 39 ARG B N 1
ATOM 2763 C CA . ARG B 1 39 ? 16.484 -24.031 -6.871 1 96.69 39 ARG B CA 1
ATOM 2764 C C . ARG B 1 39 ? 15.484 -23.828 -8.008 1 96.69 39 ARG B C 1
ATOM 2766 O O . ARG B 1 39 ? 15.227 -24.734 -8.789 1 96.69 39 ARG B O 1
ATOM 2773 N N . ALA B 1 40 ? 14.898 -22.672 -8.039 1 97.38 40 ALA B N 1
ATOM 2774 C CA . ALA B 1 40 ? 13.93 -22.328 -9.086 1 97.38 40 ALA B CA 1
ATOM 2775 C C . ALA B 1 40 ? 14.602 -22.266 -10.453 1 97.38 40 ALA B C 1
ATOM 2777 O O . ALA B 1 40 ? 13.93 -22.391 -11.484 1 97.38 40 ALA B O 1
ATOM 2778 N N . THR B 1 41 ? 15.906 -22.094 -10.531 1 98.38 41 THR B N 1
ATOM 2779 C CA . THR B 1 41 ? 16.609 -21.938 -11.797 1 98.38 41 THR B CA 1
ATOM 2780 C C . THR B 1 41 ? 17.609 -23.078 -12.008 1 98.38 41 THR B C 1
ATOM 2782 O O . THR B 1 41 ? 18.531 -22.953 -12.805 1 98.38 41 THR B O 1
ATOM 2785 N N . GLU B 1 42 ? 17.422 -24.125 -11.305 1 97.44 42 GLU B N 1
ATOM 2786 C CA . GLU B 1 42 ? 18.328 -25.266 -11.359 1 97.44 42 GLU B CA 1
ATOM 2787 C C . GLU B 1 42 ? 18.5 -25.766 -12.789 1 97.44 42 GLU B C 1
ATOM 2789 O O . GLU B 1 42 ? 17.516 -26.016 -13.484 1 97.44 42 GLU B O 1
ATOM 2794 N N . GLY B 1 43 ? 19.734 -25.891 -13.109 1 97.88 43 GLY B N 1
ATOM 2795 C CA . GLY B 1 43 ? 20.078 -26.5 -14.383 1 97.88 43 GLY B CA 1
ATOM 2796 C C . GLY B 1 43 ? 20 -25.531 -15.547 1 97.88 43 GLY B C 1
ATOM 2797 O O . GLY B 1 43 ? 20.469 -25.844 -16.641 1 97.88 43 GLY B O 1
ATOM 2798 N N . LEU B 1 44 ? 19.469 -24.375 -15.375 1 98.56 44 LEU B N 1
ATOM 2799 C CA . LEU B 1 44 ? 19.25 -23.453 -16.484 1 98.56 44 LEU B CA 1
ATOM 2800 C C . LEU B 1 44 ? 20.562 -22.891 -17 1 98.56 44 LEU B C 1
ATOM 2802 O O . LEU B 1 44 ? 20.75 -22.75 -18.219 1 98.56 44 LEU B O 1
ATOM 2806 N N . GLN B 1 45 ? 21.438 -22.562 -16.062 1 98.44 45 GLN B N 1
ATOM 2807 C CA . GLN B 1 45 ? 22.719 -22.016 -16.516 1 98.44 45 GLN B CA 1
ATOM 2808 C C . GLN B 1 45 ? 23.484 -23.047 -17.344 1 98.44 45 GLN B C 1
ATOM 2810 O O . GLN B 1 45 ? 24.156 -22.703 -18.312 1 98.44 45 GLN B O 1
ATOM 2815 N N . ALA B 1 46 ? 23.469 -24.297 -16.906 1 98.19 46 ALA B N 1
ATOM 2816 C CA . ALA B 1 46 ? 24.125 -25.375 -17.672 1 98.19 46 ALA B CA 1
ATOM 2817 C C . ALA B 1 46 ? 23.562 -25.469 -19.078 1 98.19 46 ALA B C 1
ATOM 2819 O O . ALA B 1 46 ? 24.297 -25.75 -20.031 1 98.19 46 ALA B O 1
ATOM 2820 N N . GLU B 1 47 ? 22.328 -25.234 -19.188 1 98.31 47 GLU B N 1
ATOM 2821 C CA . GLU B 1 47 ? 21.641 -25.391 -20.469 1 98.31 47 GLU B CA 1
ATOM 2822 C C . GLU B 1 47 ? 21.812 -24.156 -21.359 1 98.31 47 GLU B C 1
ATOM 2824 O O . GLU B 1 47 ? 22 -24.281 -22.562 1 98.31 47 GLU B O 1
ATOM 2829 N N . PHE B 1 48 ? 21.828 -22.969 -20.781 1 98.5 48 PHE B N 1
ATOM 2830 C CA . PHE B 1 48 ? 21.734 -21.766 -21.609 1 98.5 48 PHE B CA 1
ATOM 2831 C C . PHE B 1 48 ? 23.016 -20.938 -21.516 1 98.5 48 PHE B C 1
ATOM 2833 O O . PHE B 1 48 ? 23.219 -20.016 -22.297 1 98.5 48 PHE B O 1
ATOM 2840 N N . GLY B 1 49 ? 23.844 -21.219 -20.484 1 98.06 49 GLY B N 1
ATOM 2841 C CA . GLY B 1 49 ? 25.109 -20.531 -20.359 1 98.06 49 GLY B CA 1
ATOM 2842 C C . GLY B 1 49 ? 25.078 -19.406 -19.344 1 98.06 49 GLY B C 1
ATOM 2843 O O . GLY B 1 49 ? 24.016 -18.953 -18.938 1 98.06 49 GLY B O 1
ATOM 2844 N N . GLU B 1 50 ? 26.219 -18.875 -19 1 97.06 50 GLU B N 1
ATOM 2845 C CA . GLU B 1 50 ? 26.406 -17.891 -17.938 1 97.06 50 GLU B CA 1
ATOM 2846 C C . GLU B 1 50 ? 25.938 -16.516 -18.375 1 97.06 50 GLU B C 1
ATOM 2848 O O . GLU B 1 50 ? 25.578 -15.68 -17.531 1 97.06 50 GLU B O 1
ATOM 2853 N N . ASP B 1 51 ? 25.875 -16.359 -19.641 1 97.06 51 ASP B N 1
ATOM 2854 C CA . ASP B 1 51 ? 25.453 -15.047 -20.141 1 97.06 51 ASP B CA 1
ATOM 2855 C C . ASP B 1 51 ? 23.938 -14.883 -20.047 1 97.06 51 ASP B C 1
ATOM 2857 O O . ASP B 1 51 ? 23.438 -13.758 -20.016 1 97.06 51 ASP B O 1
ATOM 2861 N N . ARG B 1 52 ? 23.219 -15.984 -20 1 98.12 52 ARG B N 1
ATOM 2862 C CA . ARG B 1 52 ? 21.766 -15.953 -20 1 98.12 52 ARG B CA 1
ATOM 2863 C C . ARG B 1 52 ? 21.219 -16.172 -18.594 1 98.12 52 ARG B C 1
ATOM 2865 O O . ARG B 1 52 ? 20.078 -15.805 -18.312 1 98.12 52 ARG B O 1
ATOM 2872 N N . VAL B 1 53 ? 21.984 -16.891 -17.812 1 98.5 53 VAL B N 1
ATOM 2873 C CA . VAL B 1 53 ? 21.672 -17.125 -16.422 1 98.5 53 VAL B CA 1
ATOM 2874 C C . VAL B 1 53 ? 22.859 -16.719 -15.539 1 98.5 53 VAL B C 1
ATOM 2876 O O . VAL B 1 53 ? 23.844 -17.438 -15.453 1 98.5 53 VAL B O 1
ATOM 2879 N N . MET B 1 54 ? 22.75 -15.578 -14.781 1 96.75 54 MET B N 1
ATOM 2880 C CA . MET B 1 54 ? 23.906 -14.93 -14.18 1 96.75 54 MET B CA 1
ATOM 2881 C C . MET B 1 54 ? 23.719 -14.75 -12.68 1 96.75 54 MET B C 1
ATOM 2883 O O . MET B 1 54 ? 22.656 -14.336 -12.227 1 96.75 54 MET B O 1
ATOM 2887 N N . ASP B 1 55 ? 24.719 -15.016 -11.945 1 96.56 55 ASP B N 1
ATOM 2888 C CA . ASP B 1 55 ? 24.766 -14.617 -10.547 1 96.56 55 ASP B CA 1
ATOM 2889 C C . ASP B 1 55 ? 25.062 -13.125 -10.414 1 96.56 55 ASP B C 1
ATOM 2891 O O . ASP B 1 55 ? 25.859 -12.578 -11.172 1 96.56 55 ASP B O 1
ATOM 2895 N N . THR B 1 56 ? 24.406 -12.531 -9.492 1 95.06 56 THR B N 1
ATOM 2896 C CA . THR B 1 56 ? 24.672 -11.125 -9.188 1 95.06 56 THR B CA 1
ATOM 2897 C C . THR B 1 56 ? 25.312 -10.984 -7.812 1 95.06 56 THR B C 1
ATOM 2899 O O . THR B 1 56 ? 25.312 -11.922 -7.012 1 95.06 56 THR B O 1
ATOM 2902 N N . PRO B 1 57 ? 25.969 -9.812 -7.574 1 91.19 57 PRO B N 1
ATOM 2903 C CA . PRO B 1 57 ? 26.328 -9.523 -6.184 1 91.19 57 PRO B CA 1
ATOM 2904 C C . PRO B 1 57 ? 25.109 -9.414 -5.27 1 91.19 57 PRO B C 1
ATOM 2906 O O . PRO B 1 57 ? 23.969 -9.352 -5.75 1 91.19 57 PRO B O 1
ATOM 2909 N N . LEU B 1 58 ? 25.422 -9.453 -3.99 1 87.94 58 LEU B N 1
ATOM 2910 C CA . LEU B 1 58 ? 24.391 -9.25 -2.986 1 87.94 58 LEU B CA 1
ATOM 2911 C C . LEU B 1 58 ? 24 -7.777 -2.91 1 87.94 58 LEU B C 1
ATOM 2913 O O . LEU B 1 58 ? 24.375 -7.074 -1.969 1 87.94 58 LEU B O 1
ATOM 2917 N N . ALA B 1 59 ? 23.328 -7.293 -3.859 1 90.31 59 ALA B N 1
ATOM 2918 C CA . ALA B 1 59 ? 22.906 -5.898 -4.004 1 90.31 59 ALA B CA 1
ATOM 2919 C C . ALA B 1 59 ? 21.625 -5.793 -4.812 1 90.31 59 ALA B C 1
ATOM 2921 O O . ALA B 1 59 ? 21.656 -5.68 -6.039 1 90.31 59 ALA B O 1
ATOM 2922 N N . GLU B 1 60 ? 20.578 -5.762 -4.102 1 91.88 60 GLU B N 1
ATOM 2923 C CA . GLU B 1 60 ? 19.281 -5.75 -4.766 1 91.88 60 GLU B CA 1
ATOM 2924 C C . GLU B 1 60 ? 19.125 -4.516 -5.648 1 91.88 60 GLU B C 1
ATOM 2926 O O . GLU B 1 60 ? 18.516 -4.586 -6.719 1 91.88 60 GLU B O 1
ATOM 2931 N N . SER B 1 61 ? 19.641 -3.381 -5.145 1 92.44 61 SER B N 1
ATOM 2932 C CA . SER B 1 61 ? 19.578 -2.172 -5.957 1 92.44 61 SER B CA 1
ATOM 2933 C C . SER B 1 61 ? 20.312 -2.361 -7.281 1 92.44 61 SER B C 1
ATOM 2935 O O . SER B 1 61 ? 19.875 -1.854 -8.32 1 92.44 61 SER B O 1
ATOM 2937 N N . GLY B 1 62 ? 21.422 -3.078 -7.23 1 94.62 62 GLY B N 1
ATOM 2938 C CA . GLY B 1 62 ? 22.141 -3.396 -8.453 1 94.62 62 GLY B CA 1
ATOM 2939 C C . GLY B 1 62 ? 21.344 -4.289 -9.391 1 94.62 62 GLY B C 1
ATOM 2940 O O . GLY B 1 62 ? 21.375 -4.09 -10.609 1 94.62 62 GLY B O 1
ATOM 2941 N N . ILE B 1 63 ? 20.641 -5.277 -8.852 1 97.25 63 ILE B N 1
ATOM 2942 C CA . ILE B 1 63 ? 19.812 -6.18 -9.641 1 97.25 63 ILE B CA 1
ATOM 2943 C C . ILE B 1 63 ? 18.719 -5.379 -10.359 1 97.25 63 ILE B C 1
ATOM 2945 O O . ILE B 1 63 ? 18.516 -5.559 -11.562 1 97.25 63 ILE B O 1
ATOM 2949 N N . GLY B 1 64 ? 18.062 -4.5 -9.609 1 97.44 64 GLY B N 1
ATOM 2950 C CA . GLY B 1 64 ? 17.031 -3.66 -10.203 1 97.44 64 GLY B CA 1
ATOM 2951 C C . GLY B 1 64 ? 17.547 -2.75 -11.297 1 97.44 64 GLY B C 1
ATOM 2952 O O . GLY B 1 64 ? 16.938 -2.633 -12.359 1 97.44 64 GLY B O 1
ATOM 2953 N N . GLY B 1 65 ? 18.703 -2.078 -10.953 1 97.19 65 GLY B N 1
ATOM 2954 C CA . GLY B 1 65 ? 19.297 -1.218 -11.961 1 97.19 65 GLY B CA 1
ATOM 2955 C C . GLY B 1 65 ? 19.672 -1.955 -13.234 1 97.19 65 GLY B C 1
ATOM 2956 O O . GLY B 1 65 ? 19.453 -1.452 -14.336 1 97.19 65 GLY B O 1
ATOM 2957 N N . LEU B 1 66 ? 20.25 -3.109 -13.078 1 97.75 66 LEU B N 1
ATOM 2958 C CA . LEU B 1 66 ? 20.609 -3.938 -14.227 1 97.75 66 LEU B CA 1
ATOM 2959 C C . LEU B 1 66 ? 19.359 -4.285 -15.047 1 97.75 66 LEU B C 1
ATOM 2961 O O . LEU B 1 66 ? 19.391 -4.23 -16.281 1 97.75 66 LEU B O 1
ATOM 2965 N N . ALA B 1 67 ? 18.266 -4.637 -14.414 1 98.44 67 ALA B N 1
ATOM 2966 C CA . ALA B 1 67 ? 17.016 -4.98 -15.094 1 98.44 67 ALA B CA 1
ATOM 2967 C C . ALA B 1 67 ? 16.516 -3.809 -15.93 1 98.44 67 ALA B C 1
ATOM 2969 O O . ALA B 1 67 ? 16.109 -3.992 -17.078 1 98.44 67 ALA B O 1
ATOM 2970 N N . VAL B 1 68 ? 16.547 -2.617 -15.367 1 98 68 VAL B N 1
ATOM 2971 C CA . VAL B 1 68 ? 16.094 -1.419 -16.078 1 98 68 VAL B CA 1
ATOM 2972 C C . VAL B 1 68 ? 16.938 -1.211 -17.328 1 98 68 VAL B C 1
ATOM 2974 O O . VAL B 1 68 ? 16.406 -1.021 -18.422 1 98 68 VAL B O 1
ATOM 2977 N N . GLY B 1 69 ? 18.281 -1.257 -17.141 1 97.69 69 GLY B N 1
ATOM 2978 C CA . GLY B 1 69 ? 19.188 -1.044 -18.266 1 97.69 69 GLY B CA 1
ATOM 2979 C C . GLY B 1 69 ? 19 -2.055 -19.375 1 97.69 69 GLY B C 1
ATOM 2980 O O . GLY B 1 69 ? 18.938 -1.684 -20.562 1 97.69 69 GLY B O 1
ATOM 2981 N N . LEU B 1 70 ? 18.922 -3.307 -19.031 1 97.88 70 LEU B N 1
ATOM 2982 C CA . LEU B 1 70 ? 18.781 -4.375 -20.016 1 97.88 70 LEU B CA 1
ATOM 2983 C C . LEU B 1 70 ? 17.469 -4.242 -20.781 1 97.88 70 LEU B C 1
ATOM 2985 O O . LEU B 1 70 ? 17.422 -4.449 -21.984 1 97.88 70 LEU B O 1
ATOM 2989 N N . ALA B 1 71 ? 16.391 -3.922 -20.062 1 97.5 71 ALA B N 1
ATOM 2990 C CA . ALA B 1 71 ? 15.086 -3.744 -20.703 1 97.5 71 ALA B CA 1
ATOM 2991 C C . ALA B 1 71 ? 15.156 -2.674 -21.781 1 97.5 71 ALA B C 1
ATOM 2993 O O . ALA B 1 71 ? 14.562 -2.83 -22.859 1 97.5 71 ALA B O 1
ATOM 2994 N N . LEU B 1 72 ? 15.875 -1.661 -21.562 1 96.31 72 LEU B N 1
ATOM 2995 C CA . LEU B 1 72 ? 15.984 -0.549 -22.516 1 96.31 72 LEU B CA 1
ATOM 2996 C C . LEU B 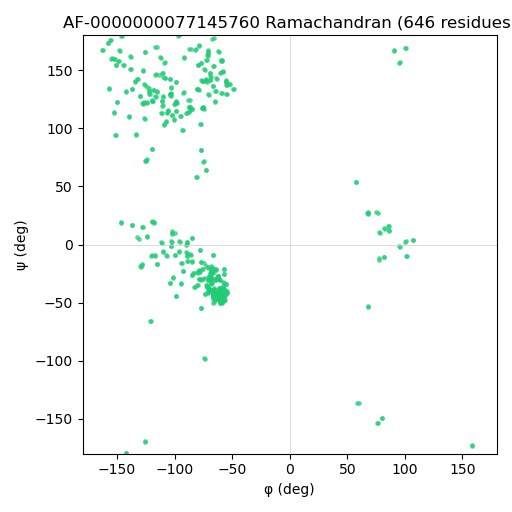1 72 ? 16.844 -0.933 -23.703 1 96.31 72 LEU B C 1
ATOM 2998 O O . LEU B 1 72 ? 16.828 -0.243 -24.734 1 96.31 72 LEU B O 1
ATOM 3002 N N . GLU B 1 73 ? 17.562 -1.963 -23.562 1 96.69 73 GLU B N 1
ATOM 3003 C CA . GLU B 1 73 ? 18.438 -2.396 -24.656 1 96.69 73 GLU B CA 1
ATOM 3004 C C . GLU B 1 73 ? 17.844 -3.576 -25.406 1 96.69 73 GLU B C 1
ATOM 3006 O O . GLU B 1 73 ? 18.547 -4.293 -26.109 1 96.69 73 GLU B O 1
ATOM 3011 N N . GLY B 1 74 ? 16.594 -3.869 -25.141 1 96.25 74 GLY B N 1
ATOM 3012 C CA . GLY B 1 74 ? 15.867 -4.812 -25.984 1 96.25 74 GLY B CA 1
ATOM 3013 C C . GLY B 1 74 ? 15.789 -6.203 -25.375 1 96.25 74 GLY B C 1
ATOM 3014 O O . GLY B 1 74 ? 15.227 -7.113 -25.984 1 96.25 74 GLY B O 1
ATOM 3015 N N . PHE B 1 75 ? 16.328 -6.344 -24.188 1 98.25 75 PHE B N 1
ATOM 3016 C CA . PHE B 1 75 ? 16.266 -7.645 -23.531 1 98.25 75 PHE B CA 1
ATOM 3017 C C . PHE B 1 75 ? 14.969 -7.781 -22.734 1 98.25 75 PHE B C 1
ATOM 3019 O O . PHE B 1 75 ? 14.211 -6.816 -22.594 1 98.25 75 PHE B O 1
ATOM 3026 N N . ARG B 1 76 ? 14.672 -8.961 -22.297 1 98.62 76 ARG B N 1
ATOM 3027 C CA . ARG B 1 76 ? 13.555 -9.289 -21.422 1 98.62 76 ARG B CA 1
ATOM 3028 C C . ARG B 1 76 ? 14.047 -9.898 -20.109 1 98.62 76 ARG B C 1
ATOM 3030 O O . ARG B 1 76 ? 14.078 -11.117 -19.953 1 98.62 76 ARG B O 1
ATOM 3037 N N . PRO B 1 77 ? 14.43 -9.016 -19.203 1 98.81 77 PRO B N 1
ATOM 3038 C CA . PRO B 1 77 ? 15.039 -9.469 -17.953 1 98.81 77 PRO B CA 1
ATOM 3039 C C . PRO B 1 77 ? 14.039 -10.18 -17.031 1 98.81 77 PRO B C 1
ATOM 3041 O O . PRO B 1 77 ? 12.883 -9.766 -16.938 1 98.81 77 PRO B O 1
ATOM 3044 N N . VAL B 1 78 ? 14.484 -11.195 -16.391 1 98.88 78 VAL B N 1
ATOM 3045 C CA . VAL B 1 78 ? 13.766 -11.891 -15.336 1 98.88 78 VAL B CA 1
ATOM 3046 C C . VAL B 1 78 ? 14.617 -11.938 -14.078 1 98.88 78 VAL B C 1
ATOM 3048 O O . VAL B 1 78 ? 15.109 -13 -13.688 1 98.88 78 VAL B O 1
ATOM 3051 N N . PRO B 1 79 ? 14.773 -10.766 -13.406 1 98.75 79 PRO B N 1
ATOM 3052 C CA . PRO B 1 79 ? 15.539 -10.742 -12.164 1 98.75 79 PRO B CA 1
ATOM 3053 C C . PRO B 1 79 ? 14.828 -11.469 -11.023 1 98.75 79 PRO B C 1
ATOM 3055 O O . PRO B 1 79 ? 13.602 -11.508 -10.977 1 98.75 79 PRO B O 1
ATOM 3058 N N . GLU B 1 80 ? 15.617 -12.055 -10.18 1 98.38 80 GLU B N 1
ATOM 3059 C CA . GLU B 1 80 ? 15.117 -12.648 -8.945 1 98.38 80 GLU B CA 1
ATOM 3060 C C . GLU B 1 80 ? 15.578 -11.852 -7.723 1 98.38 80 GLU B C 1
ATOM 3062 O O . GLU B 1 80 ? 16.781 -11.633 -7.531 1 98.38 80 GLU B O 1
ATOM 3067 N N . ILE B 1 81 ? 14.633 -11.336 -6.961 1 98 81 ILE B N 1
ATOM 3068 C CA . ILE B 1 81 ? 14.914 -10.867 -5.609 1 98 81 ILE B CA 1
ATOM 3069 C C . ILE B 1 81 ? 14.781 -12.031 -4.625 1 98 81 ILE B C 1
ATOM 3071 O O . ILE B 1 81 ? 13.703 -12.609 -4.488 1 98 81 ILE B O 1
ATOM 3075 N N . GLN B 1 82 ? 15.812 -12.375 -3.957 1 96.62 82 GLN B N 1
ATOM 3076 C CA . GLN B 1 82 ? 15.953 -13.656 -3.271 1 96.62 82 GLN B CA 1
ATOM 3077 C C . GLN B 1 82 ? 14.812 -13.883 -2.283 1 96.62 82 GLN B C 1
ATOM 3079 O O . GLN B 1 82 ? 14.32 -15 -2.143 1 96.62 82 GLN B O 1
ATOM 3084 N N . PHE B 1 83 ? 14.469 -12.828 -1.526 1 96.56 83 PHE B N 1
ATOM 3085 C CA . PHE B 1 83 ? 13.281 -12.773 -0.684 1 96.56 83 PHE B CA 1
ATOM 3086 C C . PHE B 1 83 ? 12.555 -11.453 -0.858 1 96.56 83 PHE B C 1
ATOM 3088 O O . PHE B 1 83 ? 13.188 -10.391 -0.935 1 96.56 83 PHE B O 1
ATOM 3095 N N . PHE B 1 84 ? 11.266 -11.578 -0.881 1 97.56 84 PHE B N 1
ATOM 3096 C CA . PHE B 1 84 ? 10.523 -10.375 -1.242 1 97.56 84 PHE B CA 1
ATOM 3097 C C . PHE B 1 84 ? 10.664 -9.305 -0.165 1 97.56 84 PHE B C 1
ATOM 3099 O O . PHE B 1 84 ? 10.461 -8.117 -0.43 1 97.56 84 PHE B O 1
ATOM 3106 N N . GLY B 1 85 ? 11.055 -9.672 1.044 1 95.56 85 GLY B N 1
ATOM 3107 C CA . GLY B 1 85 ? 11.375 -8.688 2.068 1 95.56 85 GLY B CA 1
ATOM 3108 C C . GLY B 1 85 ? 12.461 -7.719 1.647 1 95.56 85 GLY B C 1
ATOM 3109 O O . GLY B 1 85 ? 12.547 -6.609 2.176 1 95.56 85 GLY B O 1
ATOM 3110 N N . PHE B 1 86 ? 13.266 -8.117 0.657 1 96.75 86 PHE B N 1
ATOM 3111 C CA . PHE B 1 86 ? 14.375 -7.285 0.201 1 96.75 86 PHE B CA 1
ATOM 3112 C C . PHE B 1 86 ? 13.891 -6.27 -0.831 1 96.75 86 PHE B C 1
ATOM 3114 O O . PHE B 1 86 ? 14.695 -5.496 -1.361 1 96.75 86 PHE B O 1
ATOM 3121 N N . VAL B 1 87 ? 12.594 -6.234 -1.038 1 97 87 VAL B N 1
ATOM 3122 C CA . VAL B 1 87 ? 12.031 -5.32 -2.027 1 97 87 VAL B CA 1
ATOM 3123 C C . VAL B 1 87 ? 12.32 -3.879 -1.618 1 97 87 VAL B C 1
ATOM 3125 O O . VAL B 1 87 ? 12.461 -3 -2.473 1 97 87 VAL B O 1
ATOM 3128 N N . TYR B 1 88 ? 12.484 -3.605 -0.323 1 96.62 88 TYR B N 1
ATOM 3129 C CA . TYR B 1 88 ? 12.766 -2.262 0.167 1 96.62 88 TYR B CA 1
ATOM 3130 C C . TYR B 1 88 ? 14.031 -1.702 -0.478 1 96.62 88 TYR B C 1
ATOM 3132 O O . TYR B 1 88 ? 14.141 -0.492 -0.685 1 96.62 88 TYR B O 1
ATOM 3140 N N . GLU B 1 89 ? 14.922 -2.562 -0.917 1 96 89 GLU B N 1
ATOM 3141 C CA . GLU B 1 89 ? 16.203 -2.158 -1.472 1 96 89 GLU B CA 1
ATOM 3142 C C . GLU B 1 89 ? 16.109 -1.936 -2.979 1 96 89 GLU B C 1
ATOM 3144 O O . GLU B 1 89 ? 17.047 -1.41 -3.592 1 96 89 GLU B O 1
ATOM 3149 N N . VAL B 1 90 ? 15 -2.318 -3.57 1 97.19 90 VAL B N 1
ATOM 3150 C CA . VAL B 1 90 ? 14.914 -2.258 -5.027 1 97.19 90 VAL B CA 1
ATOM 3151 C C . VAL B 1 90 ? 13.664 -1.492 -5.441 1 97.19 90 VAL B C 1
ATOM 3153 O O . VAL B 1 90 ? 13.32 -1.445 -6.625 1 97.19 90 VAL B O 1
ATOM 3156 N N . MET B 1 91 ? 13.062 -0.786 -4.551 1 97.12 91 MET B N 1
ATOM 3157 C CA . MET B 1 91 ? 11.805 -0.086 -4.816 1 97.12 91 MET B CA 1
ATOM 3158 C C . MET B 1 91 ? 12.008 1.016 -5.852 1 97.12 91 MET B C 1
ATOM 3160 O O . MET B 1 91 ? 11.117 1.283 -6.66 1 97.12 91 MET B O 1
ATOM 3164 N N . ASP B 1 92 ? 13.125 1.703 -5.797 1 96.5 92 ASP B N 1
ATOM 3165 C CA . ASP B 1 92 ? 13.375 2.76 -6.773 1 96.5 92 ASP B CA 1
ATOM 3166 C C . ASP B 1 92 ? 13.344 2.211 -8.195 1 96.5 92 ASP B C 1
ATOM 3168 O O . ASP B 1 92 ? 12.688 2.785 -9.07 1 96.5 92 ASP B O 1
ATOM 3172 N N . SER B 1 93 ? 14 1.07 -8.422 1 97.94 93 SER B N 1
ATOM 3173 C CA . SER B 1 93 ? 14.008 0.462 -9.75 1 97.94 93 SER B CA 1
ATOM 3174 C C . SER B 1 93 ? 12.609 0.008 -10.156 1 97.94 93 SER B C 1
ATOM 3176 O O . SER B 1 93 ? 12.18 0.245 -11.289 1 97.94 93 SER B O 1
ATOM 3178 N N . ILE B 1 94 ? 11.867 -0.558 -9.234 1 98.25 94 ILE B N 1
ATOM 3179 C CA . ILE B 1 94 ? 10.578 -1.171 -9.531 1 98.25 94 ILE B CA 1
ATOM 3180 C C . ILE B 1 94 ? 9.523 -0.085 -9.703 1 98.25 94 ILE B C 1
ATOM 3182 O O . ILE B 1 94 ? 8.922 0.039 -10.773 1 98.25 94 ILE B O 1
ATOM 3186 N N . SER B 1 95 ? 9.422 0.757 -8.68 1 97.62 95 SER B N 1
ATOM 3187 C CA . SER B 1 95 ? 8.32 1.709 -8.641 1 97.62 95 SER B CA 1
ATOM 3188 C C . SER B 1 95 ? 8.727 3.057 -9.227 1 97.62 95 SER B C 1
ATOM 3190 O O . SER B 1 95 ? 7.906 3.756 -9.82 1 97.62 95 SER B O 1
ATOM 3192 N N . GLY B 1 96 ? 9.938 3.416 -9.055 1 96.44 96 GLY B N 1
ATOM 3193 C CA . GLY B 1 96 ? 10.406 4.715 -9.508 1 96.44 96 GLY B CA 1
ATOM 3194 C C . GLY B 1 96 ? 10.805 4.723 -10.977 1 96.44 96 GLY B C 1
ATOM 3195 O O . GLY B 1 96 ? 10.82 5.777 -11.617 1 96.44 96 GLY B O 1
ATOM 3196 N N . GLN B 1 97 ? 11.164 3.523 -11.508 1 97.31 97 GLN B N 1
ATOM 3197 C CA . GLN B 1 97 ? 11.672 3.477 -12.875 1 97.31 97 GLN B CA 1
ATOM 3198 C C . GLN B 1 97 ? 10.812 2.578 -13.75 1 97.31 97 GLN B C 1
ATOM 3200 O O . GLN B 1 97 ? 10 3.066 -14.547 1 97.31 97 GLN B O 1
ATOM 3205 N N . LEU B 1 98 ? 10.766 1.292 -13.516 1 98.38 98 LEU B N 1
ATOM 3206 C CA . LEU B 1 98 ? 10.102 0.335 -14.391 1 98.38 98 LEU B CA 1
ATOM 3207 C C . LEU B 1 98 ? 8.617 0.669 -14.539 1 98.38 98 LEU B C 1
ATOM 3209 O O . LEU B 1 98 ? 8.086 0.683 -15.648 1 98.38 98 LEU B O 1
ATOM 3213 N N . ALA B 1 99 ? 8 0.967 -13.445 1 97.81 99 ALA B N 1
ATOM 3214 C CA . ALA B 1 99 ? 6.559 1.197 -13.422 1 97.81 99 ALA B CA 1
ATOM 3215 C C . ALA B 1 99 ? 6.184 2.416 -14.258 1 97.81 99 ALA B C 1
ATOM 3217 O O . ALA B 1 99 ? 5.039 2.553 -14.688 1 97.81 99 ALA B O 1
ATOM 3218 N N . ARG B 1 100 ? 7.098 3.266 -14.484 1 96.69 100 ARG B N 1
ATOM 3219 C CA . ARG B 1 100 ? 6.805 4.574 -15.055 1 96.69 100 ARG B CA 1
ATOM 3220 C C . ARG B 1 100 ? 7.328 4.684 -16.484 1 96.69 100 ARG B C 1
ATOM 3222 O O . ARG B 1 100 ? 7.051 5.66 -17.172 1 96.69 100 ARG B O 1
ATOM 3229 N N . MET B 1 101 ? 8.047 3.713 -16.969 1 96.38 101 MET B N 1
ATOM 3230 C CA . MET B 1 101 ? 8.836 3.811 -18.188 1 96.38 101 MET B CA 1
ATOM 3231 C C . MET B 1 101 ? 7.949 4.117 -19.391 1 96.38 101 MET B C 1
ATOM 3233 O O . MET B 1 101 ? 8.234 5.039 -20.156 1 96.38 101 MET B O 1
ATOM 3237 N N . ARG B 1 102 ? 6.863 3.383 -19.516 1 94.69 102 ARG B N 1
ATOM 3238 C CA . ARG B 1 102 ? 5.988 3.58 -20.672 1 94.69 102 ARG B CA 1
ATOM 3239 C C . ARG B 1 102 ? 5.332 4.957 -20.625 1 94.69 102 ARG B C 1
ATOM 3241 O O . ARG B 1 102 ? 5.281 5.656 -21.641 1 94.69 102 ARG B O 1
ATOM 3248 N N . TYR B 1 103 ? 4.859 5.34 -19.5 1 92.06 103 TYR B N 1
ATOM 3249 C CA . TYR B 1 103 ? 4.195 6.625 -19.328 1 92.06 103 TYR B CA 1
ATOM 3250 C C . TYR B 1 103 ? 5.18 7.777 -19.531 1 92.06 103 TYR B C 1
ATOM 3252 O O . TYR B 1 103 ? 4.902 8.711 -20.281 1 92.06 103 TYR B O 1
ATOM 3260 N N . ARG B 1 104 ? 6.316 7.645 -18.922 1 91.31 104 ARG B N 1
ATOM 3261 C CA . ARG B 1 104 ? 7.332 8.695 -18.922 1 91.31 104 ARG B CA 1
ATOM 3262 C C . ARG B 1 104 ? 7.836 8.953 -20.344 1 91.31 104 ARG B C 1
ATOM 3264 O O . ARG B 1 104 ? 8.172 10.086 -20.688 1 91.31 104 ARG B O 1
ATOM 3271 N N . SER B 1 105 ? 7.809 7.969 -21.188 1 93.75 105 SER B N 1
ATOM 3272 C CA . SER B 1 105 ? 8.398 8.078 -22.516 1 93.75 105 SER B CA 1
ATOM 3273 C C . SER B 1 105 ? 7.328 8.273 -23.578 1 93.75 105 SER B C 1
ATOM 3275 O O . SER B 1 105 ? 7.633 8.305 -24.781 1 93.75 105 SER B O 1
ATOM 3277 N N . GLY B 1 106 ? 6.039 8.289 -23.094 1 91.62 106 GLY B N 1
ATOM 3278 C CA . GLY B 1 106 ? 4.953 8.406 -24.047 1 91.62 106 GLY B CA 1
ATOM 3279 C C . GLY B 1 106 ? 4.816 7.195 -24.953 1 91.62 106 GLY B C 1
ATOM 3280 O O . GLY B 1 106 ? 4.512 7.324 -26.125 1 91.62 106 GLY B O 1
ATOM 3281 N N . GLY B 1 107 ? 5.258 6.07 -24.422 1 92.62 107 GLY B N 1
ATOM 3282 C CA . GLY B 1 107 ? 5.102 4.828 -25.156 1 92.62 107 GLY B CA 1
ATOM 3283 C C . GLY B 1 107 ? 6.328 4.457 -25.969 1 92.62 107 GLY B C 1
ATOM 3284 O O . GLY B 1 107 ? 6.371 3.393 -26.594 1 92.62 107 GLY B O 1
ATOM 3285 N N . ARG B 1 108 ? 7.359 5.293 -25.938 1 94.06 108 ARG B N 1
ATOM 3286 C CA . ARG B 1 108 ? 8.57 5.012 -26.703 1 94.06 108 ARG B CA 1
ATOM 3287 C C . ARG B 1 108 ? 9.289 3.781 -26.156 1 94.06 108 ARG B C 1
ATOM 3289 O O . ARG B 1 108 ? 9.797 2.963 -26.922 1 94.06 108 ARG B O 1
ATOM 3296 N N . TRP B 1 109 ? 9.352 3.711 -24.812 1 95.31 109 TRP B N 1
ATOM 3297 C CA . TRP B 1 109 ? 10 2.582 -24.156 1 95.31 109 TRP B CA 1
ATOM 3298 C C . TRP B 1 109 ? 9.008 1.8 -23.312 1 95.31 109 TRP B C 1
ATOM 3300 O O . TRP B 1 109 ? 8.016 2.357 -22.828 1 95.31 109 TRP B O 1
ATOM 3310 N N . THR B 1 110 ? 9.203 0.531 -23.266 1 95.81 110 THR B N 1
ATOM 3311 C CA . THR B 1 110 ? 8.477 -0.348 -22.359 1 95.81 110 THR B CA 1
ATOM 3312 C C . THR B 1 110 ? 9.422 -0.991 -21.344 1 95.81 110 THR B C 1
ATOM 3314 O O . THR B 1 110 ? 10.641 -0.796 -21.422 1 95.81 110 THR B O 1
ATOM 3317 N N . ALA B 1 111 ? 8.914 -1.63 -20.375 1 97.56 111 ALA B N 1
ATOM 3318 C CA . ALA B 1 111 ? 9.688 -2.338 -19.359 1 97.56 111 ALA B CA 1
ATOM 3319 C C . ALA B 1 111 ? 9.266 -3.803 -19.281 1 97.56 111 ALA B C 1
ATOM 3321 O O . ALA B 1 111 ? 8.602 -4.211 -18.328 1 97.56 111 ALA B O 1
ATOM 3322 N N . PRO B 1 112 ? 9.68 -4.582 -20.312 1 98.56 112 PRO B N 1
ATOM 3323 C CA . PRO B 1 112 ? 9.344 -6.008 -20.297 1 98.56 112 PRO B CA 1
ATOM 3324 C C . PRO B 1 112 ? 10.156 -6.801 -19.281 1 98.56 112 PRO B C 1
ATOM 3326 O O . PRO B 1 112 ? 10.945 -7.676 -19.656 1 98.56 112 PRO B O 1
ATOM 3329 N N . VAL B 1 113 ? 9.984 -6.512 -18.031 1 98.88 113 VAL B N 1
ATOM 3330 C CA . VAL B 1 113 ? 10.727 -7.086 -16.922 1 98.88 113 VAL B CA 1
ATOM 3331 C C . VAL B 1 113 ? 9.773 -7.883 -16.016 1 98.88 113 VAL B C 1
ATOM 3333 O O . VAL B 1 113 ? 8.703 -7.398 -15.656 1 98.88 113 VAL B O 1
ATOM 3336 N N . THR B 1 114 ? 10.07 -9.07 -15.742 1 98.94 114 THR B N 1
ATOM 3337 C CA . THR B 1 114 ? 9.359 -9.891 -14.766 1 98.94 114 THR B CA 1
ATOM 3338 C C . THR B 1 114 ? 10.219 -10.125 -13.531 1 98.94 114 THR B C 1
ATOM 3340 O O . THR B 1 114 ? 11.172 -10.914 -13.57 1 98.94 114 THR B O 1
ATOM 3343 N N . VAL B 1 115 ? 9.914 -9.422 -12.477 1 98.94 115 VAL B N 1
ATOM 3344 C CA . VAL B 1 115 ? 10.648 -9.578 -11.219 1 98.94 115 VAL B CA 1
ATOM 3345 C C . VAL B 1 115 ? 10.062 -10.742 -10.422 1 98.94 115 VAL B C 1
ATOM 3347 O O . VAL B 1 115 ? 8.906 -10.703 -10.008 1 98.94 115 VAL B O 1
ATOM 3350 N N . ARG B 1 116 ? 10.859 -11.75 -10.219 1 98.81 116 ARG B N 1
ATOM 3351 C CA . ARG B 1 116 ? 10.43 -12.906 -9.438 1 98.81 116 ARG B CA 1
ATOM 3352 C C . ARG B 1 116 ? 10.938 -12.812 -8 1 98.81 116 ARG B C 1
ATOM 3354 O O . ARG B 1 116 ? 12.07 -12.391 -7.766 1 98.81 116 ARG B O 1
ATOM 3361 N N . SER B 1 117 ? 10.094 -13.195 -7.086 1 98.69 117 SER B N 1
ATOM 3362 C CA . SER B 1 117 ? 10.562 -13.266 -5.707 1 98.69 117 SER B CA 1
ATOM 3363 C C . SER B 1 117 ? 9.703 -14.219 -4.879 1 98.69 117 SER B C 1
ATOM 3365 O O . SER B 1 117 ? 8.477 -14.234 -5.016 1 98.69 117 SER B O 1
ATOM 3367 N N . PRO B 1 118 ? 10.336 -15.055 -4.113 1 97.81 118 PRO B N 1
ATOM 3368 C CA . PRO B 1 118 ? 9.562 -15.82 -3.131 1 97.81 118 PRO B CA 1
ATOM 3369 C C . PRO B 1 118 ? 9.125 -14.977 -1.936 1 97.81 118 PRO B C 1
ATOM 3371 O O . PRO B 1 118 ? 9.805 -14.016 -1.573 1 97.81 118 PRO B O 1
ATOM 3374 N N . PHE B 1 119 ? 8.016 -15.336 -1.356 1 97.5 119 PHE B N 1
ATOM 3375 C CA . PHE B 1 119 ? 7.5 -14.664 -0.17 1 97.5 119 PHE B CA 1
ATOM 3376 C C . PHE B 1 119 ? 6.59 -15.594 0.623 1 97.5 119 PHE B C 1
ATOM 3378 O O . PHE B 1 119 ? 6.301 -16.719 0.185 1 97.5 119 PHE B O 1
ATOM 3385 N N . GLY B 1 120 ? 6.133 -15.086 1.771 1 95.88 120 GLY B N 1
ATOM 3386 C CA . GLY B 1 120 ? 5.117 -15.781 2.541 1 95.88 120 GLY B CA 1
ATOM 3387 C C . GLY B 1 120 ? 5.699 -16.641 3.646 1 95.88 120 GLY B C 1
ATOM 3388 O O . GLY B 1 120 ? 6.859 -17.062 3.578 1 95.88 120 GLY B O 1
ATOM 3389 N N . GLY B 1 121 ? 4.809 -16.875 4.645 1 94.12 121 GLY B N 1
ATOM 3390 C CA . GLY B 1 121 ? 5.23 -17.578 5.84 1 94.12 121 GLY B CA 1
ATOM 3391 C C . GLY B 1 121 ? 4.906 -19.062 5.805 1 94.12 121 GLY B C 1
ATOM 3392 O O . GLY B 1 121 ? 4.418 -19.578 4.793 1 94.12 121 GLY B O 1
ATOM 3393 N N . GLY B 1 122 ? 5.305 -19.734 6.914 1 91 122 GLY B N 1
ATOM 3394 C CA . GLY B 1 122 ? 5.047 -21.156 7.07 1 91 122 GLY B CA 1
ATOM 3395 C C . GLY B 1 122 ? 6.293 -22.016 6.91 1 91 122 GLY B C 1
ATOM 3396 O O . GLY B 1 122 ? 6.223 -23.234 6.98 1 91 122 GLY B O 1
ATOM 3397 N N . VAL B 1 123 ? 7.406 -21.266 6.742 1 89.88 123 VAL B N 1
ATOM 3398 C CA . VAL B 1 123 ? 8.641 -22 6.52 1 89.88 123 VAL B CA 1
ATOM 3399 C C . VAL B 1 123 ? 9.68 -21.609 7.562 1 89.88 123 VAL B C 1
ATOM 3401 O O . VAL B 1 123 ? 10.852 -22 7.465 1 89.88 123 VAL B O 1
ATOM 3404 N N . HIS B 1 124 ? 9.281 -20.812 8.539 1 89.31 124 HIS B N 1
ATOM 3405 C CA . HIS B 1 124 ? 10.086 -20.469 9.703 1 89.31 124 HIS B CA 1
ATOM 3406 C C . HIS B 1 124 ? 11.406 -19.828 9.289 1 89.31 124 HIS B C 1
ATOM 3408 O O . HIS B 1 124 ? 12.469 -20.234 9.75 1 89.31 124 HIS B O 1
ATOM 3414 N N . THR B 1 125 ? 11.281 -18.812 8.5 1 86.25 125 THR B N 1
ATOM 3415 C CA . THR B 1 125 ? 12.445 -18.078 8.031 1 86.25 125 THR B CA 1
ATOM 3416 C C . THR B 1 125 ? 12.758 -16.906 8.961 1 86.25 125 THR B C 1
ATOM 3418 O O . THR B 1 125 ? 11.922 -16.516 9.781 1 86.25 125 THR B O 1
ATOM 3421 N N . PRO B 1 126 ? 13.992 -16.422 8.883 1 86.06 126 PRO B N 1
ATOM 3422 C CA . PRO B 1 126 ? 14.336 -15.242 9.68 1 86.06 126 PRO B CA 1
ATOM 3423 C C . PRO B 1 126 ? 13.586 -13.984 9.242 1 86.06 126 PRO B C 1
ATOM 3425 O O . PRO B 1 126 ? 12.836 -14.023 8.266 1 86.06 126 PRO B O 1
ATOM 3428 N N . GLU B 1 127 ? 13.852 -12.938 9.969 1 87.19 127 GLU B N 1
ATOM 3429 C CA . GLU B 1 127 ? 13.211 -11.648 9.727 1 87.19 127 GLU B CA 1
ATOM 3430 C C . GLU B 1 127 ? 13.422 -11.195 8.281 1 87.19 127 GLU B C 1
ATOM 3432 O O . GLU B 1 127 ? 14.516 -11.328 7.734 1 87.19 127 GLU B O 1
ATOM 3437 N N . LEU B 1 128 ? 12.367 -10.656 7.625 1 91.31 128 LEU B N 1
ATOM 3438 C CA . LEU B 1 128 ? 12.344 -10.062 6.293 1 91.31 128 LEU B CA 1
ATOM 3439 C C . LEU B 1 128 ? 12.344 -11.141 5.215 1 91.31 128 LEU B C 1
ATOM 3441 O O . LEU B 1 128 ? 12.461 -10.836 4.023 1 91.31 128 LEU B O 1
ATOM 3445 N N . HIS B 1 129 ? 12.148 -12.375 5.617 1 92.75 129 HIS B N 1
ATOM 3446 C CA . HIS B 1 129 ? 12.234 -13.445 4.633 1 92.75 129 HIS B CA 1
ATOM 3447 C C . HIS B 1 129 ? 10.852 -14.008 4.309 1 92.75 129 HIS B C 1
ATOM 3449 O O . HIS B 1 129 ? 10.695 -14.773 3.352 1 92.75 129 HIS B O 1
ATOM 3455 N N . ALA B 1 130 ? 9.883 -13.586 5.066 1 93.38 130 ALA B N 1
ATOM 3456 C CA . ALA B 1 130 ? 8.578 -14.227 4.898 1 93.38 130 ALA B CA 1
ATOM 3457 C C . ALA B 1 130 ? 7.465 -13.188 4.797 1 93.38 130 ALA B C 1
ATOM 3459 O O . ALA B 1 130 ? 6.285 -13.531 4.719 1 93.38 130 ALA B O 1
ATOM 3460 N N . ASP B 1 131 ? 7.809 -11.984 4.75 1 94.44 131 ASP B N 1
ATOM 3461 C CA . ASP B 1 131 ? 6.832 -10.898 4.809 1 94.44 131 ASP B CA 1
ATOM 3462 C C . ASP B 1 131 ? 5.902 -10.93 3.596 1 94.44 131 ASP B C 1
ATOM 3464 O O . ASP B 1 131 ? 6.328 -11.281 2.492 1 94.44 131 ASP B O 1
ATOM 3468 N N . SER B 1 132 ? 4.691 -10.609 3.836 1 96.5 132 SER B N 1
ATOM 3469 C CA . SER B 1 132 ? 3.719 -10.359 2.779 1 96.5 132 SER B CA 1
ATOM 3470 C C . SER B 1 132 ? 3.656 -8.875 2.428 1 96.5 132 SER B C 1
ATOM 3472 O O . SER B 1 132 ? 2.967 -8.102 3.096 1 96.5 132 SER B O 1
ATOM 3474 N N . LEU B 1 133 ? 4.355 -8.508 1.362 1 97.81 133 LEU B N 1
ATOM 3475 C CA . LEU B 1 133 ? 4.508 -7.09 1.034 1 97.81 133 LEU B CA 1
ATOM 3476 C C . LEU B 1 133 ? 3.922 -6.785 -0.34 1 97.81 133 LEU B C 1
ATOM 3478 O O . LEU B 1 133 ? 4.281 -5.785 -0.964 1 97.81 133 LEU B O 1
ATOM 3482 N N . GLU B 1 134 ? 3.02 -7.668 -0.846 1 98.56 134 GLU B N 1
ATOM 3483 C CA . GLU B 1 134 ? 2.477 -7.508 -2.191 1 98.56 134 GLU B CA 1
ATOM 3484 C C . GLU B 1 134 ? 1.69 -6.207 -2.318 1 98.56 134 GLU B C 1
ATOM 3486 O O . GLU B 1 134 ? 1.625 -5.617 -3.4 1 98.56 134 GLU B O 1
ATOM 3491 N N . GLY B 1 135 ? 1.135 -5.723 -1.214 1 98.25 135 GLY B N 1
ATOM 3492 C CA . GLY B 1 135 ? 0.393 -4.473 -1.246 1 98.25 135 GLY B CA 1
ATOM 3493 C C . GLY B 1 135 ? 1.246 -3.281 -1.639 1 98.25 135 GLY B C 1
ATOM 3494 O O . GLY B 1 135 ? 0.747 -2.32 -2.229 1 98.25 135 GLY B O 1
ATOM 3495 N N . LEU B 1 136 ? 2.555 -3.311 -1.348 1 98.12 136 LEU B N 1
ATOM 3496 C CA . LEU B 1 136 ? 3.471 -2.221 -1.666 1 98.12 136 LEU B CA 1
ATOM 3497 C C . LEU B 1 136 ? 3.57 -2.016 -3.174 1 98.12 136 LEU B C 1
ATOM 3499 O O . LEU B 1 136 ? 3.549 -0.878 -3.652 1 98.12 136 LEU B O 1
ATOM 3503 N N . VAL B 1 137 ? 3.607 -3.115 -3.857 1 98.5 137 VAL B N 1
ATOM 3504 C CA . VAL B 1 137 ? 3.809 -3.008 -5.297 1 98.5 137 VAL B CA 1
ATOM 3505 C C . VAL B 1 137 ? 2.459 -2.969 -6.008 1 98.5 137 VAL B C 1
ATOM 3507 O O . VAL B 1 137 ? 2.332 -2.373 -7.082 1 98.5 137 VAL B O 1
ATOM 3510 N N . ALA B 1 138 ? 1.432 -3.48 -5.352 1 98.5 138 ALA B N 1
ATOM 3511 C CA . ALA B 1 138 ? 0.1 -3.486 -5.953 1 98.5 138 ALA B CA 1
ATOM 3512 C C . ALA B 1 138 ? -0.467 -2.074 -6.047 1 98.5 138 ALA B C 1
ATOM 3514 O O . ALA B 1 138 ? -1.286 -1.782 -6.922 1 98.5 138 ALA B O 1
ATOM 3515 N N . GLN B 1 139 ? -0.032 -1.184 -5.211 1 97.88 139 GLN B N 1
ATOM 3516 C CA . GLN B 1 139 ? -0.588 0.165 -5.211 1 97.88 139 GLN B CA 1
ATOM 3517 C C . GLN B 1 139 ? 0.173 1.073 -6.176 1 97.88 139 GLN B C 1
ATOM 3519 O O . GLN B 1 139 ? -0.104 2.271 -6.254 1 97.88 139 GLN B O 1
ATOM 3524 N N . GLN B 1 140 ? 1.146 0.579 -6.891 1 97.88 140 GLN B N 1
ATOM 3525 C CA . GLN B 1 140 ? 1.939 1.361 -7.836 1 97.88 140 GLN B CA 1
ATOM 3526 C C . GLN B 1 140 ? 1.383 1.245 -9.25 1 97.88 140 GLN B C 1
ATOM 3528 O O . GLN B 1 140 ? 1.522 0.203 -9.898 1 97.88 140 GLN B O 1
ATOM 3533 N N . PRO B 1 141 ? 0.803 2.359 -9.773 1 97.19 141 PRO B N 1
ATOM 3534 C CA . PRO B 1 141 ? 0.374 2.289 -11.172 1 97.19 141 PRO B CA 1
ATOM 3535 C C . PRO B 1 141 ? 1.504 1.886 -12.117 1 97.19 141 PRO B C 1
ATOM 3537 O O . PRO B 1 141 ? 2.643 2.33 -11.945 1 97.19 141 PRO B O 1
ATOM 3540 N N . GLY B 1 142 ? 1.168 1.075 -13.039 1 97.19 142 GLY B N 1
ATOM 3541 C CA . GLY B 1 142 ? 2.143 0.636 -14.023 1 97.19 142 GLY B CA 1
ATOM 3542 C C . GLY B 1 142 ? 2.684 -0.754 -13.75 1 97.19 142 GLY B C 1
ATOM 3543 O O . GLY B 1 142 ? 3.35 -1.346 -14.602 1 97.19 142 GLY B O 1
ATOM 3544 N N . LEU B 1 143 ? 2.365 -1.276 -12.586 1 98.62 143 LEU B N 1
ATOM 3545 C CA . LEU B 1 143 ? 2.826 -2.619 -12.25 1 98.62 143 LEU B CA 1
ATOM 3546 C C . LEU B 1 143 ? 1.67 -3.613 -12.273 1 98.62 143 LEU B C 1
ATOM 3548 O O . LEU B 1 143 ? 0.542 -3.268 -11.914 1 98.62 143 LEU B O 1
ATOM 3552 N N . LYS B 1 144 ? 1.96 -4.805 -12.719 1 98.75 144 LYS B N 1
ATOM 3553 C CA . LYS B 1 144 ? 1.109 -5.965 -12.477 1 98.75 144 LYS B CA 1
ATOM 3554 C C . LYS B 1 144 ? 1.706 -6.871 -11.406 1 98.75 144 LYS B C 1
ATOM 3556 O O . LYS B 1 144 ? 2.928 -6.984 -11.289 1 98.75 144 LYS B O 1
ATOM 3561 N N . VAL B 1 145 ? 0.871 -7.422 -10.586 1 98.94 145 VAL B N 1
ATOM 3562 C CA . VAL B 1 145 ? 1.335 -8.281 -9.508 1 98.94 145 VAL B CA 1
ATOM 3563 C C . VAL B 1 145 ? 0.618 -9.633 -9.57 1 98.94 145 VAL B C 1
ATOM 3565 O O . VAL B 1 145 ? -0.611 -9.688 -9.484 1 98.94 145 VAL B O 1
ATOM 3568 N N . VAL B 1 146 ? 1.376 -10.711 -9.68 1 98.94 146 VAL B N 1
ATOM 3569 C CA . VAL B 1 146 ? 0.861 -12.055 -9.914 1 98.94 146 VAL B CA 1
ATOM 3570 C C . VAL B 1 146 ? 1.314 -12.984 -8.797 1 98.94 146 VAL B C 1
ATOM 3572 O O . VAL B 1 146 ? 2.49 -12.992 -8.422 1 98.94 146 VAL B O 1
ATOM 3575 N N . ILE B 1 147 ? 0.361 -13.742 -8.195 1 98.94 147 ILE B N 1
ATOM 3576 C CA . ILE B 1 147 ? 0.654 -14.695 -7.133 1 98.94 147 ILE B CA 1
ATOM 3577 C C . ILE B 1 147 ? -0.06 -16.016 -7.414 1 98.94 147 ILE B C 1
ATOM 3579 O O . ILE B 1 147 ? -1.222 -16.188 -7.039 1 98.94 147 ILE B O 1
ATOM 3583 N N . PRO B 1 148 ? 0.589 -16.938 -8.008 1 98.81 148 PRO B N 1
ATOM 3584 C CA . PRO B 1 148 ? -0.047 -18.219 -8.328 1 98.81 148 PRO B CA 1
ATOM 3585 C C . PRO B 1 148 ? -0.279 -19.094 -7.094 1 98.81 148 PRO B C 1
ATOM 3587 O O . PRO B 1 148 ? 0.405 -18.922 -6.082 1 98.81 148 PRO B O 1
ATOM 3590 N N . SER B 1 149 ? -1.201 -20.016 -7.238 1 98.81 149 SER B N 1
ATOM 3591 C CA . SER B 1 149 ? -1.501 -20.891 -6.105 1 98.81 149 SER B CA 1
ATOM 3592 C C . SER B 1 149 ? -1.249 -22.359 -6.449 1 98.81 149 SER B C 1
ATOM 3594 O O . SER B 1 149 ? -1.262 -23.219 -5.566 1 98.81 149 SER B O 1
ATOM 3596 N N . THR B 1 150 ? -0.986 -22.719 -7.73 1 98.81 150 THR B N 1
ATOM 3597 C CA . THR B 1 150 ? -0.762 -24.109 -8.148 1 98.81 150 THR B CA 1
ATOM 3598 C C . THR B 1 150 ? 0.392 -24.188 -9.148 1 98.81 150 THR B C 1
ATOM 3600 O O . THR B 1 150 ? 0.76 -23.188 -9.766 1 98.81 150 THR B O 1
ATOM 3603 N N . PRO B 1 151 ? 0.93 -25.406 -9.305 1 98.69 151 PRO B N 1
ATOM 3604 C CA . PRO B 1 151 ? 1.962 -25.578 -10.328 1 98.69 151 PRO B CA 1
ATOM 3605 C C . PRO B 1 151 ? 1.475 -25.203 -11.727 1 98.69 151 PRO B C 1
ATOM 3607 O O . PRO B 1 151 ? 2.191 -24.531 -12.477 1 98.69 151 PRO 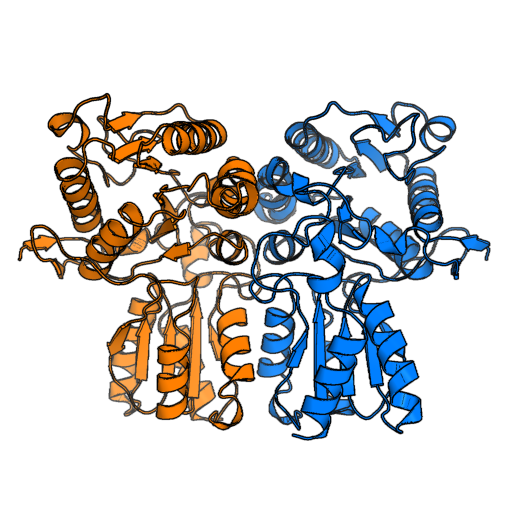B O 1
ATOM 3610 N N . TYR B 1 152 ? 0.276 -25.594 -12.047 1 98.62 152 TYR B N 1
ATOM 3611 C CA . TYR B 1 152 ? -0.303 -25.266 -13.344 1 98.62 152 TYR B CA 1
ATOM 3612 C C . TYR B 1 152 ? -0.391 -23.75 -13.539 1 98.62 152 TYR B C 1
ATOM 3614 O O . TYR B 1 152 ? 0.029 -23.234 -14.578 1 98.62 152 TYR B O 1
ATOM 3622 N N . ASP B 1 153 ? -0.926 -23.062 -12.562 1 98.69 153 ASP B N 1
ATOM 3623 C CA . ASP B 1 153 ? -1.037 -21.609 -12.633 1 98.69 153 ASP B CA 1
ATOM 3624 C C . ASP B 1 153 ? 0.341 -20.953 -12.711 1 98.69 153 ASP B C 1
ATOM 3626 O O . ASP B 1 153 ? 0.534 -20 -13.461 1 98.69 153 ASP B O 1
ATOM 3630 N N . ALA B 1 154 ? 1.247 -21.5 -11.93 1 98.75 154 ALA B N 1
ATOM 3631 C CA . ALA B 1 154 ? 2.576 -20.906 -11.828 1 98.75 154 ALA B CA 1
ATOM 3632 C C . ALA B 1 154 ? 3.262 -20.844 -13.188 1 98.75 154 ALA B C 1
ATOM 3634 O O . ALA B 1 154 ? 3.783 -19.812 -13.586 1 98.75 154 ALA B O 1
ATOM 3635 N N . LYS B 1 155 ? 3.262 -21.953 -13.859 1 98.75 155 LYS B N 1
ATOM 3636 C CA . LYS B 1 155 ? 3.943 -22 -15.148 1 98.75 155 LYS B CA 1
ATOM 3637 C C . LYS B 1 155 ? 3.246 -21.109 -16.172 1 98.75 155 LYS B C 1
ATOM 3639 O O . LYS B 1 155 ? 3.883 -20.25 -16.797 1 98.75 155 LYS B O 1
ATOM 3644 N N . GLY B 1 156 ? 1.931 -21.234 -16.328 1 98.81 156 GLY B N 1
ATOM 3645 C CA . GLY B 1 156 ? 1.198 -20.453 -17.312 1 98.81 156 GLY B CA 1
ATOM 3646 C C . GLY B 1 156 ? 1.263 -18.969 -17.078 1 98.81 156 GLY B C 1
ATOM 3647 O O . GLY B 1 156 ? 1.391 -18.172 -18.016 1 98.81 156 GLY B O 1
ATOM 3648 N N . LEU B 1 157 ? 1.153 -18.531 -15.844 1 98.94 157 LEU B N 1
ATOM 3649 C CA . LEU B 1 157 ? 1.186 -17.125 -15.484 1 98.94 157 LEU B CA 1
ATOM 3650 C C . LEU B 1 157 ? 2.588 -16.547 -15.656 1 98.94 157 LEU B C 1
ATOM 3652 O O . LEU B 1 157 ? 2.746 -15.391 -16.047 1 98.94 157 LEU B O 1
ATOM 3656 N N . LEU B 1 158 ? 3.617 -17.359 -15.344 1 98.88 158 LEU B N 1
ATOM 3657 C CA . LEU B 1 158 ? 4.98 -16.875 -15.5 1 98.88 158 LEU B CA 1
ATOM 3658 C C . LEU B 1 158 ? 5.316 -16.641 -16.969 1 98.88 158 LEU B C 1
ATOM 3660 O O . LEU B 1 158 ? 5.938 -15.641 -17.328 1 98.88 158 LEU B O 1
ATOM 3664 N N . ILE B 1 159 ? 4.898 -17.562 -17.812 1 98.88 159 ILE B N 1
ATOM 3665 C CA . ILE B 1 159 ? 5.113 -17.391 -19.25 1 98.88 159 ILE B CA 1
ATOM 3666 C C . ILE B 1 159 ? 4.41 -16.141 -19.734 1 98.88 159 ILE B C 1
ATOM 3668 O O . ILE B 1 159 ? 5 -15.32 -20.453 1 98.88 159 ILE B O 1
ATOM 3672 N N . SER B 1 160 ? 3.141 -15.938 -19.297 1 98.94 160 SER B N 1
ATOM 3673 C CA . SER B 1 160 ? 2.42 -14.719 -19.641 1 98.94 160 SER B CA 1
ATOM 3674 C C . SER B 1 160 ? 3.152 -13.484 -19.125 1 98.94 160 SER B C 1
ATOM 3676 O O . SER B 1 160 ? 3.225 -12.469 -19.828 1 98.94 160 SER B O 1
ATOM 3678 N N . ALA B 1 161 ? 3.678 -13.562 -17.938 1 98.94 161 ALA B N 1
ATOM 3679 C CA . ALA B 1 161 ? 4.391 -12.438 -17.344 1 98.94 161 ALA B CA 1
ATOM 3680 C C . ALA B 1 161 ? 5.625 -12.07 -18.172 1 98.94 161 ALA B C 1
ATOM 3682 O O . ALA B 1 161 ? 5.855 -10.898 -18.469 1 98.94 161 ALA B O 1
ATOM 3683 N N . ILE B 1 162 ? 6.391 -13.086 -18.531 1 98.88 162 ILE B N 1
ATOM 3684 C CA . ILE B 1 162 ? 7.629 -12.859 -19.266 1 98.88 162 ILE B CA 1
ATOM 3685 C C . ILE B 1 162 ? 7.312 -12.281 -20.641 1 98.88 162 ILE B C 1
ATOM 3687 O O . ILE B 1 162 ? 8.062 -11.453 -21.172 1 98.88 162 ILE B O 1
ATOM 3691 N N . ARG B 1 163 ? 6.199 -12.594 -21.203 1 98.62 163 ARG B N 1
ATOM 3692 C CA . ARG B 1 163 ? 5.828 -12.141 -22.547 1 98.62 163 ARG B CA 1
ATOM 3693 C C . ARG B 1 163 ? 5.195 -10.758 -22.5 1 98.62 163 ARG B C 1
ATOM 3695 O O . ARG B 1 163 ? 5.039 -10.109 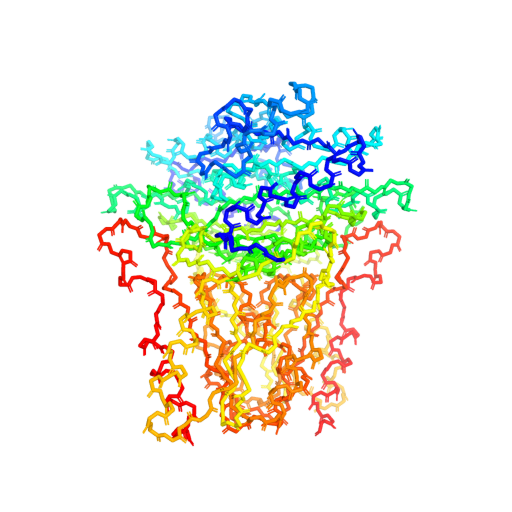-23.531 1 98.62 163 ARG B O 1
ATOM 3702 N N . ASP B 1 164 ? 4.789 -10.273 -21.344 1 98.56 164 ASP B N 1
ATOM 3703 C CA . ASP B 1 164 ? 4.168 -8.961 -21.188 1 98.56 164 ASP B CA 1
ATOM 3704 C C . ASP B 1 164 ? 5.188 -7.84 -21.375 1 98.56 164 ASP B C 1
ATOM 3706 O O . ASP B 1 164 ? 6.32 -7.938 -20.906 1 98.56 164 ASP B O 1
ATOM 3710 N N . ASN B 1 165 ? 4.824 -6.816 -22.016 1 97.81 165 ASN B N 1
ATOM 3711 C CA . ASN B 1 165 ? 5.742 -5.719 -22.297 1 97.81 165 ASN B CA 1
ATOM 3712 C C . ASN B 1 165 ? 5.734 -4.68 -21.188 1 97.81 165 ASN B C 1
ATOM 3714 O O . ASN B 1 165 ? 6.426 -3.66 -21.266 1 97.81 165 ASN B O 1
ATOM 3718 N N . ASP B 1 166 ? 4.965 -4.848 -20.156 1 97.38 166 ASP B N 1
ATOM 3719 C CA . ASP B 1 166 ? 4.969 -4.047 -18.938 1 97.38 166 ASP B CA 1
ATOM 3720 C C . ASP B 1 166 ? 5.543 -4.836 -17.766 1 97.38 166 ASP B C 1
ATOM 3722 O O . ASP B 1 166 ? 5.598 -6.066 -17.812 1 97.38 166 ASP B O 1
ATOM 3726 N N . PRO B 1 167 ? 6.043 -4.129 -16.766 1 98.75 167 PRO B N 1
ATOM 3727 C CA . PRO B 1 167 ? 6.664 -4.855 -15.656 1 98.75 167 PRO B CA 1
ATOM 3728 C C . PRO B 1 167 ? 5.66 -5.68 -14.859 1 98.75 167 PRO B C 1
ATOM 3730 O O . PRO B 1 167 ? 4.559 -5.207 -14.57 1 98.75 167 PRO B O 1
ATOM 3733 N N . VAL B 1 168 ? 6.031 -6.871 -14.539 1 98.94 168 VAL B N 1
ATOM 3734 C CA . VAL B 1 168 ? 5.23 -7.797 -13.75 1 98.94 168 VAL B CA 1
ATOM 3735 C C . VAL B 1 168 ? 6.02 -8.25 -12.523 1 98.94 168 VAL B C 1
ATOM 3737 O O . VAL B 1 168 ? 7.176 -8.664 -12.641 1 98.94 168 VAL B O 1
ATOM 3740 N N . ILE B 1 169 ? 5.453 -8.008 -11.367 1 98.94 169 ILE B N 1
ATOM 3741 C CA . ILE B 1 169 ? 5.98 -8.602 -10.148 1 98.94 169 ILE B CA 1
ATOM 3742 C C . ILE B 1 169 ? 5.355 -9.977 -9.93 1 98.94 169 ILE B C 1
ATOM 3744 O O . ILE B 1 169 ? 4.145 -10.094 -9.742 1 98.94 169 ILE B O 1
ATOM 3748 N N . TYR B 1 170 ? 6.184 -10.992 -10 1 98.94 170 TYR B N 1
ATOM 3749 C CA . TYR B 1 170 ? 5.762 -12.383 -9.898 1 98.94 170 TYR B CA 1
ATOM 3750 C C . TYR B 1 170 ? 6.184 -12.984 -8.562 1 98.94 170 TYR B C 1
ATOM 3752 O O . TYR B 1 170 ? 7.355 -13.32 -8.375 1 98.94 170 TYR B O 1
ATOM 3760 N N . LEU B 1 171 ? 5.207 -13.164 -7.664 1 98.94 171 LEU B N 1
ATOM 3761 C CA . LEU B 1 171 ? 5.496 -13.578 -6.297 1 98.94 171 LEU B CA 1
ATOM 3762 C C . LEU B 1 171 ? 5.168 -15.055 -6.098 1 98.94 171 LEU B C 1
ATOM 3764 O O . LEU B 1 171 ? 4.066 -15.5 -6.434 1 98.94 171 LEU B O 1
ATOM 3768 N N . GLU B 1 172 ? 6.129 -15.75 -5.574 1 98.75 172 GLU B N 1
ATOM 3769 C CA . GLU B 1 172 ? 6.059 -17.203 -5.395 1 98.75 172 GLU B CA 1
ATOM 3770 C C . GLU B 1 172 ? 5.988 -17.562 -3.914 1 98.75 172 GLU B C 1
ATOM 3772 O O . GLU B 1 172 ? 6.961 -17.391 -3.178 1 98.75 172 GLU B O 1
ATOM 3777 N N . HIS B 1 173 ? 4.879 -18.094 -3.48 1 98.44 173 HIS B N 1
ATOM 3778 C CA . HIS B 1 173 ? 4.738 -18.406 -2.062 1 98.44 173 HIS B CA 1
ATOM 3779 C C . HIS B 1 173 ? 5.633 -19.578 -1.667 1 98.44 173 HIS B C 1
ATOM 3781 O O . HIS B 1 173 ? 5.52 -20.672 -2.23 1 98.44 173 HIS B O 1
ATOM 3787 N N . MET B 1 174 ? 6.387 -19.422 -0.664 1 97.38 174 MET B N 1
ATOM 3788 C CA . MET B 1 174 ? 7.434 -20.391 -0.318 1 97.38 174 MET B CA 1
ATOM 3789 C C . MET B 1 174 ? 6.832 -21.703 0.144 1 97.38 174 MET B C 1
ATOM 3791 O O . MET B 1 174 ? 7.348 -22.781 -0.184 1 97.38 174 MET B O 1
ATOM 3795 N N . LYS B 1 175 ? 5.738 -21.625 0.777 1 96.25 175 LYS B N 1
ATOM 3796 C CA . LYS B 1 175 ? 5.105 -22.828 1.299 1 96.25 175 LYS B CA 1
ATOM 3797 C C . LYS B 1 175 ? 4.59 -23.719 0.167 1 96.25 175 LYS B C 1
ATOM 3799 O O . LYS B 1 175 ? 4.41 -24.922 0.347 1 96.25 175 LYS B O 1
ATOM 3804 N N . LEU B 1 176 ? 4.371 -23.156 -0.987 1 97.94 176 LEU B N 1
ATOM 3805 C CA . LEU B 1 176 ? 3.727 -23.891 -2.074 1 97.94 176 LEU B CA 1
ATOM 3806 C C . LEU B 1 176 ? 4.766 -24.484 -3.021 1 97.94 176 LEU B C 1
ATOM 3808 O O . LEU B 1 176 ? 4.422 -25.266 -3.91 1 97.94 176 LEU B O 1
ATOM 3812 N N . TYR B 1 177 ? 6.023 -24.188 -2.854 1 97.56 177 TYR B N 1
ATOM 3813 C CA . TYR B 1 177 ? 7.062 -24.609 -3.791 1 97.56 177 TYR B CA 1
ATOM 3814 C C . TYR B 1 177 ? 7.039 -26.109 -3.998 1 97.56 177 TYR B C 1
ATOM 3816 O O . TYR B 1 177 ? 7.176 -26.594 -5.125 1 97.56 177 TYR B O 1
ATOM 3824 N N . ARG B 1 178 ? 6.809 -26.844 -2.842 1 97.38 178 ARG B N 1
ATOM 3825 C CA . ARG B 1 178 ? 6.961 -28.297 -2.924 1 97.38 178 ARG B CA 1
ATOM 3826 C C . ARG B 1 178 ? 5.832 -29.016 -2.188 1 97.38 178 ARG B C 1
ATOM 3828 O O . ARG B 1 178 ? 5.953 -30.188 -1.847 1 97.38 178 ARG B O 1
ATOM 3835 N N . SER B 1 179 ? 4.828 -28.297 -1.943 1 96.12 179 SER B N 1
ATOM 3836 C CA . SER B 1 179 ? 3.771 -28.828 -1.085 1 96.12 179 SER B CA 1
ATOM 3837 C C . SER B 1 179 ? 2.986 -29.922 -1.785 1 96.12 179 SER B C 1
ATOM 3839 O O . SER B 1 179 ? 2.391 -30.781 -1.129 1 96.12 179 SER B O 1
ATOM 3841 N N . PHE B 1 180 ? 2.908 -29.891 -3.072 1 96.75 180 PHE B N 1
ATOM 3842 C CA . PHE B 1 180 ? 2.186 -30.906 -3.82 1 96.75 180 PHE B CA 1
ATOM 3843 C C . PHE B 1 180 ? 2.586 -30.891 -5.289 1 96.75 180 PHE B C 1
ATOM 3845 O O . PHE B 1 180 ? 3.311 -29.984 -5.73 1 96.75 180 PHE B O 1
ATOM 3852 N N . ARG B 1 181 ? 2.213 -31.875 -5.996 1 98 181 ARG B N 1
ATOM 3853 C CA . ARG B 1 181 ? 2.42 -31.984 -7.438 1 98 181 ARG B CA 1
ATOM 3854 C C . ARG B 1 181 ? 1.1 -31.875 -8.188 1 98 181 ARG B C 1
ATOM 3856 O O . ARG B 1 181 ? 0.039 -32.188 -7.641 1 98 181 ARG B O 1
ATOM 3863 N N . GLN B 1 182 ? 1.157 -31.328 -9.352 1 97.62 182 GLN B N 1
ATOM 3864 C CA . GLN B 1 182 ? 0.024 -31.25 -10.266 1 97.62 182 GLN B CA 1
ATOM 3865 C C . GLN B 1 182 ? 0.451 -31.562 -11.695 1 97.62 182 GLN B C 1
ATOM 3867 O O . GLN B 1 182 ? 1.626 -31.422 -12.039 1 97.62 182 GLN B O 1
ATOM 3872 N N . GLU B 1 183 ? -0.535 -32.094 -12.383 1 97.44 183 GLU B N 1
ATOM 3873 C CA . GLU B 1 183 ? -0.286 -32.25 -13.812 1 97.44 183 GLU B CA 1
ATOM 3874 C C . GLU B 1 183 ? -0.122 -30.906 -14.5 1 97.44 183 GLU B C 1
ATOM 3876 O O . GLU B 1 183 ? -1 -30.047 -14.406 1 97.44 183 GLU B O 1
ATOM 3881 N N . VAL B 1 184 ? 0.998 -30.703 -15.164 1 98 184 VAL B N 1
ATOM 3882 C CA . VAL B 1 184 ? 1.319 -29.453 -15.875 1 98 184 VAL B CA 1
ATOM 3883 C C . VAL B 1 184 ? 1.73 -29.781 -17.312 1 98 184 VAL B C 1
ATOM 3885 O O . VAL B 1 184 ? 2.59 -30.625 -17.547 1 98 184 VAL B O 1
ATOM 3888 N N . PRO B 1 185 ? 1.004 -29.203 -18.234 1 96.12 185 PRO B N 1
ATOM 3889 C CA . PRO B 1 185 ? 1.406 -29.422 -19.625 1 96.12 185 PRO B CA 1
ATOM 3890 C C . PRO B 1 185 ? 2.879 -29.094 -19.875 1 96.12 185 PRO B C 1
ATOM 3892 O O . PRO B 1 185 ? 3.398 -28.125 -19.328 1 96.12 185 PRO B O 1
ATOM 3895 N N . GLU B 1 186 ? 3.42 -30.047 -20.672 1 88.5 186 GLU B N 1
ATOM 3896 C CA . GLU B 1 186 ? 4.773 -29.734 -21.125 1 88.5 186 GLU B CA 1
ATOM 3897 C C . GLU B 1 186 ? 4.75 -28.719 -22.25 1 88.5 186 GLU B C 1
ATOM 3899 O O . GLU B 1 186 ? 3.756 -28.594 -22.969 1 88.5 186 GLU B O 1
ATOM 3904 N N . GLY B 1 187 ? 5.73 -28.047 -22.422 1 88.5 187 GLY B N 1
ATOM 3905 C CA . GLY B 1 187 ? 5.781 -27.047 -23.484 1 88.5 187 GLY B CA 1
ATOM 3906 C C . GLY B 1 187 ? 5.09 -25.75 -23.125 1 88.5 187 GLY B C 1
ATOM 3907 O O . GLY B 1 187 ? 5.016 -25.391 -21.938 1 88.5 187 GLY B O 1
ATOM 3908 N N . ASP B 1 188 ? 4.566 -25.094 -24.078 1 92.44 188 ASP B N 1
ATOM 3909 C CA . ASP B 1 188 ? 4.117 -23.703 -24.016 1 92.44 188 ASP B CA 1
ATOM 3910 C C . ASP B 1 188 ? 2.611 -23.625 -23.766 1 92.44 188 ASP B C 1
ATOM 3912 O O . ASP B 1 188 ? 1.834 -24.297 -24.453 1 92.44 188 ASP B O 1
ATOM 3916 N N . TYR B 1 189 ? 2.145 -22.984 -22.719 1 97.56 189 TYR B N 1
ATOM 3917 C CA . TYR B 1 189 ? 0.786 -22.484 -22.531 1 97.56 189 TYR B CA 1
ATOM 3918 C C . TYR B 1 189 ? 0.775 -21.219 -21.688 1 97.56 189 TYR B C 1
ATOM 3920 O O . TYR B 1 189 ? 1.734 -20.938 -20.953 1 97.56 189 TYR B O 1
ATOM 3928 N N . THR B 1 190 ? -0.273 -20.5 -21.859 1 98.5 190 THR B N 1
ATOM 3929 C CA . THR B 1 190 ? -0.362 -19.25 -21.109 1 98.5 190 THR B CA 1
ATOM 3930 C C . THR B 1 190 ? -1.676 -19.172 -20.344 1 98.5 190 THR B C 1
ATOM 3932 O O . THR B 1 190 ? -2.641 -19.859 -20.672 1 98.5 190 THR B O 1
ATOM 3935 N N . ILE B 1 191 ? -1.643 -18.516 -19.266 1 98.69 191 ILE B N 1
ATOM 3936 C CA . ILE B 1 191 ? -2.814 -18.062 -18.516 1 98.69 191 ILE B CA 1
ATOM 3937 C C . ILE B 1 191 ? -2.867 -16.547 -18.5 1 98.69 191 ILE B C 1
ATOM 3939 O O . ILE B 1 191 ? -1.855 -15.883 -18.266 1 98.69 191 ILE B O 1
ATOM 3943 N N . ASP B 1 192 ? -4.023 -15.984 -18.812 1 98.62 192 ASP B N 1
ATOM 3944 C CA . ASP B 1 192 ? -4.156 -14.539 -18.906 1 98.62 192 ASP B CA 1
ATOM 3945 C C . ASP B 1 192 ? -3.904 -13.875 -17.547 1 98.62 192 ASP B C 1
ATOM 3947 O O . ASP B 1 192 ? -4.445 -14.312 -16.531 1 98.62 192 ASP B O 1
ATOM 3951 N N . LEU B 1 193 ? -3.074 -12.836 -17.594 1 98.75 193 LEU B N 1
ATOM 3952 C CA . LEU B 1 193 ? -2.924 -12.016 -16.391 1 98.75 193 LEU B CA 1
ATOM 3953 C C . LEU B 1 193 ? -4.199 -11.234 -16.109 1 98.75 193 LEU B C 1
ATOM 3955 O O . LEU B 1 193 ? -4.91 -10.836 -17.031 1 98.75 193 LEU B O 1
ATOM 3959 N N . GLY B 1 194 ? -4.52 -11.047 -14.875 1 98.69 194 GLY B N 1
ATOM 3960 C CA . GLY B 1 194 ? -5.691 -10.273 -14.5 1 98.69 194 GLY B CA 1
ATOM 3961 C C . GLY B 1 194 ? -6.977 -11.078 -14.555 1 98.69 194 GLY B C 1
ATOM 3962 O O . GLY B 1 194 ? -8.07 -10.508 -14.547 1 98.69 194 GLY B O 1
ATOM 3963 N N . LYS B 1 195 ? -6.797 -12.359 -14.641 1 98.81 195 LYS B N 1
ATOM 3964 C CA . LYS B 1 195 ? -7.961 -13.234 -14.641 1 98.81 195 LYS B CA 1
ATOM 3965 C C . LYS B 1 195 ? -7.922 -14.203 -13.461 1 98.81 195 LYS B C 1
ATOM 3967 O O . LYS B 1 195 ? -6.938 -14.914 -13.266 1 98.81 195 LYS B O 1
ATOM 3972 N N . ALA B 1 196 ? -8.969 -14.188 -12.68 1 98.88 196 ALA B N 1
ATOM 3973 C CA . ALA B 1 196 ? -9.102 -15.078 -11.531 1 98.88 196 ALA B CA 1
ATOM 3974 C C . ALA B 1 196 ? -9.602 -16.453 -11.969 1 98.88 196 ALA B C 1
ATOM 3976 O O . ALA B 1 196 ? -9.922 -16.672 -13.141 1 98.88 196 ALA B O 1
ATOM 3977 N N . ASP B 1 197 ? -9.516 -17.422 -11.055 1 98.81 197 ASP B N 1
ATOM 3978 C CA . ASP B 1 197 ? -9.945 -18.797 -11.297 1 98.81 197 ASP B CA 1
ATOM 3979 C C . ASP B 1 197 ? -10.852 -19.281 -10.172 1 98.81 197 ASP B C 1
ATOM 3981 O O . ASP B 1 197 ? -10.531 -19.125 -8.992 1 98.81 197 ASP B O 1
ATOM 3985 N N . ILE B 1 198 ? -12.016 -19.797 -10.539 1 98.88 198 ILE B N 1
ATOM 3986 C CA . ILE B 1 198 ? -12.852 -20.469 -9.547 1 98.88 198 ILE B CA 1
ATOM 3987 C C . ILE B 1 198 ? -12.305 -21.859 -9.273 1 98.88 198 ILE B C 1
ATOM 3989 O O . ILE B 1 198 ? -12.516 -22.781 -10.07 1 98.88 198 ILE B O 1
ATOM 3993 N N . LYS B 1 199 ? -11.633 -22.062 -8.156 1 98.81 199 LYS B N 1
ATOM 3994 C CA . LYS B 1 199 ? -10.969 -23.328 -7.844 1 98.81 199 LYS B CA 1
ATOM 3995 C C . LYS B 1 199 ? -11.969 -24.359 -7.332 1 98.81 199 LYS B C 1
ATOM 3997 O O . LYS B 1 199 ? -11.711 -25.562 -7.379 1 98.81 199 LYS B O 1
ATOM 4002 N N . ARG B 1 200 ? -13.062 -23.875 -6.797 1 98.75 200 ARG B N 1
ATOM 4003 C CA . ARG B 1 200 ? -14.156 -24.688 -6.285 1 98.75 200 ARG B CA 1
ATOM 4004 C C . ARG B 1 200 ? -15.492 -23.953 -6.422 1 98.75 200 ARG B C 1
ATOM 4006 O O . ARG B 1 200 ? -15.641 -22.828 -5.918 1 98.75 200 ARG B O 1
ATOM 4013 N N . GLU B 1 201 ? -16.406 -24.547 -7.094 1 98.75 201 GLU B N 1
ATOM 4014 C CA . GLU B 1 201 ? -17.734 -23.953 -7.207 1 98.75 201 GLU B CA 1
ATOM 4015 C C . GLU B 1 201 ? -18.5 -24.078 -5.895 1 98.75 201 GLU B C 1
ATOM 4017 O O . GLU B 1 201 ? -18.344 -25.062 -5.168 1 98.75 201 GLU B O 1
ATOM 4022 N N . GLY B 1 202 ? -19.234 -23.109 -5.566 1 98.75 202 GLY B N 1
ATOM 4023 C CA . GLY B 1 202 ? -20.094 -23.109 -4.387 1 98.75 202 GLY B CA 1
ATOM 4024 C C . GLY B 1 202 ? -21.234 -22.109 -4.473 1 98.75 202 GLY B C 1
ATOM 4025 O O . GLY B 1 202 ? -21.312 -21.328 -5.414 1 98.75 202 GLY B O 1
ATOM 4026 N N . THR B 1 203 ? -22.156 -22.188 -3.432 1 98.62 203 THR B N 1
ATOM 4027 C CA . THR B 1 203 ? -23.391 -21.406 -3.557 1 98.62 203 THR B CA 1
ATOM 4028 C C . THR B 1 203 ? -23.609 -20.562 -2.312 1 98.62 203 THR B C 1
ATOM 4030 O O . THR B 1 203 ? -24.438 -19.641 -2.322 1 98.62 203 THR B O 1
ATOM 4033 N N . ASP B 1 204 ? -22.984 -20.844 -1.246 1 98.88 204 ASP B N 1
ATOM 4034 C CA . ASP B 1 204 ? -23.391 -20.219 0.014 1 98.88 204 ASP B CA 1
ATOM 4035 C C . ASP B 1 204 ? -22.5 -19.031 0.35 1 98.88 204 ASP B C 1
ATOM 4037 O O . ASP B 1 204 ? -22.969 -18 0.833 1 98.88 204 ASP B O 1
ATOM 4041 N N . VAL B 1 205 ? -21.188 -19.172 0.191 1 98.94 205 VAL B N 1
ATOM 4042 C CA . VAL B 1 205 ? -20.219 -18.141 0.562 1 98.94 205 VAL B CA 1
ATOM 4043 C C . VAL B 1 205 ? -19.094 -18.109 -0.459 1 98.94 205 VAL B C 1
ATOM 4045 O O . VAL B 1 205 ? -18.578 -19.156 -0.855 1 98.94 205 VAL B O 1
ATOM 4048 N N . SER B 1 206 ? -18.719 -16.969 -0.96 1 98.94 206 SER B N 1
ATOM 4049 C CA . SER B 1 206 ? -17.516 -16.766 -1.757 1 98.94 206 SER B CA 1
ATOM 4050 C C . SER B 1 206 ? -16.297 -16.5 -0.869 1 98.94 206 SER B C 1
ATOM 4052 O O . SER B 1 206 ? -16.297 -15.555 -0.072 1 98.94 206 SER B O 1
ATOM 4054 N N . VAL B 1 207 ? -15.312 -17.344 -0.937 1 99 207 VAL B N 1
ATOM 4055 C CA . VAL B 1 207 ? -14.016 -17.094 -0.304 1 99 207 VAL B CA 1
ATOM 4056 C C . VAL B 1 207 ? -13.008 -16.656 -1.357 1 99 207 VAL B C 1
ATOM 4058 O O . VAL B 1 207 ? -12.641 -17.422 -2.24 1 99 207 VAL B O 1
ATOM 4061 N N . ILE B 1 208 ? -12.594 -15.422 -1.296 1 99 208 ILE B N 1
ATOM 4062 C CA . ILE B 1 208 ? -11.656 -14.836 -2.25 1 99 208 ILE B CA 1
ATOM 4063 C C . ILE B 1 208 ? -10.258 -14.82 -1.652 1 99 208 ILE B C 1
ATOM 4065 O O . ILE B 1 208 ? -10.031 -14.234 -0.586 1 99 208 ILE B O 1
ATOM 4069 N N . ALA B 1 209 ? -9.32 -15.453 -2.281 1 98.94 209 ALA B N 1
ATOM 4070 C CA . ALA B 1 209 ? -7.969 -15.617 -1.741 1 98.94 209 ALA B CA 1
ATOM 4071 C C . ALA B 1 209 ? -6.926 -15.609 -2.855 1 98.94 209 ALA B C 1
ATOM 4073 O O . ALA B 1 209 ? -7.258 -15.383 -4.023 1 98.94 209 ALA B O 1
ATOM 4074 N N . TYR B 1 210 ? -5.68 -15.727 -2.545 1 98.81 210 TYR B N 1
ATOM 4075 C CA . TYR B 1 210 ? -4.547 -15.859 -3.453 1 98.81 210 TYR B CA 1
ATOM 4076 C C . TYR B 1 210 ? -3.385 -16.562 -2.768 1 98.81 210 TYR B C 1
ATOM 4078 O O . TYR B 1 210 ? -3.334 -16.641 -1.538 1 98.81 210 TYR B O 1
ATOM 4086 N N . GLY B 1 211 ? -2.516 -17.094 -3.566 1 98.38 211 GLY B N 1
ATOM 4087 C CA . GLY B 1 211 ? -1.341 -17.75 -3.027 1 98.38 211 GLY B CA 1
ATOM 4088 C C . GLY B 1 211 ? -1.682 -18.922 -2.117 1 98.38 211 GLY B C 1
ATOM 4089 O O . GLY B 1 211 ? -2.545 -19.734 -2.445 1 98.38 211 GLY B O 1
ATOM 4090 N N . ALA B 1 212 ? -1.03 -19.047 -1.009 1 98.38 212 ALA B N 1
ATOM 4091 C CA . ALA B 1 212 ? -1.195 -20.172 -0.089 1 98.38 212 ALA B CA 1
ATOM 4092 C C . ALA B 1 212 ? -2.58 -20.156 0.551 1 98.38 212 ALA B C 1
ATOM 4094 O O . ALA B 1 212 ? -3.109 -21.203 0.923 1 98.38 212 ALA B O 1
ATOM 4095 N N . MET B 1 213 ? -3.201 -19.016 0.634 1 98.75 213 MET B N 1
ATOM 4096 C CA . MET B 1 213 ? -4.496 -18.891 1.297 1 98.75 213 MET B CA 1
ATOM 4097 C C . MET B 1 213 ? -5.598 -19.547 0.475 1 98.75 213 MET B C 1
ATOM 4099 O O . MET B 1 213 ? -6.68 -19.828 0.994 1 98.75 213 MET B O 1
ATOM 4103 N N . VAL B 1 214 ? -5.32 -19.75 -0.858 1 98.88 214 VAL B N 1
ATOM 4104 C CA . VAL B 1 214 ? -6.27 -20.516 -1.668 1 98.88 214 VAL B CA 1
ATOM 4105 C C . VAL B 1 214 ? -6.418 -21.922 -1.104 1 98.88 214 VAL B C 1
ATOM 4107 O O . VAL B 1 214 ? -7.531 -22.438 -0.992 1 98.88 214 VAL B O 1
ATOM 4110 N N . HIS B 1 215 ? -5.32 -22.531 -0.724 1 98.75 215 HIS B N 1
ATOM 4111 C CA . HIS B 1 215 ? -5.352 -23.891 -0.204 1 98.75 215 HIS B CA 1
ATOM 4112 C C . HIS B 1 215 ? -5.973 -23.938 1.188 1 98.75 215 HIS B C 1
ATOM 4114 O O . HIS B 1 215 ? -6.66 -24.906 1.532 1 98.75 215 HIS B O 1
ATOM 4120 N N . ALA B 1 216 ? -5.719 -22.891 2.023 1 98.69 216 ALA B N 1
ATOM 4121 C CA . ALA B 1 216 ? -6.434 -22.781 3.293 1 98.69 216 ALA B CA 1
ATOM 4122 C C . ALA B 1 216 ? -7.941 -22.703 3.072 1 98.69 216 ALA B C 1
ATOM 4124 O O . ALA B 1 216 ? -8.719 -23.312 3.816 1 98.69 216 ALA B O 1
ATOM 4125 N N . ALA B 1 217 ? -8.336 -21.984 2.059 1 98.94 217 ALA B N 1
ATOM 4126 C CA . ALA B 1 217 ? -9.75 -21.844 1.721 1 98.94 217 ALA B CA 1
ATOM 4127 C C . ALA B 1 217 ? -10.352 -23.172 1.257 1 98.94 217 ALA B C 1
ATOM 4129 O O . ALA B 1 217 ? -11.469 -23.516 1.634 1 98.94 217 ALA B O 1
ATOM 4130 N N . LEU B 1 218 ? -9.594 -23.891 0.409 1 98.88 218 LEU B N 1
ATOM 4131 C CA . LEU B 1 218 ? -10.062 -25.188 -0.077 1 98.88 218 LEU B CA 1
ATOM 4132 C C . LEU B 1 218 ? -10.219 -26.172 1.074 1 98.88 218 LEU B C 1
ATOM 4134 O O . LEU B 1 218 ? -11.188 -26.938 1.112 1 98.88 218 LEU B O 1
ATOM 4138 N N . LYS B 1 219 ? -9.281 -26.141 2.014 1 98.81 219 LYS B N 1
ATOM 4139 C CA . LYS B 1 219 ? -9.383 -27 3.195 1 98.81 219 LYS B CA 1
ATOM 4140 C C . LYS B 1 219 ? -10.617 -26.641 4.02 1 98.81 219 LYS B C 1
ATOM 4142 O O . LYS B 1 219 ? -11.336 -27.531 4.48 1 98.81 219 LYS B O 1
ATOM 4147 N N . ALA B 1 220 ? -10.828 -25.359 4.223 1 98.88 220 ALA B N 1
ATOM 4148 C CA . ALA B 1 220 ? -12.031 -24.906 4.926 1 98.88 220 ALA B CA 1
ATOM 4149 C C . ALA B 1 220 ? -13.289 -25.375 4.207 1 98.88 220 ALA B C 1
ATOM 4151 O O . ALA B 1 220 ? -14.258 -25.781 4.852 1 98.88 220 ALA B O 1
ATOM 4152 N N . ALA B 1 221 ? -13.258 -25.312 2.883 1 98.88 221 ALA B N 1
ATOM 4153 C CA . ALA B 1 221 ? -14.398 -25.75 2.078 1 98.88 221 ALA B CA 1
ATOM 4154 C C . ALA B 1 221 ? -14.703 -27.219 2.307 1 98.88 221 ALA B C 1
ATOM 4156 O O . ALA B 1 221 ? -15.867 -27.609 2.441 1 98.88 221 ALA B O 1
ATOM 4157 N N . GLU B 1 222 ? -13.672 -28.031 2.336 1 98.56 222 GLU B N 1
ATOM 4158 C CA . GLU B 1 222 ? -13.844 -29.453 2.582 1 98.56 222 GLU B CA 1
ATOM 4159 C C . GLU B 1 222 ? -14.477 -29.703 3.949 1 98.56 222 GLU B C 1
ATOM 4161 O O . GLU B 1 222 ? -15.391 -30.531 4.078 1 98.56 222 GLU B O 1
ATOM 4166 N N . GLU B 1 223 ? -13.977 -28.984 4.891 1 98.5 223 GLU B N 1
ATOM 4167 C CA . GLU B 1 223 ? -14.492 -29.156 6.246 1 98.5 223 GLU B CA 1
ATOM 4168 C C . GLU B 1 223 ? -15.953 -28.719 6.34 1 98.5 223 GLU B C 1
ATOM 4170 O O . GLU B 1 223 ? -16.781 -29.438 6.906 1 98.5 223 GLU B O 1
ATOM 4175 N N . LEU B 1 224 ? -16.312 -27.656 5.77 1 98.69 224 LEU B N 1
ATOM 4176 C CA . LEU B 1 224 ? -17.641 -27.062 5.91 1 98.69 224 LEU B CA 1
ATOM 4177 C C . LEU B 1 224 ? -18.656 -27.797 5.043 1 98.69 224 LEU B C 1
ATOM 4179 O O . LEU B 1 224 ? -19.875 -27.703 5.277 1 98.69 224 LEU B O 1
ATOM 4183 N N . GLU B 1 225 ? -18.156 -28.453 3.998 1 98.12 225 GLU B N 1
ATOM 4184 C CA . GLU B 1 225 ? -19.047 -29.25 3.166 1 98.12 225 GLU B CA 1
ATOM 4185 C C . GLU B 1 225 ? -19.781 -30.312 3.994 1 98.12 225 GLU B C 1
ATOM 4187 O O . GLU B 1 225 ? -20.938 -30.625 3.727 1 98.12 225 GLU B O 1
ATOM 4192 N N . LYS B 1 226 ? -19.078 -30.781 4.977 1 97.62 226 LYS B N 1
ATOM 4193 C CA . LYS B 1 226 ? -19.672 -31.781 5.871 1 97.62 226 LYS B CA 1
ATOM 4194 C C . LYS B 1 226 ? -20.828 -31.203 6.676 1 97.62 226 LYS B C 1
ATOM 4196 O O . LYS B 1 226 ? -21.672 -31.938 7.168 1 97.62 226 LYS B O 1
ATOM 4201 N N . GLU B 1 227 ? -20.812 -29.953 6.832 1 97.44 227 GLU B N 1
ATOM 4202 C CA . GLU B 1 227 ? -21.859 -29.25 7.566 1 97.44 227 GLU B CA 1
ATOM 4203 C C . GLU B 1 227 ? -22.922 -28.703 6.621 1 97.44 227 GLU B C 1
ATOM 4205 O O . GLU B 1 227 ? -23.828 -27.969 7.043 1 97.44 227 GLU B O 1
ATOM 4210 N N . GLY B 1 228 ? -22.781 -28.969 5.344 1 98.12 228 GLY B N 1
ATOM 4211 C CA . GLY B 1 228 ? -23.766 -28.562 4.355 1 98.12 228 GLY B CA 1
ATOM 4212 C C . GLY B 1 228 ? -23.547 -27.156 3.836 1 98.12 228 GLY B C 1
ATOM 4213 O O . GLY B 1 228 ? -24.453 -26.547 3.256 1 98.12 228 GLY B O 1
ATOM 4214 N N . ILE B 1 229 ? -22.453 -26.578 4.109 1 98.69 229 ILE B N 1
ATOM 4215 C CA . ILE B 1 229 ? -22.125 -25.234 3.623 1 98.69 229 ILE B CA 1
ATOM 4216 C C . ILE B 1 229 ? -21.234 -25.344 2.385 1 98.69 229 ILE B C 1
ATOM 4218 O O . ILE B 1 229 ? -20.156 -25.953 2.432 1 98.69 229 ILE B O 1
ATOM 4222 N N . SER B 1 230 ? -21.688 -24.766 1.303 1 98.81 230 SER B N 1
ATOM 4223 C CA . SER B 1 230 ? -21.016 -24.844 0.014 1 98.81 230 SER B CA 1
ATOM 4224 C C . SER B 1 230 ? -20.219 -23.578 -0.263 1 98.81 230 SER B C 1
ATOM 4226 O O . SER B 1 230 ? -20.781 -22.531 -0.613 1 98.81 230 SER B O 1
ATOM 4228 N N . LEU B 1 231 ? -18.906 -23.656 -0.182 1 98.88 231 LEU B N 1
ATOM 4229 C CA . LEU B 1 231 ? -18.047 -22.5 -0.417 1 98.88 231 LEU B CA 1
ATOM 4230 C C . LEU B 1 231 ? -17.625 -22.438 -1.882 1 98.88 231 LEU B C 1
ATOM 4232 O O . LEU B 1 231 ? -17.266 -23.453 -2.479 1 98.88 231 LEU B O 1
ATOM 4236 N N . GLU B 1 232 ? -17.75 -21.344 -2.482 1 98.94 232 GLU B N 1
ATOM 4237 C CA . GLU B 1 232 ? -17.047 -21.031 -3.723 1 98.94 232 GLU B CA 1
ATOM 4238 C C . GLU B 1 232 ? -15.68 -20.422 -3.438 1 98.94 232 GLU B C 1
ATOM 4240 O O . GLU B 1 232 ? -15.562 -19.453 -2.684 1 98.94 232 GLU B O 1
ATOM 4245 N N . VAL B 1 233 ? -14.602 -21 -3.967 1 98.94 233 VAL B N 1
ATOM 4246 C CA . VAL B 1 233 ? -13.25 -20.5 -3.723 1 98.94 233 VAL B CA 1
ATOM 4247 C C . VAL B 1 233 ? -12.727 -19.797 -4.973 1 98.94 233 VAL B C 1
ATOM 4249 O O . VAL B 1 233 ? -12.531 -20.438 -6.012 1 98.94 233 VAL B O 1
ATOM 4252 N N . VAL B 1 234 ? -12.531 -18.516 -4.871 1 98.94 234 VAL B N 1
ATOM 4253 C CA . VAL B 1 234 ? -12.008 -17.688 -5.957 1 98.94 234 VAL B CA 1
ATOM 4254 C C . VAL B 1 234 ? -10.516 -17.453 -5.754 1 98.94 234 VAL B C 1
ATOM 4256 O O . VAL B 1 234 ? -10.109 -16.828 -4.766 1 98.94 234 VAL B O 1
ATOM 4259 N N . ASP B 1 235 ? -9.734 -17.953 -6.625 1 98.94 235 ASP B N 1
ATOM 4260 C CA . ASP B 1 235 ? -8.305 -17.672 -6.688 1 98.94 235 ASP B CA 1
ATOM 4261 C C . ASP B 1 235 ? -8.023 -16.453 -7.57 1 98.94 235 ASP B C 1
ATOM 4263 O O . ASP B 1 235 ? -8.172 -16.531 -8.789 1 98.94 235 ASP B O 1
ATOM 4267 N N . LEU B 1 236 ? -7.57 -15.422 -6.961 1 98.94 236 LEU B N 1
ATOM 4268 C CA . LEU B 1 236 ? -7.371 -14.188 -7.715 1 98.94 236 LEU B CA 1
ATOM 4269 C C . LEU B 1 236 ? -6.309 -14.375 -8.797 1 98.94 236 LEU B C 1
ATOM 4271 O O . LEU B 1 236 ? -6.422 -13.812 -9.883 1 98.94 236 LEU B O 1
ATOM 4275 N N . ARG B 1 237 ? -5.207 -15.109 -8.484 1 98.88 237 ARG B N 1
ATOM 4276 C CA . ARG B 1 237 ? -4.055 -15.352 -9.352 1 98.88 237 ARG B CA 1
ATOM 4277 C C . ARG B 1 237 ? -3.264 -14.07 -9.578 1 98.88 237 ARG B C 1
ATOM 4279 O O . ARG B 1 237 ? -2.035 -14.07 -9.492 1 98.88 237 ARG B O 1
ATOM 4286 N N . THR B 1 238 ? -3.898 -13.016 -10.023 1 98.88 238 THR B N 1
ATOM 4287 C CA . THR B 1 238 ? -3.381 -11.664 -10.156 1 98.88 238 THR B CA 1
ATOM 4288 C C . THR B 1 238 ? -4.039 -10.727 -9.148 1 98.88 238 THR B C 1
ATOM 4290 O O . THR B 1 238 ? -5.266 -10.602 -9.117 1 98.88 238 THR B O 1
ATOM 4293 N N . VAL B 1 239 ? -3.162 -10.055 -8.312 1 98.81 239 VAL B N 1
ATOM 4294 C CA . VAL B 1 239 ? -3.74 -9.219 -7.262 1 98.81 239 VAL B CA 1
ATOM 4295 C C . VAL B 1 239 ? -3.725 -7.754 -7.699 1 98.81 239 VAL B C 1
ATOM 4297 O O . VAL B 1 239 ? -4.32 -6.898 -7.039 1 98.81 239 VAL B O 1
ATOM 4300 N N . GLN B 1 240 ? -3.053 -7.48 -8.805 1 98.69 240 GLN B N 1
ATOM 4301 C CA . GLN B 1 240 ? -3.133 -6.199 -9.5 1 98.69 240 GLN B CA 1
ATOM 4302 C C . GLN B 1 240 ? -2.854 -6.363 -10.992 1 98.69 240 GLN B C 1
ATOM 4304 O O . GLN B 1 240 ? -1.759 -6.773 -11.383 1 98.69 240 GLN B O 1
ATOM 4309 N N . PRO B 1 241 ? -3.762 -6.168 -11.898 1 98.31 241 PRO B N 1
ATOM 4310 C CA . PRO B 1 241 ? -5.125 -5.715 -11.609 1 98.31 241 PRO B CA 1
ATOM 4311 C C . PRO B 1 241 ? -6.031 -6.844 -11.125 1 98.31 241 PRO B C 1
ATOM 4313 O O . PRO B 1 241 ? -5.82 -8.008 -11.484 1 98.31 241 PRO B O 1
ATOM 4316 N N . LEU B 1 242 ? -7.039 -6.477 -10.375 1 98.62 242 LEU B N 1
ATOM 4317 C CA . LEU B 1 242 ? -8.055 -7.426 -9.938 1 98.62 242 LEU B CA 1
ATOM 4318 C C . LEU B 1 242 ? -9 -7.777 -11.078 1 98.62 242 LEU B C 1
ATOM 4320 O O . LEU B 1 242 ? -9.367 -6.914 -11.875 1 98.62 242 LEU B O 1
ATOM 4324 N N . ASP B 1 243 ? -9.375 -9.016 -11.148 1 98.81 243 ASP B N 1
ATOM 4325 C CA . ASP B 1 243 ? -10.453 -9.438 -12.031 1 98.81 243 ASP B CA 1
ATOM 4326 C C . ASP B 1 243 ? -11.812 -9.086 -11.445 1 98.81 243 ASP B C 1
ATOM 4328 O O . ASP B 1 243 ? -12.516 -9.961 -10.93 1 98.81 243 ASP B O 1
ATOM 4332 N N . ILE B 1 244 ? -12.211 -7.926 -11.602 1 98.62 244 ILE B N 1
ATOM 4333 C CA . ILE B 1 244 ? -13.406 -7.379 -10.977 1 98.62 244 ILE B CA 1
ATOM 4334 C C . ILE B 1 244 ? -14.633 -8.164 -11.43 1 98.62 244 ILE B C 1
ATOM 4336 O O . ILE B 1 244 ? -15.5 -8.5 -10.625 1 98.62 244 ILE B O 1
ATOM 4340 N N . GLU B 1 245 ? -14.68 -8.492 -12.656 1 98.75 245 GLU B N 1
ATOM 4341 C CA . GLU B 1 245 ? -15.836 -9.195 -13.219 1 98.75 245 GLU B CA 1
ATOM 4342 C C . GLU B 1 245 ? -16.062 -10.523 -12.5 1 98.75 245 GLU B C 1
ATOM 4344 O O . GLU B 1 245 ? -17.188 -10.82 -12.07 1 98.75 245 GLU B O 1
ATOM 4349 N N . THR B 1 246 ? -15.023 -11.305 -12.328 1 98.88 246 THR B N 1
ATOM 4350 C CA . THR B 1 246 ? -15.141 -12.602 -11.672 1 98.88 246 THR B CA 1
ATOM 4351 C C . THR B 1 246 ? -15.523 -12.43 -10.203 1 98.88 246 THR B C 1
ATOM 4353 O O . THR B 1 246 ? -16.375 -13.164 -9.688 1 98.88 246 THR B O 1
ATOM 4356 N N . ILE B 1 247 ? -14.906 -11.477 -9.539 1 98.88 247 ILE B N 1
ATOM 4357 C CA . ILE B 1 247 ? -15.188 -11.219 -8.133 1 98.88 247 ILE B CA 1
ATOM 4358 C C . ILE B 1 247 ? -16.672 -10.883 -7.961 1 98.88 247 ILE B C 1
ATOM 4360 O O . ILE B 1 247 ? -17.359 -11.5 -7.145 1 98.88 247 ILE B O 1
ATOM 4364 N N . ILE B 1 248 ? -17.188 -9.938 -8.789 1 98.88 248 ILE B N 1
ATOM 4365 C CA . ILE B 1 248 ? -18.547 -9.445 -8.641 1 98.88 248 ILE B CA 1
ATOM 4366 C C . ILE B 1 248 ? -19.531 -10.555 -9 1 98.88 248 ILE B C 1
ATOM 4368 O O . ILE B 1 248 ? -20.547 -10.742 -8.312 1 98.88 248 ILE B O 1
ATOM 4372 N N . ALA B 1 249 ? -19.203 -11.352 -10.047 1 98.88 249 ALA B N 1
ATOM 4373 C CA . ALA B 1 249 ? -20.062 -12.469 -10.414 1 98.88 249 ALA B CA 1
ATOM 4374 C C . ALA B 1 249 ? -20.188 -13.469 -9.266 1 98.88 249 ALA B C 1
ATOM 4376 O O . ALA B 1 249 ? -21.266 -13.977 -8.992 1 98.88 249 ALA B O 1
ATOM 4377 N N . SER B 1 250 ? -19.109 -13.734 -8.609 1 98.88 250 SER B N 1
ATOM 4378 C CA . SER B 1 250 ? -19.109 -14.664 -7.48 1 98.88 250 SER B CA 1
ATOM 4379 C C . SER B 1 250 ? -19.922 -14.109 -6.312 1 98.88 250 SER B C 1
ATOM 4381 O O . SER B 1 250 ? -20.703 -14.836 -5.688 1 98.88 250 SER B O 1
ATOM 4383 N N . VAL B 1 251 ? -19.719 -12.852 -6.012 1 98.81 251 VAL B N 1
ATOM 4384 C CA . VAL B 1 251 ? -20.422 -12.188 -4.918 1 98.81 251 VAL B CA 1
ATOM 4385 C C . VAL B 1 251 ? -21.922 -12.203 -5.184 1 98.81 251 VAL B C 1
ATOM 4387 O O . VAL B 1 251 ? -22.719 -12.492 -4.281 1 98.81 251 VAL B O 1
ATOM 4390 N N . GLU B 1 252 ? -22.328 -11.922 -6.43 1 98.75 252 GLU B N 1
ATOM 4391 C CA . GLU B 1 252 ? -23.734 -11.906 -6.797 1 98.75 252 GLU B CA 1
ATOM 4392 C C . GLU B 1 252 ? -24.359 -13.297 -6.664 1 98.75 252 GLU B C 1
ATOM 4394 O O . GLU B 1 252 ? -25.531 -13.43 -6.32 1 98.75 252 GLU B O 1
ATOM 4399 N N . LYS B 1 253 ? -23.547 -14.273 -6.871 1 98.75 253 LYS B N 1
ATOM 4400 C CA . LYS B 1 253 ? -24 -15.664 -6.801 1 98.75 253 LYS B CA 1
ATOM 4401 C C . LYS B 1 253 ? -24.234 -16.094 -5.359 1 98.75 253 LYS B C 1
ATOM 4403 O O . LYS B 1 253 ? -25.266 -16.719 -5.051 1 98.75 253 LYS B O 1
ATOM 4408 N N . THR B 1 254 ? -23.375 -15.758 -4.418 1 98.69 254 THR B N 1
ATOM 4409 C CA . THR B 1 254 ? -23.406 -16.359 -3.088 1 98.69 254 THR B CA 1
ATOM 4410 C C . THR B 1 254 ? -24.016 -15.383 -2.074 1 98.69 254 THR B C 1
ATOM 4412 O O . THR B 1 254 ? -24.562 -15.797 -1.058 1 98.69 254 THR B O 1
ATOM 4415 N N . GLY B 1 255 ? -23.766 -14.086 -2.303 1 98.62 255 GLY B N 1
ATOM 4416 C CA . GLY B 1 255 ? -24.297 -13.047 -1.434 1 98.62 255 GLY B CA 1
ATOM 4417 C C . GLY B 1 255 ? -23.531 -12.914 -0.128 1 98.62 255 GLY B C 1
ATOM 4418 O O . GLY B 1 255 ? -23.812 -12.023 0.677 1 98.62 255 GLY B O 1
ATOM 4419 N N . ARG B 1 256 ? -22.656 -13.82 0.228 1 98.88 256 ARG B N 1
ATOM 4420 C CA . ARG B 1 256 ? -21.797 -13.797 1.402 1 98.88 256 ARG B CA 1
ATOM 4421 C C . ARG B 1 256 ? -20.328 -13.93 1.003 1 98.88 256 ARG B C 1
ATOM 4423 O O . ARG B 1 256 ? -19.984 -14.734 0.126 1 98.88 256 ARG B O 1
ATOM 4430 N N . VAL B 1 257 ? -19.453 -13.078 1.622 1 98.94 257 VAL B N 1
ATOM 4431 C CA . VAL B 1 257 ? -18.078 -13.023 1.12 1 98.94 257 VAL B CA 1
ATOM 4432 C C . VAL B 1 257 ? -17.109 -13.008 2.291 1 98.94 257 VAL B C 1
ATOM 4434 O O . VAL B 1 257 ? -17.312 -12.297 3.275 1 98.94 257 VAL B O 1
ATOM 4437 N N . VAL B 1 258 ? -16.094 -13.805 2.219 1 98.94 258 VAL B N 1
ATOM 4438 C CA . VAL B 1 258 ? -14.898 -13.766 3.057 1 98.94 258 VAL B CA 1
ATOM 4439 C C . VAL B 1 258 ? -13.664 -13.531 2.189 1 98.94 258 VAL B C 1
ATOM 4441 O O . VAL B 1 258 ? -13.453 -14.227 1.196 1 98.94 258 VAL B O 1
ATOM 4444 N N . VAL B 1 259 ? -12.891 -12.531 2.434 1 98.94 259 VAL B N 1
ATOM 4445 C CA . VAL B 1 259 ? -11.641 -12.258 1.729 1 98.94 259 VAL B CA 1
ATOM 4446 C C . VAL B 1 259 ? -10.461 -12.648 2.611 1 98.94 259 VAL B C 1
ATOM 4448 O O . VAL B 1 259 ? -10.383 -12.242 3.773 1 98.94 259 VAL B O 1
ATOM 4451 N N . VAL B 1 260 ? -9.531 -13.422 2.07 1 98.94 260 VAL B N 1
ATOM 4452 C CA . VAL B 1 260 ? -8.453 -14.008 2.865 1 98.94 260 VAL B CA 1
ATOM 4453 C C . VAL B 1 260 ? -7.102 -13.57 2.314 1 98.94 260 VAL B C 1
ATOM 4455 O O . VAL B 1 260 ? -6.867 -13.633 1.105 1 98.94 260 VAL B O 1
ATOM 4458 N N . GLN B 1 261 ? -6.258 -13.141 3.186 1 98.81 261 GLN B N 1
ATOM 4459 C CA . GLN B 1 261 ? -4.871 -12.852 2.834 1 98.81 261 GLN B CA 1
ATOM 4460 C C . GLN B 1 261 ? -3.928 -13.203 3.979 1 98.81 261 GLN B C 1
ATOM 4462 O O . GLN B 1 261 ? -4.332 -13.227 5.141 1 98.81 261 GLN B O 1
ATOM 4467 N N . GLU B 1 262 ? -2.684 -13.484 3.604 1 98.12 262 GLU B N 1
ATOM 4468 C CA . GLU B 1 262 ? -1.649 -13.688 4.613 1 98.12 262 GLU B CA 1
ATOM 4469 C C . GLU B 1 262 ? -1.147 -12.352 5.164 1 98.12 262 GLU B C 1
ATOM 4471 O O . GLU B 1 262 ? -0.771 -12.258 6.336 1 98.12 262 GLU B O 1
ATOM 4476 N N . ALA B 1 263 ? -1.181 -11.297 4.359 1 98.12 263 ALA B N 1
ATOM 4477 C CA . ALA B 1 263 ? -0.745 -9.961 4.762 1 98.12 263 ALA B CA 1
ATOM 4478 C C . ALA B 1 263 ? -1.549 -9.461 5.957 1 98.12 263 ALA B C 1
ATOM 4480 O O . ALA B 1 263 ? -2.656 -9.938 6.211 1 98.12 263 ALA B O 1
ATOM 4481 N N . GLN B 1 264 ? -1.019 -8.531 6.656 1 98 264 GLN B N 1
ATOM 4482 C CA . GLN B 1 264 ? -1.696 -7.883 7.77 1 98 264 GLN B CA 1
ATOM 4483 C C . GLN B 1 264 ? -2.994 -7.223 7.316 1 98 264 GLN B C 1
ATOM 4485 O O . GLN B 1 264 ? -3.148 -6.887 6.141 1 98 264 GLN B O 1
ATOM 4490 N N . LYS B 1 265 ? -3.855 -7.031 8.25 1 97.75 265 LYS B N 1
ATOM 4491 C CA . LYS B 1 265 ? -5.137 -6.406 7.93 1 97.75 265 LYS B CA 1
ATOM 4492 C C . LYS B 1 265 ? -4.938 -5 7.371 1 97.75 265 LYS B C 1
ATOM 4494 O O . LYS B 1 265 ? -5.633 -4.594 6.438 1 97.75 265 LYS B O 1
ATOM 4499 N N . GLN B 1 266 ? -3.992 -4.211 7.855 1 97.62 266 GLN B N 1
ATOM 4500 C CA . GLN B 1 266 ? -3.748 -2.84 7.422 1 97.62 266 GLN B CA 1
ATOM 4501 C C . GLN B 1 266 ? -2.998 -2.809 6.094 1 97.62 266 GLN B C 1
ATOM 4503 O O . GLN B 1 266 ? -2.756 -1.736 5.535 1 97.62 266 GLN B O 1
ATOM 4508 N N . ALA B 1 267 ? -2.584 -3.977 5.559 1 97.69 267 ALA B N 1
ATOM 4509 C CA . ALA B 1 267 ? -1.79 -4.09 4.34 1 97.69 267 ALA B CA 1
ATOM 4510 C C . ALA B 1 267 ? -2.459 -5.027 3.334 1 97.69 267 ALA B C 1
ATOM 4512 O O . ALA B 1 267 ? -3.645 -5.344 3.469 1 97.69 267 ALA B O 1
ATOM 4513 N N . GLY B 1 268 ? -1.818 -5.363 2.344 1 97.25 268 GLY B N 1
ATOM 4514 C CA . GLY B 1 268 ? -2.312 -6.34 1.388 1 97.25 268 GLY B CA 1
ATOM 4515 C C . GLY B 1 268 ? -3.365 -5.777 0.451 1 97.25 268 GLY B C 1
ATOM 4516 O O . GLY B 1 268 ? -3.357 -4.586 0.144 1 97.25 268 GLY B O 1
ATOM 4517 N N . ILE B 1 269 ? -4.23 -6.719 -0.037 1 97.75 269 ILE B N 1
ATOM 4518 C CA . ILE B 1 269 ? -5.121 -6.355 -1.135 1 97.75 269 ILE B CA 1
ATOM 4519 C C . ILE B 1 269 ? -6.574 -6.453 -0.676 1 97.75 269 ILE B C 1
ATOM 4521 O O . ILE B 1 269 ? -7.484 -5.98 -1.363 1 97.75 269 ILE B O 1
ATOM 4525 N N . ALA B 1 270 ? -6.84 -7.004 0.466 1 98.69 270 ALA B N 1
ATOM 4526 C CA . ALA B 1 270 ? -8.188 -7.344 0.907 1 98.69 270 ALA B CA 1
ATOM 4527 C C . ALA B 1 270 ? -9.07 -6.102 0.979 1 98.69 270 ALA B C 1
ATOM 4529 O O . ALA B 1 270 ? -10.242 -6.137 0.581 1 98.69 270 ALA B O 1
ATOM 4530 N N . ALA B 1 271 ? -8.523 -4.996 1.493 1 98.62 271 ALA B N 1
ATOM 4531 C CA . ALA B 1 271 ? -9.305 -3.764 1.581 1 98.62 271 ALA B CA 1
ATOM 4532 C C . ALA B 1 271 ? -9.75 -3.297 0.198 1 98.62 271 ALA B C 1
ATOM 4534 O O . ALA B 1 271 ? -10.867 -2.805 0.033 1 98.62 271 ALA B O 1
ATOM 4535 N N . ASN B 1 272 ? -8.891 -3.438 -0.783 1 98.69 272 ASN B N 1
ATOM 4536 C CA . ASN B 1 272 ? -9.242 -3.061 -2.148 1 98.69 272 ASN B CA 1
ATOM 4537 C C . ASN B 1 272 ? -10.375 -3.928 -2.697 1 98.69 272 ASN B C 1
ATOM 4539 O O . ASN B 1 272 ? -11.266 -3.432 -3.389 1 98.69 272 ASN B O 1
ATOM 4543 N N . VAL B 1 273 ? -10.289 -5.234 -2.393 1 98.88 273 VAL B N 1
ATOM 4544 C CA . VAL B 1 273 ? -11.352 -6.133 -2.82 1 98.88 273 VAL B CA 1
ATOM 4545 C C . VAL B 1 273 ? -12.672 -5.707 -2.189 1 98.88 273 VAL B C 1
ATOM 4547 O O . VAL B 1 273 ? -13.695 -5.602 -2.877 1 98.88 273 VAL B O 1
ATOM 4550 N N . VAL B 1 274 ? -12.664 -5.426 -0.895 1 98.88 274 VAL B N 1
ATOM 4551 C CA . VAL B 1 274 ? -13.852 -4.984 -0.174 1 98.88 274 VAL B CA 1
ATOM 4552 C C . VAL B 1 274 ? -14.391 -3.701 -0.802 1 98.88 274 VAL B C 1
ATOM 4554 O O . VAL B 1 274 ? -15.602 -3.561 -1 1 98.88 274 VAL B O 1
ATOM 4557 N N . ALA B 1 275 ? -13.508 -2.768 -1.133 1 98.69 275 ALA B N 1
ATOM 4558 C CA . ALA B 1 275 ? -13.906 -1.49 -1.714 1 98.69 275 ALA B CA 1
ATOM 4559 C C . ALA B 1 275 ? -14.562 -1.689 -3.08 1 98.69 275 ALA B C 1
ATOM 4561 O O . ALA B 1 275 ? -15.547 -1.027 -3.406 1 98.69 275 ALA B O 1
ATOM 4562 N N . GLU B 1 276 ? -14.008 -2.582 -3.863 1 98.62 276 GLU B N 1
ATOM 4563 C CA . GLU B 1 276 ? -14.586 -2.863 -5.172 1 98.62 276 GLU B CA 1
ATOM 4564 C C . GLU B 1 276 ? -15.969 -3.498 -5.039 1 98.62 276 GLU B C 1
ATOM 4566 O O . GLU B 1 276 ? -16.875 -3.199 -5.82 1 98.62 276 GLU B O 1
ATOM 4571 N N . ILE B 1 277 ? -16.109 -4.367 -4.082 1 98.81 277 ILE B N 1
ATOM 4572 C CA . ILE B 1 277 ? -17.406 -4.973 -3.824 1 98.81 277 ILE B CA 1
ATOM 4573 C C . ILE B 1 277 ? -18.391 -3.896 -3.375 1 98.81 277 ILE B C 1
ATOM 4575 O O . ILE B 1 277 ? -19.547 -3.877 -3.816 1 98.81 277 ILE B O 1
ATOM 4579 N N . ASN B 1 278 ? -17.938 -2.969 -2.496 1 98.44 278 ASN B N 1
ATOM 4580 C CA . ASN B 1 278 ? -18.734 -1.822 -2.096 1 98.44 278 ASN B CA 1
ATOM 4581 C C . ASN B 1 278 ? -19.219 -1.022 -3.305 1 98.44 278 ASN B C 1
ATOM 4583 O O . ASN B 1 278 ? -20.391 -0.659 -3.393 1 98.44 278 ASN B O 1
ATOM 4587 N N . ASP B 1 279 ? -18.375 -0.84 -4.246 1 97.62 279 ASP B N 1
ATOM 4588 C CA . ASP B 1 279 ? -18.672 -0.008 -5.41 1 97.62 279 ASP B CA 1
ATOM 4589 C C . ASP B 1 279 ? -19.719 -0.664 -6.301 1 97.62 279 ASP B C 1
ATOM 4591 O O . ASP B 1 279 ? -20.5 0.027 -6.957 1 97.62 279 ASP B O 1
ATOM 4595 N N . ARG B 1 280 ? -19.766 -2.059 -6.285 1 98.12 280 ARG B N 1
ATOM 4596 C CA . ARG B 1 280 ? -20.406 -2.672 -7.449 1 98.12 280 ARG B CA 1
ATOM 4597 C C . ARG B 1 280 ? -21.453 -3.688 -7.023 1 98.12 280 ARG B C 1
ATOM 4599 O O . ARG B 1 280 ? -22.344 -4.035 -7.812 1 98.12 280 ARG B O 1
ATOM 4606 N N . ALA B 1 281 ? -21.312 -4.117 -5.699 1 98.06 281 ALA B N 1
ATOM 4607 C CA . ALA B 1 281 ? -22.156 -5.266 -5.387 1 98.06 281 ALA B CA 1
ATOM 4608 C C . ALA B 1 281 ? -22.641 -5.211 -3.939 1 98.06 281 ALA B C 1
ATOM 4610 O O . ALA B 1 281 ? -22.984 -6.242 -3.352 1 98.06 281 ALA B O 1
ATOM 4611 N N . ILE B 1 282 ? -22.578 -4.062 -3.35 1 97.25 282 ILE B N 1
ATOM 4612 C CA . ILE B 1 282 ? -22.922 -3.957 -1.936 1 97.25 282 ILE B CA 1
ATOM 4613 C C . ILE B 1 282 ? -24.375 -4.383 -1.726 1 97.25 282 ILE B C 1
ATOM 4615 O O . ILE B 1 282 ? -24.703 -4.977 -0.697 1 97.25 282 ILE B O 1
ATOM 4619 N N . LEU B 1 283 ? -25.234 -4.184 -2.686 1 97.25 283 LEU B N 1
ATOM 4620 C CA . LEU B 1 283 ? -26.656 -4.488 -2.543 1 97.25 283 LEU B CA 1
ATOM 4621 C C . LEU B 1 283 ? -26.906 -5.988 -2.668 1 97.25 283 LEU B C 1
ATOM 4623 O O . LEU B 1 283 ? -27.984 -6.473 -2.316 1 97.25 283 LEU B O 1
ATOM 4627 N N . ASN B 1 284 ? -25.953 -6.742 -3.16 1 98.12 284 ASN B N 1
ATOM 4628 C CA . ASN B 1 284 ? -26.062 -8.195 -3.289 1 98.12 284 ASN B CA 1
ATOM 4629 C C . ASN B 1 284 ? -25.641 -8.898 -2.004 1 98.12 284 ASN B C 1
ATOM 4631 O O . ASN B 1 284 ? -25.875 -10.102 -1.847 1 98.12 284 ASN B O 1
ATOM 4635 N N . LEU B 1 285 ? -25.094 -8.141 -1.063 1 98.44 285 LEU B N 1
ATOM 4636 C CA . LEU B 1 285 ? -24.531 -8.75 0.135 1 98.44 285 LEU B CA 1
ATOM 4637 C C . LEU B 1 285 ? -25.625 -9.086 1.142 1 98.44 285 LEU B C 1
ATOM 4639 O O . LEU B 1 285 ? -26.516 -8.266 1.403 1 98.44 285 LEU B O 1
ATOM 4643 N N . GLU B 1 286 ? -25.547 -10.219 1.646 1 98.25 286 GLU B N 1
ATOM 4644 C CA . GLU B 1 286 ? -26.438 -10.648 2.725 1 98.25 286 GLU B CA 1
ATOM 4645 C C . GLU B 1 286 ? -25.797 -10.414 4.09 1 98.25 286 GLU B C 1
ATOM 4647 O O . GLU B 1 286 ? -26.484 -10.484 5.117 1 98.25 286 GLU B O 1
ATOM 4652 N N . ALA B 1 287 ? -24.578 -10.203 4.152 1 98.31 287 ALA B N 1
ATOM 4653 C CA . ALA B 1 287 ? -23.781 -9.906 5.332 1 98.31 287 ALA B CA 1
ATOM 4654 C C . ALA B 1 287 ? -22.578 -9.047 4.965 1 98.31 287 ALA B C 1
ATOM 4656 O O . ALA B 1 287 ? -22.156 -9.016 3.807 1 98.31 287 ALA B O 1
ATOM 4657 N N . PRO B 1 288 ? -22.031 -8.234 5.961 1 98.5 288 PRO B N 1
ATOM 4658 C CA . PRO B 1 288 ? -20.781 -7.535 5.672 1 98.5 288 PRO B CA 1
ATOM 4659 C C . PRO B 1 288 ? -19.656 -8.484 5.23 1 98.5 288 PRO B C 1
ATOM 4661 O O . PRO B 1 288 ? -19.562 -9.609 5.73 1 98.5 288 PRO B O 1
ATOM 4664 N N . VAL B 1 289 ? -18.844 -8.039 4.27 1 98.88 289 VAL B N 1
ATOM 4665 C CA . VAL B 1 289 ? -17.672 -8.82 3.883 1 98.88 289 VAL B CA 1
ATOM 4666 C C . VAL B 1 289 ? -16.75 -8.992 5.086 1 98.88 289 VAL B C 1
ATOM 4668 O O . VAL B 1 289 ? -16.484 -8.031 5.809 1 98.88 289 VAL B O 1
ATOM 4671 N N . VAL B 1 290 ? -16.328 -10.172 5.355 1 98.88 290 VAL B N 1
ATOM 4672 C CA . VAL B 1 290 ? -15.406 -10.422 6.461 1 98.88 290 VAL B CA 1
ATOM 4673 C C . VAL B 1 290 ? -13.992 -10.641 5.922 1 98.88 290 VAL B C 1
ATOM 4675 O O . VAL B 1 290 ? -13.797 -11.391 4.961 1 98.88 290 VAL B O 1
ATOM 4678 N N . ARG B 1 291 ? -13.031 -10.023 6.551 1 98.75 291 ARG B N 1
ATOM 4679 C CA . ARG B 1 291 ? -11.641 -10.195 6.168 1 98.75 291 ARG B CA 1
ATOM 4680 C C . ARG B 1 291 ? -10.914 -11.117 7.141 1 98.75 291 ARG B C 1
ATOM 4682 O O . ARG B 1 291 ? -11.016 -10.953 8.359 1 98.75 291 ARG B O 1
ATOM 4689 N N . VAL B 1 292 ? -10.25 -12.062 6.609 1 98.88 292 VAL B N 1
ATOM 4690 C CA . VAL B 1 292 ? -9.32 -12.898 7.355 1 98.88 292 VAL B CA 1
ATOM 4691 C C . VAL B 1 292 ? -7.883 -12.516 7 1 98.88 292 VAL B C 1
ATOM 4693 O O . VAL B 1 292 ? -7.469 -12.648 5.844 1 98.88 292 VAL B O 1
ATOM 4696 N N . ALA B 1 293 ? -7.148 -12.031 7.902 1 98.56 293 ALA B N 1
ATOM 4697 C CA . ALA B 1 293 ? -5.801 -11.508 7.68 1 98.56 293 ALA B CA 1
ATOM 4698 C C . ALA B 1 293 ? -4.922 -11.734 8.906 1 98.56 293 ALA B C 1
ATOM 4700 O O . ALA B 1 293 ? -5.418 -12.086 9.977 1 98.56 293 ALA B O 1
ATOM 4701 N N . ALA B 1 294 ? -3.633 -11.555 8.75 1 97.81 294 ALA B N 1
ATOM 4702 C CA . ALA B 1 294 ? -2.713 -11.578 9.883 1 97.81 294 ALA B CA 1
ATOM 4703 C C . ALA B 1 294 ? -2.877 -10.328 10.742 1 97.81 294 ALA B C 1
ATOM 4705 O O . ALA B 1 294 ? -3.471 -9.336 10.312 1 97.81 294 ALA B O 1
ATOM 4706 N N . ALA B 1 295 ? -2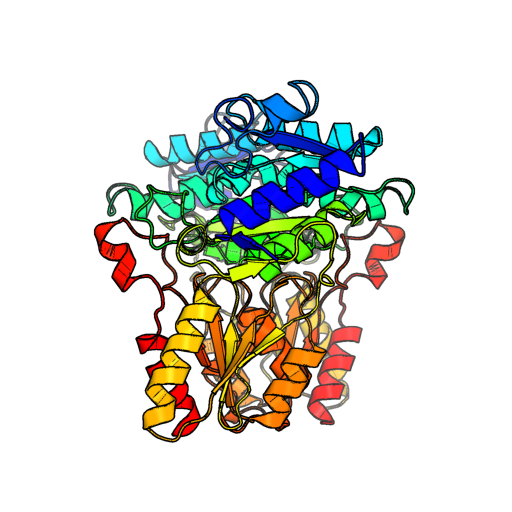.357 -10.422 11.961 1 95.81 295 ALA B N 1
ATOM 4707 C CA . ALA B 1 295 ? -2.393 -9.281 12.883 1 95.81 295 ALA B CA 1
ATOM 4708 C C . ALA B 1 295 ? -1.523 -8.141 12.367 1 95.81 295 ALA B C 1
ATOM 4710 O O . ALA B 1 295 ? -0.556 -8.359 11.641 1 95.81 295 ALA B O 1
ATOM 4711 N N . ASP B 1 296 ? -1.822 -6.914 12.727 1 95.69 296 ASP B N 1
ATOM 4712 C CA . ASP B 1 296 ? -1.104 -5.719 12.289 1 95.69 296 ASP B CA 1
ATOM 4713 C C . ASP B 1 296 ? 0.17 -5.516 13.109 1 95.69 296 ASP B C 1
ATOM 4715 O O . ASP B 1 296 ? 0.327 -4.492 13.781 1 95.69 296 ASP B O 1
ATOM 4719 N N . THR B 1 297 ? 1.031 -6.473 13.102 1 94.56 297 THR B N 1
ATOM 4720 C CA . THR B 1 297 ? 2.383 -6.422 13.648 1 94.56 297 THR B CA 1
ATOM 4721 C C . THR B 1 297 ? 3.408 -6.82 12.594 1 94.56 297 THR B C 1
ATOM 4723 O O . THR B 1 297 ? 3.047 -7.305 11.523 1 94.56 297 THR B O 1
ATOM 4726 N N . VAL B 1 298 ? 4.617 -6.527 12.891 1 92.62 298 VAL B N 1
ATOM 4727 C CA . VAL B 1 298 ? 5.684 -7.07 12.055 1 92.62 298 VAL B CA 1
ATOM 4728 C C . VAL B 1 298 ? 5.602 -8.594 12.047 1 92.62 298 VAL B C 1
ATOM 4730 O O . VAL B 1 298 ? 5.098 -9.203 12.992 1 92.62 298 VAL B O 1
ATOM 4733 N N . PHE B 1 299 ? 6.016 -9.133 10.906 1 92.5 299 PHE B N 1
ATOM 4734 C CA . PHE B 1 299 ? 6.043 -10.594 10.844 1 92.5 299 PHE B CA 1
ATOM 4735 C C . PHE B 1 299 ? 6.734 -11.172 12.07 1 92.5 299 PHE B C 1
ATOM 4737 O O . PHE B 1 299 ? 7.805 -10.703 12.461 1 92.5 299 PHE B O 1
ATOM 4744 N N . PRO B 1 300 ? 6.141 -12.133 12.625 1 89.56 300 PRO B N 1
ATOM 4745 C CA . PRO B 1 300 ? 6.641 -12.602 13.914 1 89.56 300 PRO B CA 1
ATOM 4746 C C . PRO B 1 300 ? 7.871 -13.5 13.781 1 89.56 300 PRO B C 1
ATOM 4748 O O . PRO B 1 300 ? 8.195 -13.945 12.672 1 89.56 300 PRO B O 1
ATOM 4751 N N . PHE B 1 301 ? 8.445 -13.781 14.906 1 87.31 301 PHE B N 1
ATOM 4752 C CA . PHE B 1 301 ? 9.5 -14.789 14.977 1 87.31 301 PHE B CA 1
ATOM 4753 C C . PHE B 1 301 ? 8.93 -16.188 14.773 1 87.31 301 PHE B C 1
ATOM 4755 O O . PHE B 1 301 ? 7.727 -16.406 14.914 1 87.31 301 PHE B O 1
ATOM 4762 N N . SER B 1 302 ? 9.805 -17.078 14.508 1 87.69 302 SER B N 1
ATOM 4763 C CA . SER B 1 302 ? 9.453 -18.422 14.07 1 87.69 302 SER B CA 1
ATOM 4764 C C . SER B 1 302 ? 8.508 -19.094 15.062 1 87.69 302 SER B C 1
ATOM 4766 O O . SER B 1 302 ? 7.578 -19.797 14.656 1 87.69 302 SER B O 1
ATOM 4768 N N . GLN B 1 303 ? 8.633 -18.844 16.297 1 88.06 303 GLN B N 1
ATOM 4769 C CA . GLN B 1 303 ? 7.855 -19.531 17.328 1 88.06 303 GLN B CA 1
ATOM 4770 C C . GLN B 1 303 ? 6.395 -19.109 17.281 1 88.06 303 GLN B C 1
ATOM 4772 O O . GLN B 1 303 ? 5.504 -19.875 17.641 1 88.06 303 GLN B O 1
ATOM 4777 N N . ALA B 1 304 ? 6.164 -17.875 16.828 1 90.75 304 ALA B N 1
ATOM 4778 C CA . ALA B 1 304 ? 4.805 -17.359 16.844 1 90.75 304 ALA B CA 1
ATOM 4779 C C . ALA B 1 304 ? 4.176 -17.406 15.461 1 90.75 304 ALA B C 1
ATOM 4781 O O . ALA B 1 304 ? 3.029 -16.984 15.273 1 90.75 304 ALA B O 1
ATOM 4782 N N . GLU B 1 305 ? 4.883 -17.922 14.523 1 92.38 305 GLU B N 1
ATOM 4783 C CA . GLU B 1 305 ? 4.465 -17.875 13.125 1 92.38 305 GLU B CA 1
ATOM 4784 C C . GLU B 1 305 ? 3.137 -18.594 12.922 1 92.38 305 GLU B C 1
ATOM 4786 O O . GLU B 1 305 ? 2.252 -18.094 12.227 1 92.38 305 GLU B O 1
ATOM 4791 N N . SER B 1 306 ? 2.959 -19.75 13.562 1 90.94 306 SER B N 1
ATOM 4792 C CA . SER B 1 306 ? 1.77 -20.562 13.344 1 90.94 306 SER B CA 1
ATOM 4793 C C . SER B 1 306 ? 0.522 -19.875 13.898 1 90.94 306 SER B C 1
ATOM 4795 O O . SER B 1 306 ? -0.572 -20.031 13.352 1 90.94 306 SER B O 1
ATOM 4797 N N . VAL B 1 307 ? 0.716 -19.094 14.914 1 93.31 307 VAL B N 1
ATOM 4798 C CA . VAL B 1 307 ? -0.413 -18.391 15.508 1 93.31 307 VAL B CA 1
ATOM 4799 C C . VAL B 1 307 ? -0.668 -17.094 14.75 1 93.31 307 VAL B C 1
ATOM 4801 O O . VAL B 1 307 ? -1.804 -16.609 14.695 1 93.31 307 VAL B O 1
ATOM 4804 N N . TRP B 1 308 ? 0.336 -16.594 14.164 1 94.81 308 TRP B N 1
ATOM 4805 C CA . TRP B 1 308 ? 0.253 -15.305 13.469 1 94.81 308 TRP B CA 1
ATOM 4806 C C . TRP B 1 308 ? -0.385 -15.477 12.094 1 94.81 308 TRP B C 1
ATOM 4808 O O . TRP B 1 308 ? -1.192 -14.648 11.672 1 94.81 308 TRP B O 1
ATOM 4818 N N . LEU B 1 309 ? -0.139 -16.562 11.438 1 96.88 309 LEU B N 1
ATOM 4819 C CA . LEU B 1 309 ? -0.615 -16.797 10.078 1 96.88 309 LEU B CA 1
ATOM 4820 C C . LEU B 1 309 ? -2.076 -17.234 10.086 1 96.88 309 LEU B C 1
ATOM 4822 O O . LEU B 1 309 ? -2.463 -18.125 10.852 1 96.88 309 LEU B O 1
ATOM 4826 N N . PRO B 1 310 ? -2.904 -16.641 9.211 1 98.12 310 PRO B N 1
ATOM 4827 C CA . PRO B 1 310 ? -4.254 -17.172 9.031 1 98.12 310 PRO B CA 1
ATOM 4828 C C . PRO B 1 310 ? -4.254 -18.625 8.547 1 98.12 310 PRO B C 1
ATOM 4830 O O . PRO B 1 310 ? -3.33 -19.047 7.848 1 98.12 310 PRO B O 1
ATOM 4833 N N . ASN B 1 311 ? -5.234 -19.344 8.953 1 97.75 311 ASN B N 1
ATOM 4834 C CA . ASN B 1 311 ? -5.367 -20.734 8.539 1 97.75 311 ASN B CA 1
ATOM 4835 C C . ASN B 1 311 ? -6.824 -21.125 8.289 1 97.75 311 ASN B C 1
ATOM 4837 O O . ASN B 1 311 ? -7.707 -20.266 8.336 1 97.75 311 ASN B O 1
ATOM 4841 N N . HIS B 1 312 ? -7.043 -22.406 7.91 1 98.5 312 HIS B N 1
ATOM 4842 C CA . HIS B 1 312 ? -8.367 -22.844 7.496 1 98.5 312 HIS B CA 1
ATOM 4843 C C . HIS B 1 312 ? -9.383 -22.688 8.633 1 98.5 312 HIS B C 1
ATOM 4845 O O . HIS B 1 312 ? -10.562 -22.438 8.383 1 98.5 312 HIS B O 1
ATOM 4851 N N . LYS B 1 313 ? -8.953 -22.797 9.93 1 98.62 313 LYS B N 1
ATOM 4852 C CA . LYS B 1 313 ? -9.859 -22.625 11.055 1 98.62 313 LYS B CA 1
ATOM 4853 C C . LYS B 1 313 ? -10.375 -21.188 11.133 1 98.62 313 LYS B C 1
ATOM 4855 O O . LYS B 1 313 ? -11.547 -20.969 11.445 1 98.62 313 LYS B O 1
ATOM 4860 N N . ASP B 1 314 ? -9.492 -20.25 10.867 1 98.81 314 ASP B N 1
ATOM 4861 C CA . ASP B 1 314 ? -9.906 -18.844 10.828 1 98.81 314 ASP B CA 1
ATOM 4862 C C . ASP B 1 314 ? -10.953 -18.609 9.742 1 98.81 314 ASP B C 1
ATOM 4864 O O . ASP B 1 314 ? -11.891 -17.828 9.938 1 98.81 314 ASP B O 1
ATOM 4868 N N . ILE B 1 315 ? -10.734 -19.25 8.586 1 98.94 315 ILE B N 1
ATOM 4869 C CA . ILE B 1 315 ? -11.664 -19.109 7.469 1 98.94 315 ILE B CA 1
ATOM 4870 C C . ILE B 1 315 ? -13.016 -19.719 7.848 1 98.94 315 ILE B C 1
ATOM 4872 O O . ILE B 1 315 ? -14.062 -19.125 7.586 1 98.94 315 ILE B O 1
ATOM 4876 N N . VAL B 1 316 ? -12.969 -20.859 8.484 1 98.94 316 VAL B N 1
ATOM 4877 C CA . VAL B 1 316 ? -14.203 -21.5 8.938 1 98.94 316 VAL B CA 1
ATOM 4878 C C . VAL B 1 316 ? -14.953 -20.562 9.883 1 98.94 316 VAL B C 1
ATOM 4880 O O . VAL B 1 316 ? -16.172 -20.391 9.75 1 98.94 316 VAL B O 1
ATOM 4883 N N . GLU B 1 317 ? -14.281 -20.016 10.828 1 98.81 317 GLU B N 1
ATOM 4884 C CA . GLU B 1 317 ? -14.898 -19.078 11.766 1 98.81 317 GLU B CA 1
ATOM 4885 C C . GLU B 1 317 ? -15.523 -17.891 11.031 1 98.81 317 GLU B C 1
ATOM 4887 O O . GLU B 1 317 ? -16.641 -17.469 11.352 1 98.81 317 GLU B O 1
ATOM 4892 N N . ALA B 1 318 ? -14.805 -17.359 10.062 1 98.88 318 ALA B N 1
ATOM 4893 C CA . ALA B 1 318 ? -15.305 -16.219 9.281 1 98.88 318 ALA B CA 1
ATOM 4894 C C . ALA B 1 318 ? -16.547 -16.609 8.492 1 98.88 318 ALA B C 1
ATOM 4896 O O . ALA B 1 318 ? -17.5 -15.836 8.406 1 98.88 318 ALA B O 1
ATOM 4897 N N . VAL B 1 319 ? -16.484 -17.75 7.863 1 98.88 319 VAL B N 1
ATOM 4898 C CA . VAL B 1 319 ? -17.625 -18.25 7.098 1 98.88 319 VAL B CA 1
ATOM 4899 C C . VAL B 1 319 ? -18.844 -18.391 8.008 1 98.88 319 VAL B C 1
ATOM 4901 O O . VAL B 1 319 ? -19.953 -17.984 7.652 1 98.88 319 VAL B O 1
ATOM 4904 N N . ASN B 1 320 ? -18.625 -18.953 9.195 1 98.75 320 ASN B N 1
ATOM 4905 C CA . ASN B 1 320 ? -19.719 -19.078 10.148 1 98.75 320 ASN B CA 1
ATOM 4906 C C . ASN B 1 320 ? -20.297 -17.719 10.531 1 98.75 320 ASN B C 1
ATOM 4908 O O . ASN B 1 320 ? -21.516 -17.562 10.68 1 98.75 320 ASN B O 1
ATOM 4912 N N . LYS B 1 321 ? -19.484 -16.766 10.672 1 98.56 321 LYS B N 1
ATOM 4913 C CA . LYS B 1 321 ? -19.922 -15.414 11 1 98.56 321 LYS B CA 1
ATOM 4914 C C . LYS B 1 321 ? -20.844 -14.859 9.922 1 98.56 321 LYS B C 1
ATOM 4916 O O . LYS B 1 321 ? -21.906 -14.289 10.234 1 98.56 321 LYS B O 1
ATOM 4921 N N . VAL B 1 322 ? -20.484 -15.016 8.609 1 98.56 322 VAL B N 1
ATOM 4922 C CA . VAL B 1 322 ? -21.312 -14.438 7.547 1 98.56 322 VAL B CA 1
ATOM 4923 C C . VAL B 1 322 ? -22.578 -15.273 7.359 1 98.56 322 VAL B C 1
ATOM 4925 O O . VAL B 1 322 ? -23.625 -14.75 6.996 1 98.56 322 VAL B O 1
ATOM 4928 N N . MET B 1 323 ? -22.516 -16.562 7.621 1 98.31 323 MET B N 1
ATOM 4929 C CA . MET B 1 323 ? -23.672 -17.438 7.477 1 98.31 323 MET B CA 1
ATOM 4930 C C . MET B 1 323 ? -24.703 -17.156 8.562 1 98.31 323 MET B C 1
ATOM 4932 O O . MET B 1 323 ? -25.906 -17.281 8.328 1 98.31 323 MET B O 1
ATOM 4936 N N . ASN B 1 324 ? -24.25 -16.719 9.734 1 97.5 324 ASN B N 1
ATOM 4937 C CA . ASN B 1 324 ? -25.141 -16.547 10.883 1 97.5 324 ASN B CA 1
ATOM 4938 C C . ASN B 1 324 ? -25.5 -15.078 11.086 1 97.5 324 ASN B C 1
ATOM 4940 O O . ASN B 1 324 ? -26.109 -14.719 12.094 1 97.5 324 ASN B O 1
ATOM 4944 N N . PHE B 1 325 ? -25.156 -14.336 10.188 1 96.25 325 PHE B N 1
ATOM 4945 C CA . PHE B 1 325 ? -25.438 -12.906 10.305 1 96.25 325 PHE B CA 1
ATOM 4946 C C . PHE B 1 325 ? -26.938 -12.648 10.242 1 96.25 325 PHE B C 1
ATOM 4948 O O . PHE B 1 325 ? -27.641 -13.227 9.406 1 96.25 325 PHE B O 1
#

Sequence (650 aa):
MAQMTMIQAITDALRVEMKNDPNVLVFGEDVGVNGGVFRATEGLQAEFGEDRVMDTPLAESGIGGLAVGLALEGFRPVPEIQFFGFVYEVMDSISGQLARMRYRSGGRWTAPVTVRSPFGGGVHTPELHADSLEGLVAQQPGLKVVIPSTPYDAKGLLISAIRDNDPVIYLEHMKLYRSFRQEVPEGDYTIDLGKADIKREGTDVSVIAYGAMVHAALKAAEELEKEGISLEVVDLRTVQPLDIETIIASVEKTGRVVVVQEAQKQAGIAANVVAEINDRAILNLEAPVVRVAAADTVFPFSQAESVWLPNHKDIVEAVNKVMNFMAQMTMIQAITDALRVEMKNDPNVLVFGEDVGVNGGVFRATEGLQAEFGEDRVMDTPLAESGIGGLAVGLALEGFRPVPEIQFFGFVYEVMDSISGQLARMRYRSGGRWTAPVTVRSPFGGGVHTPELHADSLEGLVAQQPGLKVVIPSTPYDAKGLLISAIRDNDPVIYLEHMKLYRSFRQEVPEGDYTIDLGKADIKREGTDVSVIAYGAMVHAALKAAEELEKEGISLEVVDLRTVQPLDIETIIASVEKTGRVVVVQEAQKQAGIAANVVAEINDRAILNLEAPVVRVAAADTVFPFSQAESVWLPNHKDIVEAVNKVMNF

Nearest PDB structures (foldseek):
  1w85-assembly1_B  TM=9.981E-01  e=9.306E-63  Geobacillus stearothermophilus
  1w88-assembly2_H  TM=9.957E-01  e=2.307E-60  Geobacillus stearothermophilus
  1w88-assembly2_F  TM=9.976E-01  e=4.768E-58  Geobacillus stearothermophilus
  1umd-assembly1_D  TM=9.882E-01  e=6.043E-46  Thermus thermophilus
  2bew-assembly1_B  TM=9.765E-01  e=4.192E-41  Homo sapiens

pLDDT: mean 97.21, std 2.63, range [86.06, 99.0]

InterPro domains:
  IPR005475 Transketolase-like, pyrimidine-binding domain [PF02779] (3-178)
  IPR005475 Transketolase-like, pyrimidine-binding domain [SM00861] (4-179)
  IPR009014 Transketolase C-terminal/Pyruvate-ferredoxin oxidoreductase domain II [G3DSA:3.40.50.920] (193-325)
  IPR009014 Transketolase C-terminal/Pyruvate-ferredoxin oxidoreductase domain II [SSF52922] (188-325)
  IPR029061 Thiamin diphosphate-binding fold [SSF52518] (3-192)
  IPR033248 Transketolase, C-terminal domain [PF02780] (194-315)